Protein AF-0000000069312487 (afdb_homodimer)

Foldseek 3Di:
DVVVVLCCQQVDDDDQVRLVVLVCCCPPVPDDLVVSCVVSVHDSVVNVVSVVCCVVPVGDDPVPPPLPLPVDDPVLLVVLVVVCVVVVPDDLVRSQVVSCVVPVDHDDSVSSQVSCVVVVHDDDDADDFDPPFDPVLVVVLQVVLVVAFAFQQQEKEKDKDKDKPVLLADDDDDDDPPDDDDDDFADDIDFMKMKIWIAGQQFTQDIDIDGDDDALVNVLVVVVCCCPPSVQEAAPPDGNQEYEYEDDPSPPDPVSQVVSVVRRHHYGHDGPRQCLLRLVVVVVVVLSVVSSVPDDTPDPDDPVVSSVVSRVVGNRPRSQVSNVQSQHDGRSGGDNCSSVCCSPPPPPDPPPPPPPPPD/DVVVVLCCQQVDDDDQVNLVVLVCCCPPVPDDLVVSCVVSVHDSVVNVVSVVVCVVPVGDDPVPVPPPLPVDDPVLLVVLVVVCVVVVPDDLVRSQVVSCVVPVDHDDSVSSQVSCVVVVHDDDDADDFDPPFDPVLVVVLQVVLVVAFAFQQQEKEKDKDKDKPVLLADDDDDDDPPDDDDDDFADDIDFMKMKIWIAGQQFTQDIDIDGDDDALVNVLVVVVCCCPPSVQEAAPPDGNQEYEYEPDPSPPDPVSQVVSVVRRHHYGHDGPRQCLLHLVVVVVVVLSVVSSVPDDTPDPDDPVVSSVVSRVVGNRPRSQVSNVQSQHDGRSGGDNCSSVCCSPPPVPDPPPPPPPPDD

Solvent-accessible surface area (backbone atoms only — not comparable to full-atom values): 39390 Å² total; per-residue (Å²): 112,62,64,61,35,48,45,54,37,62,70,40,83,78,42,65,61,34,49,44,31,51,48,32,26,38,74,69,70,60,46,53,66,68,57,49,15,62,50,53,48,48,50,58,66,55,52,50,48,52,50,49,45,25,71,71,67,72,47,78,60,74,74,60,70,71,59,74,53,66,77,51,53,68,69,60,54,52,46,55,54,50,47,35,71,75,43,29,63,62,50,58,67,57,50,39,53,53,46,29,70,73,69,71,47,91,70,54,56,65,39,52,52,48,51,37,44,75,70,43,29,39,83,40,67,48,44,77,36,44,65,80,51,47,69,65,47,49,49,50,40,52,50,56,54,64,72,46,81,52,38,50,63,18,37,29,37,45,53,75,48,73,47,46,53,73,77,28,54,76,60,44,25,41,28,47,67,90,48,52,30,76,39,75,42,68,74,78,78,52,82,48,41,23,36,41,38,34,32,34,40,60,13,42,75,48,74,45,80,43,79,56,76,86,46,45,67,58,45,48,52,51,52,50,44,45,54,66,69,60,76,62,43,35,45,61,82,29,45,43,10,32,38,37,30,59,73,48,74,61,62,64,42,67,68,57,53,53,53,43,40,73,64,34,33,45,77,46,61,44,42,71,79,44,64,51,60,38,43,58,57,57,50,49,51,53,49,50,53,51,42,31,72,66,54,64,74,81,53,88,69,55,65,65,60,54,50,49,55,58,54,58,68,34,36,75,32,74,31,54,65,48,32,40,52,22,15,43,39,76,81,46,44,73,41,66,58,41,22,59,37,49,60,46,63,53,85,68,64,76,76,73,81,68,74,76,75,69,122,112,62,62,60,34,48,44,54,37,61,71,41,82,78,40,62,61,33,49,44,32,52,49,32,26,38,73,70,70,60,48,54,65,68,56,48,16,62,49,53,48,46,53,58,67,55,52,50,48,52,51,49,44,26,71,72,67,73,48,77,60,72,73,61,69,70,59,74,51,66,77,51,53,66,68,58,54,50,46,54,53,51,47,34,70,75,42,29,63,62,50,58,67,57,50,38,54,53,46,30,69,73,69,72,47,92,70,55,54,65,39,52,52,47,50,37,44,75,68,43,30,40,82,40,67,47,46,78,37,43,66,78,50,46,68,64,47,49,49,50,40,52,49,54,54,64,72,45,81,49,38,49,64,18,36,28,37,44,52,76,49,75,47,44,55,74,76,28,54,78,61,46,25,42,29,47,68,90,48,51,33,76,40,74,40,68,72,78,78,52,80,48,41,22,34,42,37,35,31,34,40,60,12,41,74,48,72,45,79,43,80,56,76,86,46,44,67,58,46,47,52,51,51,50,44,45,53,66,71,61,75,63,42,37,45,59,82,30,46,43,11,32,39,37,30,57,72,48,75,62,64,62,42,66,69,57,54,51,54,43,38,73,65,33,32,46,79,47,63,44,42,72,79,44,64,51,60,38,44,57,58,58,51,49,51,53,50,50,52,52,42,30,71,67,54,64,75,82,53,88,68,55,63,66,60,54,51,49,56,58,54,56,68,35,35,75,31,73,31,53,65,47,32,41,51,23,14,43,40,75,81,44,43,74,41,67,58,42,21,57,34,49,59,47,62,54,84,67,67,74,78,74,81,70,74,77,77,70,131

Radius of gyration: 33.78 Å; Cα contacts (8 Å, |Δi|>4): 1071; chains: 2; bounding box: 98×75×67 Å

Structure (mmCIF, N/CA/C/O backbone):
data_AF-0000000069312487-model_v1
#
loop_
_entity.id
_entity.type
_entity.pdbx_description
1 polymer 'Uncharacterized protein'
#
loop_
_atom_site.group_PDB
_atom_site.id
_atom_site.type_symbol
_atom_site.label_atom_id
_atom_site.label_alt_id
_atom_site.label_comp_id
_atom_site.label_asym_id
_atom_site.label_entity_id
_atom_site.label_seq_id
_atom_site.pdbx_PDB_ins_code
_atom_site.Cartn_x
_atom_site.Cartn_y
_atom_site.Cartn_z
_atom_site.occupancy
_atom_site.B_iso_or_equiv
_atom_site.auth_seq_id
_atom_site.auth_comp_id
_atom_site.auth_asym_id
_atom_site.auth_atom_id
_atom_site.pdbx_PDB_model_num
ATOM 1 N N . MET A 1 1 ? 54.531 2.326 3.639 1 65.06 1 MET A N 1
ATOM 2 C CA . MET A 1 1 ? 53.875 3.623 3.564 1 65.06 1 MET A CA 1
ATOM 3 C C . MET A 1 1 ? 54 4.211 2.162 1 65.06 1 MET A C 1
ATOM 5 O O . MET A 1 1 ? 53 4.66 1.591 1 65.06 1 MET A O 1
ATOM 9 N N . THR A 1 2 ? 55.125 3.99 1.606 1 76.81 2 THR A N 1
ATOM 10 C CA . THR A 1 2 ? 55.375 4.57 0.294 1 76.81 2 THR A CA 1
ATOM 11 C C . THR A 1 2 ? 54.656 3.781 -0.799 1 76.81 2 THR A C 1
ATOM 13 O O . THR A 1 2 ? 54.188 4.355 -1.782 1 76.81 2 THR A O 1
ATOM 16 N N . LEU A 1 3 ? 54.562 2.557 -0.523 1 75.81 3 LEU A N 1
ATOM 17 C CA . LEU A 1 3 ? 53.938 1.718 -1.539 1 75.81 3 LEU A CA 1
ATOM 18 C C . LEU A 1 3 ? 52.438 2.016 -1.647 1 75.81 3 LEU A C 1
ATOM 20 O O . LEU A 1 3 ? 51.906 2.047 -2.75 1 75.81 3 LEU A O 1
ATOM 24 N N . LEU A 1 4 ? 51.875 2.191 -0.542 1 79.81 4 LEU A N 1
ATOM 25 C CA . LEU A 1 4 ? 50.438 2.498 -0.533 1 79.81 4 LEU A CA 1
ATOM 26 C C . LEU A 1 4 ? 50.156 3.828 -1.229 1 79.81 4 LEU A C 1
ATOM 28 O O . LEU A 1 4 ? 49.188 3.955 -1.97 1 79.81 4 LEU A O 1
ATOM 32 N N . LEU A 1 5 ? 51.062 4.707 -1.026 1 85.06 5 LEU A N 1
ATOM 33 C CA . LEU A 1 5 ? 50.906 6.027 -1.626 1 85.06 5 LEU A CA 1
ATOM 34 C C . LEU A 1 5 ? 51.062 5.957 -3.141 1 85.06 5 LEU A C 1
ATOM 36 O O . LEU A 1 5 ? 50.312 6.609 -3.877 1 85.06 5 LEU A O 1
ATOM 40 N N . LYS A 1 6 ? 52 5.121 -3.539 1 83.81 6 LYS A N 1
ATOM 41 C CA . LYS A 1 6 ? 52.219 4.961 -4.973 1 83.81 6 LYS A CA 1
ATOM 42 C C . LYS A 1 6 ? 51 4.332 -5.648 1 83.81 6 LYS A C 1
ATOM 44 O O . LYS A 1 6 ? 50.625 4.738 -6.746 1 83.81 6 LYS A O 1
ATOM 49 N N . GLN A 1 7 ? 50.469 3.486 -4.902 1 82.56 7 GLN A N 1
ATOM 50 C CA . GLN A 1 7 ? 49.281 2.811 -5.445 1 82.56 7 GLN A CA 1
ATOM 51 C C . GLN A 1 7 ? 48.125 3.768 -5.559 1 82.56 7 GLN A C 1
ATOM 53 O O . GLN A 1 7 ? 47.375 3.734 -6.543 1 82.56 7 GLN A O 1
ATOM 58 N N . GLU A 1 8 ? 47.969 4.605 -4.652 1 83.19 8 GLU A N 1
ATOM 59 C CA . GLU A 1 8 ? 46.844 5.547 -4.637 1 83.19 8 GLU A CA 1
ATOM 60 C C . GLU A 1 8 ? 47 6.609 -5.723 1 83.19 8 GLU A C 1
ATOM 62 O O . GLU A 1 8 ? 46.031 7.062 -6.305 1 83.19 8 GLU A O 1
ATOM 67 N N . VAL A 1 9 ? 48.188 6.992 -6.004 1 86.38 9 VAL A N 1
ATOM 68 C CA . VAL A 1 9 ? 48.438 8.094 -6.926 1 86.38 9 VAL A CA 1
ATOM 69 C C . VAL A 1 9 ? 48.531 7.562 -8.352 1 86.38 9 VAL A C 1
ATOM 71 O O . VAL A 1 9 ? 48 8.172 -9.281 1 86.38 9 VAL A O 1
ATOM 74 N N . TYR A 1 10 ? 49.094 6.355 -8.523 1 83.88 10 TYR A N 1
ATOM 75 C CA . TYR A 1 10 ? 49.312 5.824 -9.867 1 83.88 10 TYR A CA 1
ATOM 76 C C . TYR A 1 10 ? 48.094 5.02 -10.328 1 83.88 10 TYR A C 1
ATOM 78 O O . TYR A 1 10 ? 47.75 5.043 -11.508 1 83.88 10 TYR A O 1
ATOM 86 N N . ARG A 1 11 ? 47.469 4.383 -9.414 1 76.69 11 ARG A N 1
ATOM 87 C CA . ARG A 1 11 ? 46.438 3.434 -9.844 1 76.69 11 ARG A CA 1
ATOM 88 C C . ARG A 1 11 ? 45.062 4.066 -9.789 1 76.69 11 ARG A C 1
ATOM 90 O O . ARG A 1 11 ? 44.156 3.654 -10.523 1 76.69 11 ARG A O 1
ATOM 97 N N . LYS A 1 12 ? 44.906 5.016 -8.969 1 78.94 12 LYS A N 1
ATOM 98 C CA . LYS A 1 12 ? 43.594 5.617 -8.844 1 78.94 12 LYS A CA 1
ATOM 99 C C . LYS A 1 12 ? 43.469 6.852 -9.727 1 78.94 12 LYS A C 1
ATOM 101 O O . LYS A 1 12 ? 44.438 7.582 -9.93 1 78.94 12 LYS A O 1
ATOM 106 N N . HIS A 1 13 ? 42.312 7.02 -10.289 1 81.25 13 HIS A N 1
ATOM 107 C CA . HIS A 1 13 ? 42 8.203 -11.086 1 81.25 13 HIS A CA 1
ATOM 108 C C . HIS A 1 13 ? 42.031 9.469 -10.234 1 81.25 13 HIS A C 1
ATOM 110 O O . HIS A 1 13 ? 41.594 9.445 -9.078 1 81.25 13 HIS A O 1
ATOM 116 N N . ALA A 1 14 ? 42.688 10.516 -10.789 1 85.81 14 ALA A N 1
ATOM 117 C CA . ALA A 1 14 ? 42.75 11.797 -10.094 1 85.81 14 ALA A CA 1
ATOM 118 C C . ALA A 1 14 ? 41.344 12.438 -10.008 1 85.81 14 ALA A C 1
ATOM 120 O O . ALA A 1 14 ? 40.594 12.422 -10.977 1 85.81 14 ALA A O 1
ATOM 121 N N . SER A 1 15 ? 41.031 12.891 -8.867 1 85.75 15 SER A N 1
ATOM 122 C CA . SER A 1 15 ? 39.781 13.609 -8.688 1 85.75 15 SER A CA 1
ATOM 123 C C . SER A 1 15 ? 39.844 14.984 -9.352 1 85.75 15 SER A C 1
ATOM 125 O O . SER A 1 15 ? 40.906 15.469 -9.711 1 85.75 15 SER A O 1
ATOM 127 N N . ALA A 1 16 ? 38.594 15.586 -9.57 1 85.88 16 ALA A N 1
ATOM 128 C CA . ALA A 1 16 ? 38.531 16.938 -10.133 1 85.88 16 ALA A CA 1
ATOM 129 C C . ALA A 1 16 ? 39.312 17.922 -9.281 1 85.88 16 ALA A C 1
ATOM 131 O O . ALA A 1 16 ? 40 18.812 -9.805 1 85.88 16 ALA A O 1
ATOM 132 N N . ASN A 1 17 ? 39.25 17.672 -8.031 1 86.81 17 ASN A N 1
ATOM 133 C CA . ASN A 1 17 ? 39.969 18.547 -7.117 1 86.81 17 ASN A CA 1
ATOM 134 C C . ASN A 1 17 ? 41.469 18.453 -7.328 1 86.81 17 ASN A C 1
ATOM 136 O O . ASN A 1 17 ? 42.156 19.469 -7.32 1 86.81 17 ASN A O 1
ATOM 140 N N . THR A 1 18 ? 41.969 17.281 -7.535 1 89.31 18 THR A N 1
ATOM 141 C CA . THR A 1 18 ? 43.375 17.047 -7.793 1 89.31 18 THR A CA 1
ATOM 142 C C . THR A 1 18 ? 43.812 17.719 -9.094 1 89.31 18 THR A C 1
ATOM 144 O O . THR A 1 18 ? 44.875 18.344 -9.156 1 89.31 18 THR A O 1
ATOM 147 N N . VAL A 1 19 ? 42.906 17.641 -10.023 1 90.06 19 VAL A N 1
ATOM 148 C CA . VAL A 1 19 ? 43.219 18.203 -11.328 1 90.06 19 VAL A CA 1
ATOM 149 C C . VAL A 1 19 ? 43.281 19.734 -11.219 1 90.06 19 VAL A C 1
ATOM 151 O O . VAL A 1 19 ? 44.188 20.359 -11.789 1 90.06 19 VAL A O 1
ATOM 154 N N . TYR A 1 20 ? 42.469 20.281 -10.469 1 90.44 20 TYR A N 1
ATOM 155 C CA . TYR A 1 20 ? 42.469 21.734 -10.297 1 90.44 20 TYR A CA 1
ATOM 156 C C . TYR A 1 20 ? 43.75 22.172 -9.609 1 90.44 20 TYR A C 1
ATOM 158 O O . TYR A 1 20 ? 44.312 23.234 -9.922 1 90.44 20 TYR A O 1
ATOM 166 N N . HIS A 1 21 ? 44.219 21.375 -8.727 1 91.75 21 HIS A N 1
ATOM 167 C CA . HIS A 1 21 ? 45.5 21.703 -8.07 1 91.75 21 HIS A CA 1
ATOM 168 C C . HIS A 1 21 ? 46.656 21.609 -9.047 1 91.75 21 HIS A C 1
ATOM 170 O O . HIS A 1 21 ? 47.594 22.406 -8.977 1 91.75 21 HIS A O 1
ATOM 176 N N . CYS A 1 22 ? 46.562 20.672 -9.891 1 92.81 22 CYS A N 1
ATOM 177 C CA . CYS A 1 22 ? 47.594 20.547 -10.922 1 92.81 22 CYS A CA 1
ATOM 178 C C . CYS A 1 22 ? 47.562 21.734 -11.867 1 92.81 22 CYS A C 1
ATOM 180 O O . CYS A 1 22 ? 48.625 22.312 -12.188 1 92.81 22 CYS A O 1
ATOM 182 N N . LEU A 1 23 ? 46.406 22.141 -12.219 1 92.44 23 LEU A N 1
ATOM 183 C CA . LEU A 1 23 ? 46.25 23.281 -13.109 1 92.44 23 LEU A CA 1
ATOM 184 C C . LEU A 1 23 ? 46.688 24.562 -12.43 1 92.44 23 LEU A C 1
ATOM 186 O O . LEU A 1 23 ? 47.25 25.453 -13.078 1 92.44 23 LEU A O 1
ATOM 190 N N . TYR A 1 24 ? 46.469 24.609 -11.203 1 92 24 TYR A N 1
ATOM 191 C CA . TYR A 1 24 ? 46.969 25.734 -10.422 1 92 24 TYR A CA 1
ATOM 192 C C . TYR A 1 24 ? 48.5 25.797 -10.508 1 92 24 TYR A C 1
ATOM 194 O O . TYR A 1 24 ? 49.062 26.875 -10.688 1 92 24 TYR A O 1
ATOM 202 N N . GLY A 1 25 ? 49.188 24.703 -10.414 1 91.62 25 GLY A N 1
ATOM 203 C CA . GLY A 1 25 ? 50.656 24.656 -10.555 1 91.62 25 GLY A CA 1
ATOM 204 C C . GLY A 1 25 ? 51.125 25.125 -11.914 1 91.62 25 GLY A C 1
ATOM 205 O O . GLY A 1 25 ? 52.156 25.797 -12.008 1 91.62 25 GLY A O 1
ATOM 206 N N . PHE A 1 26 ? 50.344 24.859 -12.844 1 92.19 26 PHE A N 1
ATOM 207 C CA . PHE A 1 26 ? 50.719 25.188 -14.211 1 92.19 26 PHE A CA 1
ATOM 208 C C . PHE A 1 26 ? 50.469 26.672 -14.508 1 92.19 26 PHE A C 1
ATOM 210 O O . PHE A 1 26 ? 51.344 27.391 -14.945 1 92.19 26 PHE A O 1
ATOM 217 N N . TYR A 1 27 ? 49.312 27.141 -14.266 1 91.5 27 TYR A N 1
ATOM 218 C CA . TYR A 1 27 ? 48.906 28.469 -14.695 1 91.5 27 TYR A CA 1
ATOM 219 C C . TYR A 1 27 ? 49.344 29.531 -13.695 1 91.5 27 TYR A C 1
ATOM 221 O O . TYR A 1 27 ? 49.625 30.656 -14.078 1 91.5 27 TYR A O 1
ATOM 229 N N . VAL A 1 28 ? 49.344 29.203 -12.445 1 90.44 28 VAL A N 1
ATOM 230 C CA . VAL A 1 28 ? 49.594 30.219 -11.43 1 90.44 28 VAL A CA 1
ATOM 231 C C . VAL A 1 28 ? 51.062 30.172 -11.008 1 90.44 28 VAL A C 1
ATOM 233 O O . VAL A 1 28 ? 51.719 31.219 -10.93 1 90.44 28 VAL A O 1
ATOM 236 N N . LEU A 1 29 ? 51.625 29.016 -10.766 1 91.06 29 LEU A N 1
ATOM 237 C CA . LEU A 1 29 ? 52.969 28.875 -10.273 1 91.06 29 LEU A CA 1
ATOM 238 C C . LEU A 1 29 ? 53.969 28.766 -11.438 1 91.06 29 LEU A C 1
ATOM 240 O O . LEU A 1 29 ? 55.188 28.922 -11.25 1 91.06 29 LEU A O 1
ATOM 244 N N . GLY A 1 30 ? 53.5 28.422 -12.648 1 90.5 30 GLY A N 1
ATOM 245 C CA . GLY A 1 30 ? 54.344 28.375 -13.828 1 90.5 30 GLY A CA 1
ATOM 246 C C . GLY A 1 30 ? 55.219 27.141 -13.898 1 90.5 30 GLY A C 1
ATOM 247 O O . GLY A 1 30 ? 56.281 27.156 -14.5 1 90.5 30 GLY A O 1
ATOM 248 N N . LEU A 1 31 ? 54.844 26.109 -13.305 1 93 31 LEU A N 1
ATOM 249 C CA . LEU A 1 31 ? 55.594 24.875 -13.32 1 93 31 LEU A CA 1
ATOM 250 C C . LEU A 1 31 ? 55.469 24.172 -14.672 1 93 31 LEU A C 1
ATOM 252 O O . LEU A 1 31 ? 54.406 24.172 -15.281 1 93 31 LEU A O 1
ATOM 256 N N . PRO A 1 32 ? 56.594 23.688 -15.102 1 93.81 32 PRO A N 1
ATOM 257 C CA . PRO A 1 32 ? 56.562 22.984 -16.391 1 93.81 32 PRO A CA 1
ATOM 258 C C . PRO A 1 32 ? 55.75 21.688 -16.328 1 93.81 32 PRO A C 1
ATOM 260 O O . PRO A 1 32 ? 55.562 21.125 -15.242 1 93.81 32 PRO A O 1
ATOM 263 N N . ARG A 1 33 ? 55.188 21.203 -17.438 1 94 33 ARG A N 1
ATOM 264 C CA . ARG A 1 33 ? 54.344 20.016 -17.547 1 94 33 ARG A CA 1
ATOM 265 C C . ARG A 1 33 ? 55.094 18.781 -17.047 1 94 33 ARG A C 1
ATOM 267 O O . ARG A 1 33 ? 54.469 17.922 -16.391 1 94 33 ARG A O 1
ATOM 274 N N . LYS A 1 34 ? 56.375 18.703 -17.297 1 93.38 34 LYS A N 1
ATOM 275 C CA . LYS A 1 34 ? 57.156 17.547 -16.891 1 93.38 34 LYS A CA 1
ATOM 276 C C . LYS A 1 34 ? 57.25 17.469 -15.367 1 93.38 34 LYS A C 1
ATOM 278 O O . LYS A 1 34 ? 57.188 16.391 -14.789 1 93.38 34 LYS A O 1
ATOM 283 N N . SER A 1 35 ? 57.438 18.656 -14.781 1 92.94 35 SER A N 1
ATOM 284 C CA . SER A 1 35 ? 57.5 18.703 -13.328 1 92.94 35 SER A CA 1
ATOM 285 C C . SER A 1 35 ? 56.188 18.297 -12.68 1 92.94 35 SER A C 1
ATOM 287 O O . SER A 1 35 ? 56.188 17.578 -11.68 1 92.94 35 SER A O 1
ATOM 289 N N . LEU A 1 36 ? 55.156 18.75 -13.258 1 94 36 LEU A N 1
ATOM 290 C CA . LEU A 1 36 ? 53.844 18.422 -12.727 1 94 36 LEU A CA 1
ATOM 291 C C . LEU A 1 36 ? 53.531 16.938 -12.875 1 94 36 LEU A C 1
ATOM 293 O O . LEU A 1 36 ? 52.906 16.344 -12 1 94 36 LEU A O 1
ATOM 297 N N . ALA A 1 37 ? 53.969 16.328 -13.953 1 93.44 37 ALA A N 1
ATOM 298 C CA . ALA A 1 37 ? 53.781 14.898 -14.156 1 93.44 37 ALA A CA 1
ATOM 299 C C . ALA A 1 37 ? 54.469 14.094 -13.062 1 93.44 37 ALA A C 1
ATOM 301 O O . ALA A 1 37 ? 53.938 13.109 -12.562 1 93.44 37 ALA A O 1
ATOM 302 N N . THR A 1 38 ? 55.625 14.586 -12.656 1 91.38 38 THR A N 1
ATOM 303 C CA . THR A 1 38 ? 56.375 13.914 -11.609 1 91.38 38 THR A CA 1
ATOM 304 C C . THR A 1 38 ? 55.719 14.117 -10.25 1 91.38 38 THR A C 1
ATOM 306 O O . THR A 1 38 ? 55.594 13.172 -9.477 1 91.38 38 THR A O 1
ATOM 309 N N . ILE A 1 39 ? 55.312 15.328 -10.047 1 90 39 ILE A N 1
ATOM 310 C CA . ILE A 1 39 ? 54.75 15.695 -8.742 1 90 39 ILE A CA 1
ATOM 311 C C . ILE A 1 39 ? 53.438 14.961 -8.508 1 90 39 ILE A C 1
ATOM 313 O O . ILE A 1 39 ? 53.188 14.492 -7.398 1 90 39 ILE A O 1
ATOM 317 N N . TYR A 1 40 ? 52.625 14.859 -9.5 1 92.5 40 TYR A N 1
ATOM 318 C CA . TYR A 1 40 ? 51.312 14.273 -9.344 1 92.5 40 TYR A CA 1
ATOM 319 C C . TYR A 1 40 ? 51.312 12.805 -9.742 1 92.5 40 TYR A C 1
ATOM 321 O O . TYR A 1 40 ? 50.281 12.141 -9.672 1 92.5 40 TYR A O 1
ATOM 329 N N . GLY A 1 41 ? 52.406 12.305 -10.164 1 88.19 41 GLY A N 1
ATOM 330 C CA . GLY A 1 41 ? 52.531 10.891 -10.469 1 88.19 41 GLY A CA 1
ATOM 331 C C . GLY A 1 41 ? 51.688 10.461 -11.664 1 88.19 41 GLY A C 1
ATOM 332 O O . GLY A 1 41 ? 51.031 9.422 -11.633 1 88.19 41 GLY A O 1
ATOM 333 N N . LYS A 1 42 ? 51.594 11.273 -12.641 1 91.19 42 LYS A N 1
ATOM 334 C CA . LYS A 1 42 ? 50.844 10.984 -13.867 1 91.19 42 LYS A CA 1
ATOM 335 C C . LYS A 1 42 ? 51.75 11.109 -15.094 1 91.19 42 LYS A C 1
ATOM 337 O O . LYS A 1 42 ? 52.875 11.617 -15.008 1 91.19 42 LYS A O 1
ATOM 342 N N . THR A 1 43 ? 51.25 10.602 -16.141 1 90.81 43 THR A N 1
ATOM 343 C CA . THR A 1 43 ? 52.031 10.703 -17.375 1 90.81 43 THR A CA 1
ATOM 344 C C . THR A 1 43 ? 51.906 12.102 -17.969 1 90.81 43 THR A C 1
ATOM 346 O O . THR A 1 43 ? 50.969 12.844 -17.656 1 90.81 43 THR A O 1
ATOM 349 N N . LEU A 1 44 ? 52.906 12.469 -18.812 1 93.25 44 LEU A N 1
ATOM 350 C CA . LEU A 1 44 ? 52.906 13.766 -19.469 1 93.25 44 LEU A CA 1
ATOM 351 C C . LEU A 1 44 ? 51.688 13.922 -20.344 1 93.25 44 LEU A C 1
ATOM 353 O O . LEU A 1 44 ? 51.094 15.016 -20.438 1 93.25 44 LEU A O 1
ATOM 357 N N . ALA A 1 45 ? 51.25 12.836 -20.875 1 92.94 45 ALA A N 1
ATOM 358 C CA . ALA A 1 45 ? 50.062 12.852 -21.734 1 92.94 45 ALA A CA 1
ATOM 359 C C . ALA A 1 45 ? 48.812 13.219 -20.922 1 92.94 45 ALA A C 1
ATOM 361 O O . ALA A 1 45 ? 47.969 13.977 -21.406 1 92.94 45 ALA A O 1
ATOM 362 N N . THR A 1 46 ? 48.781 12.727 -19.766 1 91.06 46 THR A N 1
ATOM 363 C CA . THR A 1 46 ? 47.625 12.992 -18.906 1 91.06 46 THR A CA 1
ATOM 364 C C . THR A 1 46 ? 47.562 14.461 -18.516 1 91.06 46 THR A C 1
ATOM 366 O O . THR A 1 46 ? 46.469 15.07 -18.531 1 91.06 46 THR A O 1
ATOM 369 N N . ILE A 1 47 ? 48.656 15.008 -18.203 1 92.38 47 ILE A N 1
ATOM 370 C CA . ILE A 1 47 ? 48.75 16.406 -17.812 1 92.38 47 ILE A CA 1
ATOM 371 C C . ILE A 1 47 ? 48.344 17.297 -18.984 1 92.38 47 ILE A C 1
ATOM 373 O O . ILE A 1 47 ? 47.562 18.25 -18.828 1 92.38 47 ILE A O 1
ATOM 377 N N . CYS A 1 48 ? 48.812 16.938 -20.109 1 92.81 48 CYS A N 1
ATOM 378 C CA . CYS A 1 48 ? 48.5 17.703 -21.312 1 92.81 48 CYS A CA 1
ATOM 379 C C . CYS A 1 48 ? 47.031 17.641 -21.609 1 92.81 48 CYS A C 1
ATOM 381 O O . CYS A 1 48 ? 46.438 18.656 -22.016 1 92.81 48 CYS A O 1
ATOM 383 N N . ASN A 1 49 ? 46.5 16.531 -21.391 1 89.94 49 ASN A N 1
ATOM 384 C CA . ASN A 1 49 ? 45.094 16.359 -21.609 1 89.94 49 ASN A CA 1
ATOM 385 C C . ASN A 1 49 ? 44.281 17.219 -20.641 1 89.94 49 ASN A C 1
ATOM 387 O O . ASN A 1 49 ? 43.25 17.828 -21.047 1 89.94 49 ASN A O 1
ATOM 391 N N . TRP A 1 50 ? 44.75 17.25 -19.406 1 89.81 50 TRP A N 1
ATOM 392 C CA . TRP A 1 50 ? 44.031 18.078 -18.422 1 89.81 50 TRP A CA 1
ATOM 393 C C . TRP A 1 50 ? 44.062 19.547 -18.828 1 89.81 50 TRP A C 1
ATOM 395 O O . TRP A 1 50 ? 43.031 20.234 -18.734 1 89.81 50 TRP A O 1
ATOM 405 N N . ILE A 1 51 ? 45.156 19.953 -19.312 1 90.5 51 ILE A N 1
ATOM 406 C CA . ILE A 1 51 ? 45.312 21.344 -19.703 1 90.5 51 ILE A CA 1
ATOM 407 C C . ILE A 1 51 ? 44.469 21.656 -20.938 1 90.5 51 ILE A C 1
ATOM 409 O O . ILE A 1 51 ? 43.781 22.688 -20.984 1 90.5 51 ILE A O 1
ATOM 413 N N . ARG A 1 52 ? 44.469 20.75 -21.781 1 89.06 52 ARG A N 1
ATOM 414 C CA . ARG A 1 52 ? 43.688 20.922 -23 1 89.06 52 ARG A CA 1
ATOM 415 C C . ARG A 1 52 ? 42.188 21.016 -22.672 1 89.06 52 ARG A C 1
ATOM 417 O O . ARG A 1 52 ? 41.469 21.875 -23.219 1 89.06 52 ARG A O 1
ATOM 424 N N . GLN A 1 53 ? 41.75 20.188 -21.875 1 85.88 53 GLN A N 1
ATOM 425 C CA . GLN A 1 53 ? 40.312 20.188 -21.484 1 85.88 53 GLN A CA 1
ATOM 426 C C . GLN A 1 53 ? 39.938 21.484 -20.781 1 85.88 53 GLN A C 1
ATOM 428 O O . GLN A 1 53 ? 38.875 22.031 -21.031 1 85.88 53 GLN A O 1
ATOM 433 N N . TYR A 1 54 ? 40.844 21.938 -19.969 1 86.38 54 TYR A N 1
ATOM 434 C CA . TYR A 1 54 ? 40.594 23.172 -19.234 1 86.38 54 TYR A CA 1
ATOM 435 C C . TYR A 1 54 ? 40.594 24.375 -20.172 1 86.38 54 TYR A C 1
ATOM 437 O O . TYR A 1 54 ? 39.781 25.281 -20.016 1 86.38 54 TYR A O 1
ATOM 445 N N . GLU A 1 55 ? 41.469 24.359 -21.047 1 86.62 55 GLU A N 1
ATOM 446 C CA . GLU A 1 55 ? 41.562 25.453 -22 1 86.62 55 GLU A CA 1
ATOM 447 C C . GLU A 1 55 ? 40.344 25.469 -22.938 1 86.62 55 GLU A C 1
ATOM 449 O O . GLU A 1 55 ? 39.875 26.531 -23.328 1 86.62 55 GLU A O 1
ATOM 454 N N . ALA A 1 56 ? 39.875 24.312 -23.203 1 82.31 56 ALA A N 1
ATOM 455 C CA . ALA A 1 56 ? 38.75 24.172 -24.125 1 82.31 56 ALA A CA 1
ATOM 456 C C . ALA A 1 56 ? 37.438 24.578 -23.453 1 82.31 56 ALA A C 1
ATOM 458 O O . ALA A 1 56 ? 36.594 25.25 -24.078 1 82.31 56 ALA A O 1
ATOM 459 N N . HIS A 1 57 ? 37.281 24.25 -22.234 1 77.94 57 HIS A N 1
ATOM 460 C CA . HIS A 1 57 ? 35.969 24.406 -21.625 1 77.94 57 HIS A CA 1
ATOM 461 C C . HIS A 1 57 ? 36 25.422 -20.484 1 77.94 57 HIS A C 1
ATOM 463 O O . HIS A 1 57 ? 34.938 25.891 -20.047 1 77.94 57 HIS A O 1
ATOM 469 N N . GLY A 1 58 ? 37.25 25.766 -20.031 1 75.88 58 GLY A N 1
ATOM 470 C CA . GLY A 1 58 ? 37.375 26.688 -18.906 1 75.88 58 GLY A CA 1
ATOM 471 C C . GLY A 1 58 ? 37.188 26 -17.562 1 75.88 58 GLY A C 1
ATOM 472 O O . GLY A 1 58 ? 37.375 26.625 -16.516 1 75.88 58 GLY A O 1
ATOM 473 N N . PHE A 1 59 ? 36.688 24.844 -17.594 1 76.19 59 PHE A N 1
ATOM 474 C CA . PHE A 1 59 ? 36.531 24.047 -16.375 1 76.19 59 PHE A CA 1
ATOM 475 C C . PHE A 1 59 ? 36.906 22.594 -16.625 1 76.19 59 PHE A C 1
ATOM 477 O O . PHE A 1 59 ? 37.031 22.172 -17.781 1 76.19 59 PHE A O 1
ATOM 484 N N . PHE A 1 60 ? 37.5 22 -15.547 1 74.62 60 PHE A N 1
ATOM 485 C CA . PHE A 1 60 ? 37.75 20.562 -15.672 1 74.62 60 PHE A CA 1
ATOM 486 C C . PHE A 1 60 ? 36.594 19.766 -15.07 1 74.62 60 PHE A C 1
ATOM 488 O O . PHE A 1 60 ? 36.188 20.016 -13.938 1 74.62 60 PHE A O 1
ATOM 495 N N . SER A 1 61 ? 35.812 19.188 -15.773 1 63.78 61 SER A N 1
ATOM 496 C CA . SER A 1 61 ? 34.812 18.234 -15.289 1 63.78 61 SER A CA 1
ATOM 497 C C . SER A 1 61 ? 34.938 16.891 -16 1 63.78 61 SER A C 1
ATOM 499 O O . SER A 1 61 ? 35.344 16.844 -17.172 1 63.78 61 SER A O 1
ATOM 501 N N . ARG A 1 62 ? 35.25 15.859 -15.102 1 57.22 62 ARG A N 1
ATOM 502 C CA . ARG A 1 62 ? 35.156 14.609 -15.852 1 57.22 62 ARG A CA 1
ATOM 503 C C . ARG A 1 62 ? 34.031 14.648 -16.875 1 57.22 62 ARG A C 1
ATOM 505 O O . ARG A 1 62 ? 32.969 15.188 -16.594 1 57.22 62 ARG A O 1
ATOM 512 N N . LYS A 1 63 ? 34.5 14.602 -18.078 1 50.47 63 LYS A N 1
ATOM 513 C CA . LYS A 1 63 ? 33.5 14.539 -19.125 1 50.47 63 LYS A CA 1
ATOM 514 C C . LYS A 1 63 ? 32.219 13.867 -18.609 1 50.47 63 LYS A C 1
ATOM 516 O O . LYS A 1 63 ? 32.25 12.711 -18.156 1 50.47 63 LYS A O 1
ATOM 521 N N . GLU A 1 64 ? 31.516 14.477 -17.688 1 50.03 64 GLU A N 1
ATOM 522 C CA . GLU A 1 64 ? 30.25 13.836 -17.359 1 50.03 64 GLU A CA 1
ATOM 523 C C . GLU A 1 64 ? 29.734 13.008 -18.531 1 50.03 64 GLU A C 1
ATOM 525 O O . GLU A 1 64 ? 29.75 13.453 -19.672 1 50.03 64 GLU A O 1
ATOM 530 N N . ARG A 1 65 ? 30.141 11.852 -18.516 1 48.56 65 ARG A N 1
ATOM 531 C CA . ARG A 1 65 ? 29.5 11.062 -19.562 1 48.56 65 ARG A CA 1
ATOM 532 C C . ARG A 1 65 ? 28.219 11.727 -20.031 1 48.56 65 ARG A C 1
ATOM 534 O O . ARG A 1 65 ? 27.422 12.203 -19.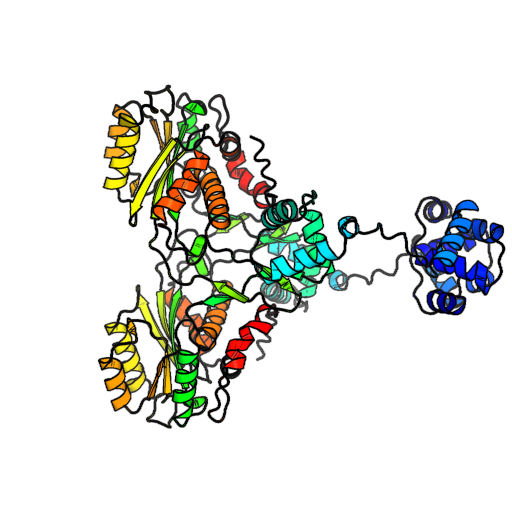219 1 48.56 65 ARG A O 1
ATOM 541 N N . GLU A 1 66 ? 28.359 12.5 -21.062 1 51.12 66 GLU A N 1
ATOM 542 C CA . GLU A 1 66 ? 27.125 13.016 -21.625 1 51.12 66 GLU A CA 1
ATOM 543 C C . GLU A 1 66 ? 25.969 12.047 -21.375 1 51.12 66 GLU A C 1
ATOM 545 O O . GLU A 1 66 ? 26.094 10.844 -21.625 1 51.12 66 GLU A O 1
ATOM 550 N N . SER A 1 67 ? 25.094 12.398 -20.469 1 61.12 67 SER A N 1
ATOM 551 C CA . SER A 1 67 ? 23.922 11.57 -20.188 1 61.12 67 SER A CA 1
ATOM 552 C C . SER A 1 67 ? 23.312 11.031 -21.484 1 61.12 67 SER A C 1
ATOM 554 O O . SER A 1 67 ? 23.078 11.797 -22.422 1 61.12 67 SER A O 1
ATOM 556 N N . VAL A 1 68 ? 23.547 9.766 -21.828 1 65.31 68 VAL A N 1
ATOM 557 C CA . VAL A 1 68 ? 23.094 9.039 -23 1 65.31 68 VAL A CA 1
ATOM 558 C C . VAL A 1 68 ? 21.734 9.57 -23.453 1 65.31 68 VAL A C 1
ATOM 560 O O . VAL A 1 68 ? 21.453 9.664 -24.656 1 65.31 68 VAL A O 1
ATOM 563 N N . TYR A 1 69 ? 20.984 10.141 -22.578 1 73.44 69 TYR A N 1
ATOM 564 C CA . TYR A 1 69 ? 19.641 10.57 -22.969 1 73.44 69 TYR A CA 1
ATOM 565 C C . TYR A 1 69 ? 19.688 11.898 -23.719 1 73.44 69 TYR A C 1
ATOM 567 O O . TYR A 1 69 ? 18.719 12.281 -24.375 1 73.44 69 TYR A O 1
ATOM 575 N N . LYS A 1 70 ? 20.812 12.562 -23.688 1 74.62 70 LYS A N 1
ATOM 576 C CA . LYS A 1 70 ? 20.953 13.844 -24.375 1 74.62 70 LYS A CA 1
ATOM 577 C C . LYS A 1 70 ? 21.125 13.648 -25.875 1 74.62 70 LYS A C 1
ATOM 579 O O . LYS A 1 70 ? 21.078 14.617 -26.641 1 74.62 70 LYS A O 1
ATOM 584 N N . LYS A 1 71 ? 21.281 12.391 -26.172 1 78.56 71 LYS A N 1
ATOM 585 C CA . LYS A 1 71 ? 21.344 12.109 -27.609 1 78.56 71 LYS A CA 1
ATOM 586 C C . LYS A 1 71 ? 20.016 12.469 -28.281 1 78.56 71 LYS A C 1
ATOM 588 O O . LYS A 1 71 ? 19.984 12.711 -29.5 1 78.56 71 LYS A O 1
ATOM 593 N N . PHE A 1 72 ? 18.953 12.578 -27.531 1 88.56 72 PHE A N 1
ATOM 594 C CA . PHE A 1 72 ? 17.656 12.938 -28.078 1 88.56 72 PHE A CA 1
ATOM 595 C C . PHE A 1 72 ? 17.5 14.453 -28.125 1 88.56 72 PHE A C 1
ATOM 597 O O . PHE A 1 72 ? 17.766 15.141 -27.125 1 88.56 72 PHE A O 1
ATOM 604 N N . PRO A 1 73 ? 17.109 14.953 -29.266 1 88.06 73 PRO A N 1
ATOM 605 C CA . PRO A 1 73 ? 16.906 16.406 -29.422 1 88.06 73 PRO A CA 1
ATOM 606 C C . PRO A 1 73 ? 15.898 16.953 -28.422 1 88.06 73 PRO A C 1
ATOM 608 O O . PRO A 1 73 ? 15.094 16.203 -27.859 1 88.06 73 PRO A O 1
ATOM 611 N N . LEU A 1 74 ? 15.992 18.234 -28.25 1 90.12 74 LEU A N 1
ATOM 612 C CA . LEU A 1 74 ? 15.164 18.938 -27.281 1 90.12 74 LEU A CA 1
ATOM 613 C C . LEU A 1 74 ? 13.68 18.766 -27.609 1 90.12 74 LEU A C 1
ATOM 615 O O . LEU A 1 74 ? 12.859 18.609 -26.703 1 90.12 74 LEU A O 1
ATOM 619 N N . LYS A 1 75 ? 13.359 18.734 -28.812 1 92.44 75 LYS A N 1
ATOM 620 C CA . LYS A 1 75 ? 11.977 18.578 -29.234 1 92.44 75 LYS A CA 1
ATOM 621 C C . LYS A 1 75 ? 11.398 17.25 -28.75 1 92.44 75 LYS A C 1
ATOM 623 O O . LYS A 1 75 ? 10.273 17.203 -28.25 1 92.44 75 LYS A O 1
ATOM 628 N N . MET A 1 76 ? 12.203 16.297 -28.875 1 93.56 76 MET A N 1
ATOM 629 C CA . MET A 1 76 ? 11.773 14.961 -28.484 1 93.56 76 MET A CA 1
ATOM 630 C C . MET A 1 76 ? 11.664 14.859 -26.969 1 93.56 76 MET A C 1
ATOM 632 O O . MET A 1 76 ? 10.711 14.266 -26.453 1 93.56 76 MET A O 1
ATOM 636 N N . ARG A 1 77 ? 12.562 15.453 -26.266 1 93.31 77 ARG A N 1
ATOM 637 C CA . ARG A 1 77 ? 12.539 15.43 -24.812 1 93.31 77 ARG A CA 1
ATOM 638 C C . ARG A 1 77 ? 11.344 16.203 -24.266 1 93.31 77 ARG A C 1
ATOM 640 O O . ARG A 1 77 ? 10.68 15.758 -23.328 1 93.31 77 ARG A O 1
ATOM 647 N N . LYS A 1 78 ? 11.016 17.312 -24.859 1 93.88 78 LYS A N 1
ATOM 648 C CA . LYS A 1 78 ? 9.875 18.125 -24.438 1 93.88 78 LYS A CA 1
ATOM 649 C C . LYS A 1 78 ? 8.562 17.406 -24.703 1 93.88 78 LYS A C 1
ATOM 651 O O . LYS A 1 78 ? 7.602 17.547 -23.938 1 93.88 78 LYS A O 1
ATOM 656 N N . TRP A 1 79 ? 8.641 16.641 -25.734 1 95.75 79 TRP A N 1
ATOM 657 C CA . TRP A 1 79 ? 7.441 15.859 -26.047 1 95.75 79 TRP A CA 1
ATOM 658 C C . TRP A 1 79 ? 7.145 14.844 -24.953 1 95.75 79 TRP A C 1
ATOM 660 O O . TRP A 1 79 ? 5.984 14.656 -24.578 1 95.75 79 TRP A O 1
ATOM 670 N N . ILE A 1 80 ? 8.125 14.258 -24.453 1 95.5 80 ILE A N 1
ATOM 671 C CA . ILE A 1 80 ? 7.965 13.273 -23.391 1 95.5 80 ILE A CA 1
ATOM 672 C C . ILE A 1 80 ? 7.406 13.953 -22.141 1 95.5 80 ILE A C 1
ATOM 674 O O . ILE A 1 80 ? 6.504 13.422 -21.484 1 95.5 80 ILE A O 1
ATOM 678 N N . VAL A 1 81 ? 7.898 15.094 -21.859 1 94.5 81 VAL A N 1
ATOM 679 C CA . VAL A 1 81 ? 7.457 15.852 -20.703 1 94.5 81 VAL A CA 1
ATOM 680 C C . VAL A 1 81 ? 5.996 16.266 -20.875 1 94.5 81 VAL A C 1
ATOM 682 O O . VAL A 1 81 ? 5.199 16.141 -19.938 1 94.5 81 VAL A O 1
ATOM 685 N N . GLN A 1 82 ? 5.652 16.688 -22.031 1 94.25 82 GLN A N 1
ATOM 686 C CA . GLN A 1 82 ? 4.281 17.078 -22.328 1 94.25 82 GLN A CA 1
ATOM 687 C C . GLN A 1 82 ? 3.338 15.883 -22.266 1 94.25 82 GLN A C 1
ATOM 689 O O . GLN A 1 82 ? 2.191 16.016 -21.828 1 94.25 82 GLN A O 1
ATOM 694 N N . LEU A 1 83 ? 3.873 14.797 -22.734 1 95.06 83 LEU A N 1
ATOM 695 C CA . LEU A 1 83 ? 3.088 13.57 -22.672 1 95.06 83 LEU A CA 1
ATOM 696 C C . LEU A 1 83 ? 2.654 13.266 -21.25 1 95.06 83 LEU A C 1
ATOM 698 O O . LEU A 1 83 ? 1.48 12.984 -21 1 95.06 83 LEU A O 1
ATOM 702 N N . TYR A 1 84 ? 3.52 13.352 -20.312 1 94 84 TYR A N 1
ATOM 703 C CA . TYR A 1 84 ? 3.225 13.016 -18.922 1 94 84 TYR A CA 1
ATOM 704 C C . TYR A 1 84 ? 2.461 14.148 -18.234 1 94 84 TYR A C 1
ATOM 706 O O . TYR A 1 84 ? 1.857 13.945 -17.188 1 94 84 TYR A O 1
ATOM 714 N N . ALA A 1 85 ? 2.479 15.352 -18.797 1 90.88 85 ALA A N 1
ATOM 715 C CA . ALA A 1 85 ? 1.605 16.422 -18.312 1 90.88 85 ALA A CA 1
ATOM 716 C C . ALA A 1 85 ? 0.143 16.109 -18.625 1 90.88 85 ALA A C 1
ATOM 718 O O . ALA A 1 85 ? -0.743 16.406 -17.812 1 90.88 85 ALA A O 1
ATOM 719 N N . GLU A 1 86 ? -0.024 15.438 -19.688 1 90.94 86 GLU A N 1
ATOM 720 C CA . GLU A 1 86 ? -1.375 15.086 -20.125 1 90.94 86 GLU A CA 1
ATOM 721 C C . GLU A 1 86 ? -1.816 13.75 -19.516 1 90.94 86 GLU A C 1
ATOM 723 O O . GLU A 1 86 ? -2.967 13.609 -19.109 1 90.94 86 GLU A O 1
ATOM 728 N N . GLU A 1 87 ? -0.852 12.852 -19.5 1 92.69 87 GLU A N 1
ATOM 729 C CA . GLU A 1 87 ? -1.135 11.523 -18.969 1 92.69 87 GLU A CA 1
ATOM 730 C C . GLU A 1 87 ? -0.12 11.117 -17.906 1 92.69 87 GLU A C 1
ATOM 732 O O . GLU A 1 87 ? 0.748 10.281 -18.156 1 92.69 87 GLU A O 1
ATOM 737 N N . PRO A 1 88 ? -0.341 11.555 -16.734 1 92.06 88 PRO A N 1
ATOM 738 C CA . PRO A 1 88 ? 0.661 11.344 -15.695 1 92.06 88 PRO A CA 1
ATOM 739 C C . PRO A 1 88 ? 0.743 9.891 -15.242 1 92.06 88 PRO A C 1
ATOM 741 O O . PRO A 1 88 ? 1.751 9.477 -14.664 1 92.06 88 PRO A O 1
ATOM 744 N N . VAL A 1 89 ? -0.256 9.062 -15.539 1 92.19 89 VAL A N 1
ATOM 745 C CA . VAL A 1 89 ? -0.315 7.715 -14.977 1 92.19 89 VAL A CA 1
ATOM 746 C C . VAL A 1 89 ? 0.231 6.707 -15.984 1 92.19 89 VAL A C 1
ATOM 748 O O . VAL A 1 89 ? 0.196 5.496 -15.75 1 92.19 89 VAL A O 1
ATOM 751 N N . LEU A 1 90 ? 0.825 7.137 -17.047 1 93.12 90 LEU A N 1
ATOM 752 C CA . LEU A 1 90 ? 1.356 6.258 -18.094 1 93.12 90 LEU A CA 1
ATOM 753 C C . LEU A 1 90 ? 2.588 5.508 -17.578 1 93.12 90 LEU A C 1
ATOM 755 O O . LEU A 1 90 ? 3.443 6.09 -16.906 1 93.12 90 LEU A O 1
ATOM 759 N N . PHE A 1 91 ? 2.607 4.219 -17.922 1 93.56 91 PHE A N 1
ATOM 760 C CA . PHE A 1 91 ? 3.826 3.469 -17.625 1 93.56 91 PHE A CA 1
ATOM 761 C C . PHE A 1 91 ? 4.922 3.811 -18.625 1 93.56 91 PHE A C 1
ATOM 763 O O . PHE A 1 91 ? 4.633 4.242 -19.75 1 93.56 91 PHE A O 1
ATOM 770 N N . LEU A 1 92 ? 6.125 3.617 -18.219 1 94.62 92 LEU A N 1
ATOM 771 C CA . LEU A 1 92 ? 7.262 4.004 -19.031 1 94.62 92 LEU A CA 1
ATOM 772 C C . LEU A 1 92 ? 7.281 3.215 -20.344 1 94.62 92 LEU A C 1
ATOM 774 O O . LEU A 1 92 ? 7.641 3.754 -21.391 1 94.62 92 LEU A O 1
ATOM 778 N N . ASP A 1 93 ? 6.926 1.938 -20.25 1 94.25 93 ASP A N 1
ATOM 779 C CA . ASP A 1 93 ? 6.906 1.129 -21.469 1 94.25 93 ASP A CA 1
ATOM 780 C C . ASP A 1 93 ? 5.824 1.605 -22.422 1 94.25 93 ASP A C 1
ATOM 782 O O . ASP A 1 93 ? 5.988 1.527 -23.641 1 94.25 93 ASP A O 1
ATOM 786 N N . GLU A 1 94 ? 4.734 2.078 -21.875 1 94.19 94 GLU A N 1
ATOM 787 C CA . GLU A 1 94 ? 3.684 2.648 -22.703 1 94.19 94 GLU A CA 1
ATOM 788 C C . GLU A 1 94 ? 4.141 3.949 -23.359 1 94.19 94 GLU A C 1
ATOM 790 O O . GLU A 1 94 ? 3.828 4.207 -24.516 1 94.19 94 GLU A O 1
ATOM 795 N N . ALA A 1 95 ? 4.801 4.754 -22.594 1 95.44 95 ALA A N 1
ATOM 796 C CA . ALA A 1 95 ? 5.367 5.992 -23.125 1 95.44 95 ALA A CA 1
ATOM 797 C C . ALA A 1 95 ? 6.367 5.699 -24.25 1 95.44 95 ALA A C 1
ATOM 799 O O . ALA A 1 95 ? 6.414 6.414 -25.25 1 95.44 95 ALA A O 1
ATOM 800 N N . LYS A 1 96 ? 7.145 4.641 -24.031 1 96.19 96 LYS A N 1
ATOM 801 C CA . LYS A 1 96 ? 8.086 4.203 -25.062 1 96.19 96 LYS A CA 1
ATOM 802 C C . LYS A 1 96 ? 7.359 3.889 -26.375 1 96.19 96 LYS A C 1
ATOM 804 O O . LYS A 1 96 ? 7.766 4.352 -27.438 1 96.19 96 LYS A O 1
ATOM 809 N N . ALA A 1 97 ? 6.316 3.131 -26.266 1 95.56 97 ALA A N 1
ATOM 810 C CA . ALA A 1 97 ? 5.547 2.754 -27.453 1 95.56 97 ALA A CA 1
ATOM 811 C C . ALA A 1 97 ? 4.992 3.986 -28.156 1 95.56 97 ALA A C 1
ATOM 813 O O . ALA A 1 97 ? 5.043 4.082 -29.391 1 95.56 97 ALA A O 1
ATOM 814 N N . LYS A 1 98 ? 4.473 4.969 -27.406 1 95.81 98 LYS A N 1
ATOM 815 C CA . LYS A 1 98 ? 3.932 6.195 -27.984 1 95.81 98 LYS A CA 1
ATOM 816 C C . LYS A 1 98 ? 5.035 7.027 -28.641 1 95.81 98 LYS A C 1
ATOM 818 O O . LYS A 1 98 ? 4.836 7.605 -29.703 1 95.81 98 LYS A O 1
ATOM 823 N N . PHE A 1 99 ? 6.117 7.062 -28 1 96.12 99 PHE A N 1
ATOM 824 C CA . PHE A 1 99 ? 7.262 7.805 -28.5 1 96.12 99 PHE A CA 1
ATOM 825 C C . PHE A 1 99 ? 7.754 7.211 -29.828 1 96.12 99 PHE A C 1
ATOM 827 O O . PHE A 1 99 ? 7.992 7.941 -30.781 1 96.12 99 PHE A O 1
ATOM 834 N N . GLU A 1 100 ? 7.859 5.875 -29.844 1 96 100 GLU A N 1
ATOM 835 C CA . GLU A 1 100 ? 8.336 5.195 -31.047 1 96 100 GLU A CA 1
ATOM 836 C C . GLU A 1 100 ? 7.344 5.348 -32.188 1 96 100 GLU A C 1
ATOM 838 O O . GLU A 1 100 ? 7.742 5.453 -33.375 1 96 100 GLU A O 1
ATOM 843 N N . LYS A 1 101 ? 6.141 5.359 -31.891 1 95.81 101 LYS A N 1
ATOM 844 C CA . LYS A 1 101 ? 5.117 5.578 -32.906 1 95.81 101 LYS A CA 1
ATOM 845 C C . LYS A 1 101 ? 5.172 7.004 -33.438 1 95.81 101 LYS A C 1
ATOM 847 O O . LYS A 1 101 ? 5.035 7.227 -34.656 1 95.81 101 LYS A O 1
ATOM 852 N N . GLN A 1 102 ? 5.43 7.957 -32.594 1 94.69 102 GLN A N 1
ATOM 853 C CA . GLN A 1 102 ? 5.406 9.375 -32.938 1 94.69 102 GLN A CA 1
ATOM 854 C C . GLN A 1 102 ? 6.656 9.766 -33.719 1 94.69 102 GLN A C 1
ATOM 856 O O . GLN A 1 102 ? 6.574 10.508 -34.719 1 94.69 102 GLN A O 1
ATOM 861 N N . PHE A 1 103 ? 7.867 9.344 -33.406 1 94.81 103 PHE A N 1
ATOM 862 C CA . PHE A 1 103 ? 9.109 9.844 -33.969 1 94.81 103 PHE A CA 1
ATOM 863 C C . PHE A 1 103 ? 9.82 8.766 -34.781 1 94.81 103 PHE A C 1
ATOM 865 O O . PHE A 1 103 ? 10.805 9.039 -35.469 1 94.81 103 PHE A O 1
ATOM 872 N N . ASN A 1 104 ? 9.367 7.465 -34.656 1 93.38 104 ASN A N 1
ATOM 873 C CA . ASN A 1 104 ? 9.977 6.336 -35.344 1 93.38 104 ASN A CA 1
ATOM 874 C C . ASN A 1 104 ? 11.438 6.156 -34.969 1 93.38 104 ASN A C 1
ATOM 876 O O . ASN A 1 104 ? 12.289 5.891 -35.812 1 93.38 104 ASN A O 1
ATOM 880 N N . VAL A 1 105 ? 11.781 6.539 -33.812 1 92.12 105 VAL A N 1
ATOM 881 C CA . VAL A 1 105 ? 13.109 6.367 -33.219 1 92.12 105 VAL A CA 1
ATOM 882 C C . VAL A 1 105 ? 13.023 5.469 -32 1 92.12 105 VAL A C 1
ATOM 884 O O . VAL A 1 105 ? 12.086 5.582 -31.203 1 92.12 105 VAL A O 1
ATOM 887 N N . SER A 1 106 ? 13.969 4.57 -31.922 1 91.69 106 SER A N 1
ATOM 888 C CA . SER A 1 106 ? 13.977 3.656 -30.781 1 91.69 106 SER A CA 1
ATOM 889 C C . SER A 1 106 ? 14.531 4.332 -29.531 1 91.69 106 SER A C 1
ATOM 891 O O . SER A 1 106 ? 15.5 5.098 -29.609 1 91.69 106 SER A O 1
ATOM 893 N N . ILE A 1 107 ? 13.891 4.145 -28.469 1 92.38 107 ILE A N 1
ATOM 894 C CA . ILE A 1 107 ? 14.328 4.691 -27.188 1 92.38 107 ILE A CA 1
ATOM 895 C C . ILE A 1 107 ? 14.148 3.645 -26.094 1 92.38 107 ILE A C 1
ATOM 897 O O . ILE A 1 107 ? 13.219 2.832 -26.141 1 92.38 107 ILE A O 1
ATOM 901 N N . SER A 1 108 ? 15 3.666 -25.188 1 92.38 108 SER A N 1
ATOM 902 C CA . SER A 1 108 ? 14.883 2.744 -24.062 1 92.38 108 SER A CA 1
ATOM 903 C C . SER A 1 108 ? 14.039 3.348 -22.953 1 92.38 108 SER A C 1
ATOM 905 O O . SER A 1 108 ? 13.898 4.57 -22.859 1 92.38 108 SER A O 1
ATOM 907 N N . VAL A 1 109 ? 13.484 2.484 -22.078 1 94.31 109 VAL A N 1
ATOM 908 C CA . VAL A 1 109 ? 12.703 2.92 -20.922 1 94.31 109 VAL A CA 1
ATOM 909 C C . VAL A 1 109 ? 13.602 3.713 -19.969 1 94.31 109 VAL A C 1
ATOM 911 O O . VAL A 1 109 ? 13.164 4.707 -19.375 1 94.31 109 VAL A O 1
ATOM 914 N N . ALA A 1 110 ? 14.781 3.303 -19.859 1 92.38 110 ALA A N 1
ATOM 915 C CA . ALA A 1 110 ? 15.734 3.977 -18.984 1 92.38 110 ALA A CA 1
ATOM 916 C C . ALA A 1 110 ? 15.984 5.41 -19.453 1 92.38 110 ALA A C 1
ATOM 918 O O . ALA A 1 110 ? 16.078 6.324 -18.625 1 92.38 110 ALA A O 1
ATOM 919 N N . SER A 1 111 ? 16.094 5.594 -20.75 1 91.19 111 SER A N 1
ATOM 920 C CA . SER A 1 111 ? 16.312 6.934 -21.281 1 91.19 111 SER A CA 1
ATOM 921 C C . SER A 1 111 ? 15.117 7.844 -20.984 1 91.19 111 SER A C 1
ATOM 923 O O . SER A 1 111 ? 15.297 9.016 -20.656 1 91.19 111 SER A O 1
ATOM 925 N N . ILE A 1 112 ? 13.977 7.293 -21.141 1 94.31 112 ILE A N 1
ATOM 926 C CA . ILE A 1 112 ? 12.773 8.062 -20.844 1 94.31 112 ILE A CA 1
ATOM 927 C C . ILE A 1 112 ? 12.797 8.484 -19.375 1 94.31 112 ILE A C 1
ATOM 929 O O . ILE A 1 112 ? 12.516 9.641 -19.047 1 94.31 112 ILE A O 1
ATOM 933 N N . CYS A 1 113 ? 13.086 7.543 -18.531 1 94.12 113 CYS A N 1
ATOM 934 C CA . CYS A 1 113 ? 13.156 7.812 -17.094 1 94.12 113 CYS A CA 1
ATOM 935 C C . CYS A 1 113 ? 14.172 8.906 -16.797 1 94.12 113 CYS A C 1
ATOM 937 O O . CYS A 1 113 ? 13.891 9.828 -16.031 1 94.12 113 CYS A O 1
ATOM 939 N N . ARG A 1 114 ? 15.297 8.82 -17.469 1 91.94 114 ARG A N 1
ATOM 940 C CA . ARG A 1 114 ? 16.359 9.797 -17.25 1 91.94 114 ARG A CA 1
ATOM 941 C C . ARG A 1 114 ? 15.93 11.188 -17.719 1 91.94 114 ARG A C 1
ATOM 943 O O . ARG A 1 114 ? 16.266 12.188 -17.094 1 91.94 114 ARG A O 1
ATOM 950 N N . ILE A 1 115 ? 15.305 11.219 -18.828 1 92.56 115 ILE A N 1
ATOM 951 C CA . ILE A 1 115 ? 14.812 12.484 -19.359 1 92.56 115 ILE A CA 1
ATOM 952 C C . ILE A 1 115 ? 13.844 13.117 -18.375 1 92.56 115 ILE A C 1
ATOM 954 O O . ILE A 1 115 ? 13.93 14.32 -18.094 1 92.56 115 ILE A O 1
ATOM 958 N N . LEU A 1 116 ? 12.945 12.352 -17.812 1 94.25 116 LEU A N 1
ATOM 959 C CA . LEU A 1 116 ? 11.977 12.859 -16.844 1 94.25 116 LEU A CA 1
ATOM 960 C C . LEU A 1 116 ? 12.68 13.367 -15.586 1 94.25 116 LEU A C 1
ATOM 962 O O . LEU A 1 116 ? 12.367 14.445 -15.086 1 94.25 116 LEU A O 1
ATOM 966 N N . HIS A 1 117 ? 13.594 12.617 -15.133 1 92.44 117 HIS A N 1
ATOM 967 C CA . HIS A 1 117 ? 14.32 13.008 -13.93 1 92.44 117 HIS A CA 1
ATOM 968 C C . HIS A 1 117 ? 15.133 14.273 -14.156 1 92.44 117 HIS A C 1
ATOM 970 O O . HIS A 1 117 ? 15.25 15.109 -13.258 1 92.44 117 HIS A O 1
ATOM 976 N N . SER A 1 118 ? 15.719 14.328 -15.289 1 89.38 118 SER A N 1
ATOM 977 C CA . SER A 1 118 ? 16.484 15.523 -15.617 1 89.38 118 SER A CA 1
ATOM 978 C C . SER A 1 118 ? 15.625 16.781 -15.57 1 89.38 118 SER A C 1
ATOM 980 O O . SER A 1 118 ? 16.125 17.875 -15.312 1 89.38 118 SER A O 1
ATOM 982 N N . GLU A 1 119 ? 14.352 16.625 -15.867 1 91.69 119 GLU A N 1
ATOM 983 C CA . GLU A 1 119 ? 13.406 17.734 -15.812 1 91.69 119 GLU A CA 1
ATOM 984 C C . GLU A 1 119 ? 12.719 17.797 -14.453 1 91.69 119 GLU A C 1
ATOM 986 O O . GLU A 1 119 ? 11.68 18.453 -14.312 1 91.69 119 GLU A O 1
ATOM 991 N N . ASN A 1 120 ? 13.141 17.109 -13.492 1 93.62 120 ASN A N 1
ATOM 992 C CA . ASN A 1 120 ? 12.664 17.109 -12.109 1 93.62 120 ASN A CA 1
ATOM 993 C C . ASN A 1 120 ? 11.258 16.531 -12.008 1 93.62 120 ASN A C 1
ATOM 995 O O . ASN A 1 120 ? 10.414 17.062 -11.297 1 93.62 120 ASN A O 1
ATOM 999 N N . ILE A 1 121 ? 11 15.664 -12.812 1 94.19 121 ILE A N 1
ATOM 1000 C CA . ILE A 1 121 ? 9.75 14.922 -12.766 1 94.19 121 ILE A CA 1
ATOM 1001 C C . ILE A 1 121 ? 10 13.539 -12.172 1 94.19 121 ILE A C 1
ATOM 1003 O O . ILE A 1 121 ? 10.922 12.828 -12.578 1 94.19 121 ILE A O 1
ATOM 1007 N N . SER A 1 122 ? 9.234 13.172 -11.156 1 94.81 122 SER A N 1
ATOM 1008 C CA . SER A 1 122 ? 9.469 11.914 -10.469 1 94.81 122 SER A CA 1
ATOM 1009 C C . SER A 1 122 ? 8.188 11.109 -10.32 1 94.81 122 SER A C 1
ATOM 1011 O O . SER A 1 122 ? 7.086 11.648 -10.461 1 94.81 122 SER A O 1
ATOM 1013 N N . TRP A 1 123 ? 8.422 9.805 -10.164 1 92.81 123 TRP A N 1
ATOM 1014 C CA . TRP A 1 123 ? 7.348 8.844 -9.961 1 92.81 123 TRP A CA 1
ATOM 1015 C C . TRP A 1 123 ? 6.797 8.938 -8.539 1 92.81 123 TRP A C 1
ATOM 1017 O O . TRP A 1 123 ? 7.543 8.797 -7.57 1 92.81 123 TRP A O 1
ATOM 1027 N N . LYS A 1 124 ? 5.48 9.289 -8.344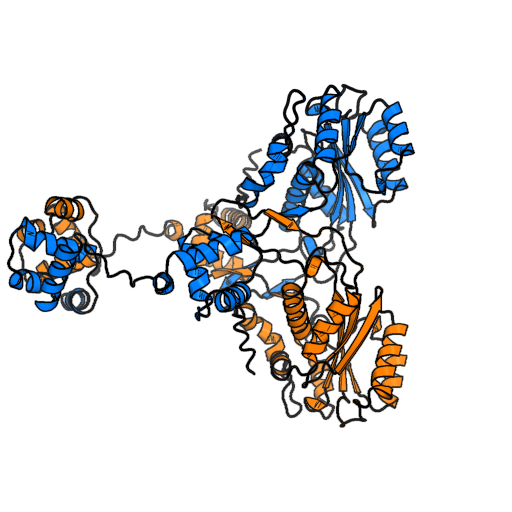 1 91.38 124 LYS A N 1
ATOM 1028 C CA . LYS A 1 124 ? 4.926 9.469 -7.004 1 91.38 124 LYS A CA 1
ATOM 1029 C C . LYS A 1 124 ? 3.479 8.992 -6.934 1 91.38 124 LYS A C 1
ATOM 1031 O O . LYS A 1 124 ? 2.875 8.68 -7.965 1 91.38 124 LYS A O 1
ATOM 1036 N N . CYS A 1 125 ? 2.994 8.852 -5.75 1 89.5 125 CYS A N 1
ATOM 1037 C CA . CYS A 1 125 ? 1.603 8.469 -5.543 1 89.5 125 CYS A CA 1
ATOM 1038 C C . CYS A 1 125 ? 0.655 9.555 -6.027 1 89.5 125 CYS A C 1
ATOM 1040 O O . CYS A 1 125 ? 0.918 10.742 -5.832 1 89.5 125 CYS A O 1
ATOM 1042 N N . ILE A 1 126 ? -0.44 9.18 -6.633 1 86.81 126 ILE A N 1
ATOM 1043 C CA . ILE A 1 126 ? -1.368 10.148 -7.203 1 86.81 126 ILE A CA 1
ATOM 1044 C C . ILE A 1 126 ? -2.412 10.539 -6.16 1 86.81 126 ILE A C 1
ATOM 1046 O O . ILE A 1 126 ? -2.727 9.758 -5.262 1 86.81 126 ILE A O 1
ATOM 1050 N N . GLU A 1 127 ? -2.826 11.719 -6.219 1 83.25 127 GLU A N 1
ATOM 1051 C CA . GLU A 1 127 ? -4.023 12.172 -5.516 1 83.25 127 GLU A CA 1
ATOM 1052 C C . GLU A 1 127 ? -5.242 12.141 -6.434 1 83.25 127 GLU A C 1
ATOM 1054 O O . GLU A 1 127 ? -5.371 12.977 -7.332 1 83.25 127 GLU A O 1
ATOM 1059 N N . ARG A 1 128 ? -6.051 11.258 -6.129 1 83.12 128 ARG A N 1
ATOM 1060 C CA . ARG A 1 128 ? -7.199 11.055 -7.008 1 83.12 128 ARG A CA 1
ATOM 1061 C C . ARG A 1 128 ? -8.352 11.969 -6.625 1 83.12 128 ARG A C 1
ATOM 1063 O O . ARG A 1 128 ? -8.641 12.156 -5.438 1 83.12 128 ARG A O 1
ATOM 1070 N N . ARG A 1 129 ? -8.898 12.664 -7.602 1 81.06 129 ARG A N 1
ATOM 1071 C CA . ARG A 1 129 ? -10.109 13.469 -7.48 1 81.06 129 ARG A CA 1
ATOM 1072 C C . ARG A 1 129 ? -11.211 12.938 -8.398 1 81.06 129 ARG A C 1
ATOM 1074 O O . ARG A 1 129 ? -10.938 12.523 -9.523 1 81.06 129 ARG A O 1
ATOM 1081 N N . ALA A 1 130 ? -12.312 12.961 -7.762 1 76.81 130 ALA A N 1
ATOM 1082 C CA . ALA A 1 130 ? -13.43 12.445 -8.547 1 76.81 130 ALA A CA 1
ATOM 1083 C C . ALA A 1 130 ? -13.766 13.383 -9.703 1 76.81 130 ALA A C 1
ATOM 1085 O O . ALA A 1 130 ? -13.805 14.602 -9.531 1 76.81 130 ALA A O 1
ATOM 1086 N N . ILE A 1 131 ? -13.914 12.836 -10.844 1 76.62 131 ILE A N 1
ATOM 1087 C CA . ILE A 1 131 ? -14.359 13.609 -12 1 76.62 131 ILE A CA 1
ATOM 1088 C C . ILE A 1 131 ? -15.75 14.172 -11.742 1 76.62 131 ILE A C 1
ATOM 1090 O O . ILE A 1 131 ? -16.125 15.195 -12.312 1 76.62 131 ILE A O 1
ATOM 1094 N N . GLN A 1 132 ? -16.391 13.602 -10.781 1 77.06 132 GLN A N 1
ATOM 1095 C CA . GLN A 1 132 ? -17.781 13.945 -10.492 1 77.06 132 GLN A CA 1
ATOM 1096 C C . GLN A 1 132 ? -17.875 15.203 -9.633 1 77.06 132 GLN A C 1
ATOM 1098 O O . GLN A 1 132 ? -18.953 15.758 -9.445 1 77.06 132 GLN A O 1
ATOM 1103 N N . ILE A 1 133 ? -16.75 15.664 -9.148 1 80.38 133 ILE A N 1
ATOM 1104 C CA . ILE A 1 133 ? -16.781 16.859 -8.312 1 80.38 133 ILE A CA 1
ATOM 1105 C C . ILE A 1 133 ? -17.297 18.047 -9.125 1 80.38 133 ILE A C 1
ATOM 1107 O O . ILE A 1 133 ? -16.766 18.344 -10.195 1 80.38 133 ILE A O 1
ATOM 1111 N N . ARG A 1 134 ? -18.359 18.594 -8.633 1 81.44 134 ARG A N 1
ATOM 1112 C CA . ARG A 1 134 ? -18.953 19.766 -9.281 1 81.44 134 ARG A CA 1
ATOM 1113 C C . ARG A 1 134 ? -18.656 21.031 -8.508 1 81.44 134 ARG A C 1
ATOM 1115 O O . ARG A 1 134 ? -18.875 21.094 -7.297 1 81.44 134 ARG A O 1
ATOM 1122 N N . GLU A 1 135 ? -18.172 21.891 -9.227 1 83.31 135 GLU A N 1
ATOM 1123 C CA . GLU A 1 135 ? -17.906 23.188 -8.609 1 83.31 135 GLU A CA 1
ATOM 1124 C C . GLU A 1 135 ? -19.156 23.766 -7.969 1 83.31 135 GLU A C 1
ATOM 1126 O O . GLU A 1 135 ? -19.078 24.391 -6.914 1 83.31 135 GLU A O 1
ATOM 1131 N N . ARG A 1 136 ? -20.25 23.516 -8.586 1 90.06 136 ARG A N 1
ATOM 1132 C CA . ARG A 1 136 ? -21.516 24.031 -8.086 1 90.06 136 ARG A CA 1
ATOM 1133 C C . ARG A 1 136 ? -21.797 23.516 -6.676 1 90.06 136 ARG A C 1
ATOM 1135 O O . ARG A 1 136 ? -22.297 24.25 -5.824 1 90.06 136 ARG A O 1
ATOM 1142 N N . ASP A 1 137 ? -21.516 22.25 -6.488 1 91.56 137 ASP A N 1
ATOM 1143 C CA . ASP A 1 137 ? -21.75 21.656 -5.176 1 91.56 137 ASP A CA 1
ATOM 1144 C C . ASP A 1 137 ? -20.859 22.297 -4.117 1 91.56 137 ASP A C 1
ATOM 1146 O O . ASP A 1 137 ? -21.281 22.5 -2.979 1 91.56 137 ASP A O 1
ATOM 1150 N N . VAL A 1 138 ? -19.703 22.656 -4.48 1 90.5 138 VAL A N 1
ATOM 1151 C CA . VAL A 1 138 ? -18.75 23.297 -3.568 1 90.5 138 VAL A CA 1
ATOM 1152 C C . VAL A 1 138 ? -19.219 24.719 -3.248 1 90.5 138 VAL A C 1
ATOM 1154 O O . VAL A 1 138 ? -19.188 25.141 -2.092 1 90.5 138 VAL A O 1
ATOM 1157 N N . LEU A 1 139 ? -19.688 25.328 -4.258 1 91.38 139 LEU A N 1
ATOM 1158 C CA . LEU A 1 139 ? -20.188 26.688 -4.07 1 91.38 139 LEU A CA 1
ATOM 1159 C C . LEU A 1 139 ? -21.422 26.703 -3.172 1 91.38 139 LEU A C 1
ATOM 1161 O O . LEU A 1 139 ? -21.562 27.594 -2.33 1 91.38 139 LEU A O 1
ATOM 1165 N N . GLU A 1 140 ? -22.219 25.75 -3.436 1 94 140 GLU A N 1
ATOM 1166 C CA . GLU A 1 140 ? -23.422 25.641 -2.598 1 94 140 GLU A CA 1
ATOM 1167 C C . GLU A 1 140 ? -23.047 25.391 -1.139 1 94 140 GLU A C 1
ATOM 1169 O O . GLU A 1 140 ? -23.656 25.969 -0.233 1 94 140 GLU A O 1
ATOM 1174 N N . PHE A 1 141 ? -22.125 24.609 -0.962 1 95.12 141 PHE A N 1
ATOM 1175 C CA . PHE A 1 141 ? -21.625 24.344 0.382 1 95.12 141 PHE A CA 1
ATOM 1176 C C . PHE A 1 141 ? -21.078 25.609 1.024 1 95.12 141 PHE A C 1
ATOM 1178 O O . PHE A 1 141 ? -21.406 25.922 2.172 1 95.12 141 PHE A O 1
ATOM 1185 N N . CYS A 1 142 ? -20.328 26.328 0.277 1 93.31 142 CYS A N 1
ATOM 1186 C CA . CYS A 1 142 ? -19.781 27.594 0.741 1 93.31 142 CYS A CA 1
ATOM 1187 C C . CYS A 1 142 ? -20.906 28.578 1.086 1 93.31 142 CYS A C 1
ATOM 1189 O O . CYS A 1 142 ? -20.859 29.234 2.123 1 93.31 142 CYS A O 1
ATOM 1191 N N . ALA A 1 143 ? -21.844 28.609 0.256 1 94.12 143 ALA A N 1
ATOM 1192 C CA . ALA A 1 143 ? -22.969 29.531 0.449 1 94.12 143 ALA A CA 1
ATOM 1193 C C . ALA A 1 143 ? -23.75 29.172 1.711 1 94.12 143 ALA A C 1
ATOM 1195 O O . ALA A 1 143 ? -24.156 30.062 2.465 1 94.12 143 ALA A O 1
ATOM 1196 N N . GLU A 1 144 ? -23.938 27.938 1.901 1 95.06 144 GLU A N 1
ATOM 1197 C CA . GLU A 1 144 ? -24.656 27.5 3.084 1 95.06 144 GLU A CA 1
ATOM 1198 C C . GLU A 1 144 ? -23.906 27.844 4.363 1 95.06 144 GLU A C 1
ATOM 1200 O O . GLU A 1 144 ? -24.516 28.312 5.332 1 95.06 144 GLU A O 1
ATOM 1205 N N . LEU A 1 145 ? -22.688 27.656 4.379 1 95.12 145 LEU A N 1
ATOM 1206 C CA . LEU A 1 145 ? -21.859 27.984 5.539 1 95.12 145 LEU A CA 1
ATOM 1207 C C . LEU A 1 145 ? -21.875 29.484 5.797 1 95.12 145 LEU A C 1
ATOM 1209 O O . LEU A 1 145 ? -21.875 29.922 6.949 1 95.12 145 LEU A O 1
ATOM 1213 N N . SER A 1 146 ? -21.906 30.156 4.711 1 92.88 146 SER A N 1
ATOM 1214 C CA . SER A 1 146 ? -21.875 31.609 4.836 1 92.88 146 SER A CA 1
ATOM 1215 C C . SER A 1 146 ? -23.234 32.156 5.27 1 92.88 146 SER A C 1
ATOM 1217 O O . SER A 1 146 ? -23.312 33.281 5.785 1 92.88 146 SER A O 1
ATOM 1219 N N . SER A 1 147 ? -24.203 31.391 5.047 1 94 147 SER A N 1
ATOM 1220 C CA . SER A 1 147 ? -25.547 31.859 5.344 1 94 147 SER A CA 1
ATOM 1221 C C . SER A 1 147 ? -25.859 31.75 6.832 1 94 147 SER A C 1
ATOM 1223 O O . SER A 1 147 ? -26.812 32.375 7.316 1 94 147 SER A O 1
ATOM 1225 N N . ILE A 1 148 ? -25.125 31.062 7.539 1 93.94 148 ILE A N 1
ATOM 1226 C CA . ILE A 1 148 ? -25.359 30.891 8.969 1 93.94 148 ILE A CA 1
ATOM 1227 C C . ILE A 1 148 ? -24.188 31.469 9.758 1 93.94 148 ILE A C 1
ATOM 1229 O O . ILE A 1 148 ? -23.062 31.531 9.25 1 93.94 148 ILE A O 1
ATOM 1233 N N . ARG A 1 149 ? -24.547 31.891 10.953 1 94.5 149 ARG A N 1
ATOM 1234 C CA . ARG A 1 149 ? -23.484 32.344 11.852 1 94.5 149 ARG A CA 1
ATOM 1235 C C . ARG A 1 149 ? -22.844 31.141 12.562 1 94.5 149 ARG A C 1
ATOM 1237 O O . ARG A 1 149 ? -23.547 30.312 13.156 1 94.5 149 ARG A O 1
ATOM 1244 N N . TRP A 1 150 ? -21.531 31.078 12.477 1 96.19 150 TRP A N 1
ATOM 1245 C CA . TRP A 1 150 ? -20.875 29.969 13.156 1 96.19 150 TRP A CA 1
ATOM 1246 C C . TRP A 1 150 ? -19.422 30.312 13.492 1 96.19 150 TRP A C 1
ATOM 1248 O O . TRP A 1 150 ? -18.891 31.312 12.992 1 96.19 150 TRP A O 1
ATOM 1258 N N . ASP A 1 151 ? -18.891 29.609 14.414 1 97.38 151 ASP A N 1
ATOM 1259 C CA . ASP A 1 151 ? -17.469 29.516 14.75 1 97.38 151 ASP A CA 1
ATOM 1260 C C . ASP A 1 151 ? -17.031 28.062 14.914 1 97.38 151 ASP A C 1
ATOM 1262 O O . ASP A 1 151 ? -17.844 27.141 14.781 1 97.38 151 ASP A O 1
ATOM 1266 N N . LEU A 1 152 ? -15.836 27.859 15.156 1 97.12 152 LEU A N 1
ATOM 1267 C CA . LEU A 1 152 ? -15.312 26.5 15.234 1 97.12 152 LEU A CA 1
ATOM 1268 C C . LEU A 1 152 ? -16.031 25.703 16.312 1 97.12 152 LEU A C 1
ATOM 1270 O O . LEU A 1 152 ? -16.266 24.5 16.156 1 97.12 152 LEU A O 1
ATOM 1274 N N . TYR A 1 153 ? -16.406 26.375 17.391 1 96.25 153 TYR A N 1
ATOM 1275 C CA . TYR A 1 153 ? -17 25.672 18.516 1 96.25 153 TYR A CA 1
ATOM 1276 C C . TYR A 1 153 ? -18.422 25.234 18.188 1 96.25 153 TYR A C 1
ATOM 1278 O O . TYR A 1 153 ? -19 24.391 18.891 1 96.25 153 TYR A O 1
ATOM 1286 N N . ASN A 1 154 ? -19.062 25.781 17.109 1 98 154 ASN A N 1
ATOM 1287 C CA . ASN A 1 154 ? -20.406 25.391 16.688 1 98 154 ASN A CA 1
ATOM 1288 C C . ASN A 1 154 ? -20.375 24.094 15.875 1 98 154 ASN A C 1
ATOM 1290 O O . ASN A 1 154 ? -21.375 23.375 15.812 1 98 154 ASN A O 1
ATOM 1294 N N . LEU A 1 155 ? -19.234 23.844 15.266 1 98.31 155 LEU A N 1
ATOM 1295 C CA . LEU A 1 155 ? -19.172 22.828 14.219 1 98.31 155 LEU A CA 1
ATOM 1296 C C . LEU A 1 155 ? -18.969 21.438 14.82 1 98.31 155 LEU A C 1
ATOM 1298 O O . LEU A 1 155 ? -18.188 21.266 15.75 1 98.31 155 LEU A O 1
ATOM 1302 N N . VAL A 1 156 ? -19.688 20.484 14.305 1 98.44 156 VAL A N 1
ATOM 1303 C CA . VAL A 1 156 ? -19.531 19.062 14.625 1 98.44 156 VAL A CA 1
ATOM 1304 C C . VAL A 1 156 ? -19.531 18.234 13.344 1 98.44 156 VAL A C 1
ATOM 1306 O O . VAL A 1 156 ? -20.469 18.312 12.547 1 98.44 156 VAL A O 1
ATOM 1309 N N . PHE A 1 157 ? -18.5 17.5 13.141 1 98.56 157 PHE A N 1
ATOM 1310 C CA . PHE A 1 157 ? -18.422 16.609 11.984 1 98.56 157 PHE A CA 1
ATOM 1311 C C . PHE A 1 157 ? -18.766 15.18 12.375 1 98.56 157 PHE A C 1
ATOM 1313 O O . PHE A 1 157 ? -18.266 14.656 13.375 1 98.56 157 PHE A O 1
ATOM 1320 N N . ILE A 1 158 ? -19.609 14.555 11.617 1 98.12 158 ILE A N 1
ATOM 1321 C CA . ILE A 1 158 ? -20.109 13.227 11.93 1 98.12 158 ILE A CA 1
ATOM 1322 C C . ILE A 1 158 ? -19.797 12.273 10.781 1 98.12 158 ILE A C 1
ATOM 1324 O O . ILE A 1 158 ? -20.062 12.586 9.617 1 98.12 158 ILE A O 1
ATOM 1328 N N . ASP A 1 159 ? -19.219 11.164 11.055 1 97.25 159 ASP A N 1
ATOM 1329 C CA . ASP A 1 159 ? -18.953 10.148 10.039 1 97.25 159 ASP A CA 1
ATOM 1330 C C . ASP A 1 159 ? -18.75 8.773 10.68 1 97.25 159 ASP A C 1
ATOM 1332 O O . ASP A 1 159 ? -18.547 8.672 11.891 1 97.25 159 ASP A O 1
ATOM 1336 N N . GLU A 1 160 ? -18.859 7.816 9.812 1 96.44 160 GLU A N 1
ATOM 1337 C CA . GLU A 1 160 ? -18.672 6.434 10.25 1 96.44 160 GLU A CA 1
ATOM 1338 C C . GLU A 1 160 ? -17.297 5.902 9.859 1 96.44 160 GLU A C 1
ATOM 1340 O O . GLU A 1 160 ? -16.781 6.25 8.805 1 96.44 160 GLU A O 1
ATOM 1345 N N . VAL A 1 161 ? -16.797 5.113 10.742 1 95 161 VAL A N 1
ATOM 1346 C CA . VAL A 1 161 ? -15.547 4.43 10.43 1 95 161 VAL A CA 1
ATOM 1347 C C . VAL A 1 161 ? -15.625 2.975 10.883 1 95 161 VAL A C 1
ATOM 1349 O O . VAL A 1 161 ? -16.266 2.666 11.898 1 95 161 VAL A O 1
ATOM 1352 N N . SER A 1 162 ? -15.039 2.174 10.094 1 94.12 162 SER A N 1
ATOM 1353 C CA . SER A 1 162 ? -15.008 0.755 10.43 1 94.12 162 SER A CA 1
ATOM 1354 C C . SER A 1 162 ? -13.57 0.266 10.609 1 94.12 162 SER A C 1
ATOM 1356 O O . SER A 1 162 ? -12.672 0.692 9.883 1 94.12 162 SER A O 1
ATOM 1358 N N . PHE A 1 163 ? -13.438 -0.649 11.586 1 91.06 163 PHE A N 1
ATOM 1359 C CA . PHE A 1 163 ? -12.125 -1.214 11.883 1 91.06 163 PHE A CA 1
ATOM 1360 C C . PHE A 1 163 ? -12.164 -2.736 11.836 1 91.06 163 PHE A C 1
ATOM 1362 O O . PHE A 1 163 ? -13.117 -3.35 12.328 1 91.06 163 PHE A O 1
ATOM 1369 N N . ASP A 1 164 ? -11.148 -3.221 11.133 1 88.94 164 ASP A N 1
ATOM 1370 C CA . ASP A 1 164 ? -10.945 -4.668 11.117 1 88.94 164 ASP A CA 1
ATOM 1371 C C . ASP A 1 164 ? -9.547 -5.035 11.594 1 88.94 164 ASP A C 1
ATOM 1373 O O . ASP A 1 164 ? -8.656 -4.188 11.625 1 88.94 164 ASP A O 1
ATOM 1377 N N . SER A 1 165 ? -9.383 -6.227 12.047 1 87 165 SER A N 1
ATOM 1378 C CA . SER A 1 165 ? -8.117 -6.664 12.617 1 87 165 SER A CA 1
ATOM 1379 C C . SER A 1 165 ? -6.996 -6.621 11.578 1 87 165 SER A C 1
ATOM 1381 O O . SER A 1 165 ? -5.852 -6.309 11.906 1 87 165 SER A O 1
ATOM 1383 N N . ARG A 1 166 ? -7.285 -6.859 10.391 1 85.75 166 ARG A N 1
ATOM 1384 C CA . ARG A 1 166 ? -6.277 -6.918 9.336 1 85.75 166 ARG A CA 1
ATOM 1385 C C . ARG A 1 166 ? -5.656 -5.543 9.094 1 85.75 166 ARG A C 1
ATOM 1387 O O . ARG A 1 166 ? -4.473 -5.441 8.758 1 85.75 166 ARG A O 1
ATOM 1394 N N . GLY A 1 167 ? -6.488 -4.574 9.234 1 87 167 GLY A N 1
ATOM 1395 C CA . GLY A 1 167 ? -6.016 -3.219 9.008 1 87 167 GLY A CA 1
ATOM 1396 C C . GLY A 1 167 ? -5.086 -2.721 10.102 1 87 167 GLY A C 1
ATOM 1397 O O . GLY A 1 167 ? -4.402 -1.709 9.922 1 87 167 GLY A O 1
ATOM 1398 N N . MET A 1 168 ? -5.02 -3.445 11.141 1 88.94 168 MET A N 1
ATOM 1399 C CA . MET A 1 168 ? -4.25 -2.99 12.297 1 88.94 168 MET A CA 1
ATOM 1400 C C . MET A 1 168 ? -2.893 -3.68 12.352 1 88.94 168 MET A C 1
ATOM 1402 O O . MET A 1 168 ? -2.086 -3.404 13.242 1 88.94 168 MET A O 1
ATOM 1406 N N . LEU A 1 169 ? -2.625 -4.492 11.453 1 90.19 169 LEU A N 1
ATOM 1407 C CA . LEU A 1 169 ? -1.387 -5.262 11.469 1 90.19 169 LEU A CA 1
ATOM 1408 C C . LEU A 1 169 ? -0.229 -4.445 10.906 1 90.19 169 LEU A C 1
ATOM 1410 O O . LEU A 1 169 ? -0.402 -3.699 9.938 1 90.19 169 LEU A O 1
ATOM 1414 N N . ARG A 1 170 ? 0.85 -4.609 11.586 1 89.44 170 ARG A N 1
ATOM 1415 C CA . ARG A 1 170 ? 2.072 -4.012 11.055 1 89.44 170 ARG A CA 1
ATOM 1416 C C . ARG A 1 170 ? 2.562 -4.766 9.828 1 89.44 170 ARG A C 1
ATOM 1418 O O . ARG A 1 170 ? 2.496 -5.996 9.773 1 89.44 170 ARG A O 1
ATOM 1425 N N . ASN A 1 171 ? 3.02 -4.031 8.773 1 89.62 171 ASN A N 1
ATOM 1426 C CA . ASN A 1 171 ? 3.33 -4.695 7.512 1 89.62 171 ASN A CA 1
ATOM 1427 C C . ASN A 1 171 ? 4.797 -4.516 7.133 1 89.62 171 ASN A C 1
ATOM 1429 O O . ASN A 1 171 ? 5.227 -4.977 6.074 1 89.62 171 ASN A O 1
ATOM 1433 N N . ARG A 1 172 ? 5.523 -3.859 7.91 1 92.5 172 ARG A N 1
ATOM 1434 C CA . ARG A 1 172 ? 6.949 -3.67 7.645 1 92.5 172 ARG A CA 1
ATOM 1435 C C . ARG A 1 172 ? 7.781 -3.986 8.883 1 92.5 172 ARG A C 1
ATOM 1437 O O . ARG A 1 172 ? 7.254 -4.031 10 1 92.5 172 ARG A O 1
ATOM 1444 N N . GLY A 1 173 ? 9.008 -4.293 8.672 1 92.44 173 GLY A N 1
ATOM 1445 C CA . GLY A 1 173 ? 9.945 -4.605 9.75 1 92.44 173 GLY A CA 1
ATOM 1446 C C . GLY A 1 173 ? 11.398 -4.508 9.32 1 92.44 173 GLY A C 1
ATOM 1447 O O . GLY A 1 173 ? 11.688 -4.223 8.156 1 92.44 173 GLY A O 1
ATOM 1448 N N . TYR A 1 174 ? 12.211 -4.672 10.305 1 93.62 174 TYR A N 1
ATOM 1449 C CA . TYR A 1 174 ? 13.648 -4.617 10.055 1 93.62 174 TYR A CA 1
ATOM 1450 C C . TYR A 1 174 ? 14.227 -6.016 9.914 1 93.62 174 TYR A C 1
ATOM 1452 O O . TYR A 1 174 ? 13.859 -6.93 10.656 1 93.62 174 TYR A O 1
ATOM 1460 N N . ALA A 1 175 ? 15.062 -6.238 8.898 1 91.56 175 ALA A N 1
ATOM 1461 C CA . ALA A 1 175 ? 15.805 -7.477 8.688 1 91.56 175 ALA A CA 1
ATOM 1462 C C . ALA A 1 175 ? 17.094 -7.227 7.902 1 91.56 175 ALA A C 1
ATOM 1464 O O . ALA A 1 175 ? 17.297 -6.129 7.375 1 91.56 175 ALA A O 1
ATOM 1465 N N . ALA A 1 176 ? 17.891 -8.203 7.918 1 91.62 176 ALA A N 1
ATOM 1466 C CA . ALA A 1 176 ? 19.156 -8.102 7.203 1 91.62 176 ALA A CA 1
ATOM 1467 C C . ALA A 1 176 ? 18.922 -7.832 5.719 1 91.62 176 ALA A C 1
ATOM 1469 O O . ALA A 1 176 ? 18 -8.383 5.113 1 91.62 176 ALA A O 1
ATOM 1470 N N . VAL A 1 177 ? 19.719 -7.016 5.145 1 91 177 VAL A N 1
ATOM 1471 C CA . VAL A 1 177 ? 19.641 -6.699 3.721 1 91 177 VAL A CA 1
ATOM 1472 C C . VAL A 1 177 ? 19.781 -7.98 2.898 1 91 177 VAL A C 1
ATOM 1474 O O . VAL A 1 177 ? 20.656 -8.805 3.17 1 91 177 VAL A O 1
ATOM 1477 N N . GLY A 1 178 ? 18.938 -8.227 1.944 1 85.56 178 GLY A N 1
ATOM 1478 C CA . GLY A 1 178 ? 18.984 -9.422 1.114 1 85.56 178 GLY A CA 1
ATOM 1479 C C . GLY A 1 178 ? 18.109 -10.539 1.645 1 85.56 178 GLY A C 1
ATOM 1480 O O . GLY A 1 178 ? 17.891 -11.539 0.957 1 85.56 178 GLY A O 1
ATOM 1481 N N . LYS A 1 179 ? 17.719 -10.383 2.867 1 84.69 179 LYS A N 1
ATOM 1482 C CA . LYS A 1 179 ? 16.875 -11.406 3.471 1 84.69 179 LYS A CA 1
ATOM 1483 C C . LYS A 1 179 ? 15.461 -10.891 3.705 1 84.69 179 LYS A C 1
ATOM 1485 O O . LYS A 1 179 ? 15.266 -9.711 4.008 1 84.69 179 LYS A O 1
ATOM 1490 N N . ARG A 1 180 ? 14.516 -11.75 3.566 1 82.56 180 ARG A N 1
ATOM 1491 C CA . ARG A 1 180 ? 13.125 -11.383 3.832 1 82.56 180 ARG A CA 1
ATOM 1492 C C . ARG A 1 180 ? 12.828 -11.414 5.328 1 82.56 180 ARG A C 1
ATOM 1494 O O . ARG A 1 180 ? 13.445 -12.172 6.074 1 82.56 180 ARG A O 1
ATOM 1501 N N . VAL A 1 181 ? 11.938 -10.555 5.75 1 84.75 181 VAL A N 1
ATOM 1502 C CA . VAL A 1 181 ? 11.477 -10.539 7.137 1 84.75 181 VAL A CA 1
ATOM 1503 C C . VAL A 1 181 ? 10.32 -11.523 7.305 1 84.75 181 VAL A C 1
ATOM 1505 O O . VAL A 1 181 ? 9.211 -11.281 6.828 1 84.75 181 VAL A O 1
ATOM 1508 N N . LEU A 1 182 ? 10.57 -12.656 7.848 1 82.12 182 LEU A N 1
ATOM 1509 C CA . LEU A 1 182 ? 9.523 -13.625 8.141 1 82.12 182 LEU A CA 1
ATOM 1510 C C . LEU A 1 182 ? 8.875 -13.336 9.492 1 82.12 182 LEU A C 1
ATOM 1512 O O . LEU A 1 182 ? 9.57 -13.219 10.508 1 82.12 182 LEU A O 1
ATOM 1516 N N . TYR A 1 183 ? 7.637 -13.078 9.438 1 85.5 183 TYR A N 1
ATOM 1517 C CA . TYR A 1 183 ? 6.91 -12.758 10.656 1 85.5 183 TYR A CA 1
ATOM 1518 C C . TYR A 1 183 ? 5.699 -13.672 10.828 1 85.5 183 TYR A C 1
ATOM 1520 O O . TYR A 1 183 ? 4.84 -13.742 9.945 1 85.5 183 TYR A O 1
ATOM 1528 N N . ARG A 1 184 ? 5.707 -14.453 11.875 1 82.69 184 ARG A N 1
ATOM 1529 C CA . ARG A 1 184 ? 4.551 -15.289 12.18 1 82.69 184 ARG A CA 1
ATOM 1530 C C . ARG A 1 184 ? 3.473 -14.492 12.906 1 82.69 184 ARG A C 1
ATOM 1532 O O . ARG A 1 184 ? 3.658 -14.086 14.055 1 82.69 184 ARG A O 1
ATOM 1539 N N . GLY A 1 185 ? 2.48 -14.234 12.203 1 81.94 185 GLY A N 1
ATOM 1540 C CA . GLY A 1 185 ? 1.492 -13.328 12.758 1 81.94 185 GLY A CA 1
ATOM 1541 C C . GLY A 1 185 ? 0.07 -13.836 12.625 1 81.94 185 GLY A C 1
ATOM 1542 O O . GLY A 1 185 ? -0.149 -15.031 12.422 1 81.94 185 GLY A O 1
ATOM 1543 N N . GLU A 1 186 ? -0.868 -12.961 12.914 1 79.69 186 GLU A N 1
ATOM 1544 C CA . GLU A 1 186 ? -2.299 -13.25 12.945 1 79.69 186 GLU A CA 1
ATOM 1545 C C . GLU A 1 186 ? -2.875 -13.336 11.531 1 79.69 186 GLU A C 1
ATOM 1547 O O . GLU A 1 186 ? -2.568 -12.5 10.68 1 79.69 186 GLU A O 1
ATOM 1552 N N . PHE A 1 187 ? -3.664 -14.43 11.32 1 77.75 187 PHE A N 1
ATOM 1553 C CA . PHE A 1 187 ? -4.348 -14.578 10.047 1 77.75 187 PHE A CA 1
ATOM 1554 C C . PHE A 1 187 ? -5.859 -14.617 10.242 1 77.75 187 PHE A C 1
ATOM 1556 O O . PHE A 1 187 ? -6.617 -14.43 9.289 1 77.75 187 PHE A O 1
ATOM 1563 N N . LYS A 1 188 ? -6.211 -14.883 11.438 1 76.88 188 LYS A N 1
ATOM 1564 C CA . LYS A 1 188 ? -7.645 -14.945 11.711 1 76.88 188 LYS A CA 1
ATOM 1565 C C . LYS A 1 188 ? -8.266 -13.547 11.703 1 76.88 188 LYS A C 1
ATOM 1567 O O . LYS A 1 188 ? -7.715 -12.617 12.297 1 76.88 188 LYS A O 1
ATOM 1572 N N . ARG A 1 189 ? -9.398 -13.508 11.039 1 80.62 189 ARG A N 1
ATOM 1573 C CA . ARG A 1 189 ? -10.094 -12.227 10.961 1 80.62 189 ARG A CA 1
ATOM 1574 C C . ARG A 1 189 ? -11.086 -12.062 12.109 1 80.62 189 ARG A C 1
ATOM 1576 O O . ARG A 1 189 ? -11.867 -12.977 12.398 1 80.62 189 ARG A O 1
ATOM 1583 N N . LYS A 1 190 ? -10.969 -11.023 12.781 1 82.94 190 LYS A N 1
ATOM 1584 C CA . LYS A 1 190 ? -11.945 -10.656 13.805 1 82.94 190 LYS A CA 1
ATOM 1585 C C . LYS A 1 190 ? -13.094 -9.844 13.203 1 82.94 190 LYS A C 1
ATOM 1587 O O . LYS A 1 190 ? -12.938 -9.234 12.148 1 82.94 190 LYS A O 1
ATOM 1592 N N . PRO A 1 191 ? -14.242 -9.992 13.859 1 85.5 191 PRO A N 1
ATOM 1593 C CA . PRO A 1 191 ? -15.375 -9.211 13.336 1 85.5 191 PRO A CA 1
ATOM 1594 C C . PRO A 1 191 ? -15.086 -7.715 13.289 1 85.5 191 PRO A C 1
ATOM 1596 O O . PRO A 1 191 ? -14.438 -7.18 14.195 1 85.5 191 PRO A O 1
ATOM 1599 N N . ARG A 1 192 ? -15.578 -7.156 12.234 1 89.5 192 ARG A N 1
ATOM 1600 C CA . ARG A 1 192 ? -15.398 -5.719 12.047 1 89.5 192 ARG A CA 1
ATOM 1601 C C . ARG A 1 192 ? -16.25 -4.926 13.039 1 89.5 192 ARG A C 1
ATOM 1603 O O . ARG A 1 192 ? -17.359 -5.328 13.375 1 89.5 192 ARG A O 1
ATOM 1610 N N . VAL A 1 193 ? -15.742 -3.879 13.516 1 92.06 193 VAL A N 1
ATOM 1611 C CA . VAL A 1 193 ? -16.453 -2.961 14.406 1 92.06 193 VAL A CA 1
ATOM 1612 C C . VAL A 1 193 ? -16.641 -1.613 13.711 1 92.06 193 VAL A C 1
ATOM 1614 O O . VAL A 1 193 ? -15.688 -1.054 13.164 1 92.06 193 VAL A O 1
ATOM 1617 N N . SER A 1 194 ? -17.875 -1.17 13.625 1 95.69 194 SER A N 1
ATOM 1618 C CA . SER A 1 194 ? -18.172 0.139 13.055 1 95.69 194 SER A CA 1
ATOM 1619 C C . SER A 1 194 ? -18.516 1.151 14.141 1 95.69 194 SER A C 1
ATOM 1621 O O . SER A 1 194 ? -19.219 0.825 15.102 1 95.69 194 SER A O 1
ATOM 1623 N N . VAL A 1 195 ? -18.031 2.322 14.008 1 96.88 195 VAL A N 1
ATOM 1624 C CA . VAL A 1 195 ? -18.203 3.361 15.016 1 96.88 195 VAL A CA 1
ATOM 1625 C C . VAL A 1 195 ? -18.672 4.652 14.352 1 96.88 195 VAL A C 1
ATOM 1627 O O . VAL A 1 195 ? -18.172 5.043 13.305 1 96.88 195 VAL A O 1
ATOM 1630 N N . LEU A 1 196 ? -19.656 5.219 14.914 1 97.62 196 LEU A N 1
ATOM 1631 C CA . LEU A 1 196 ? -20.078 6.566 14.539 1 97.62 196 LEU A CA 1
ATOM 1632 C C . LEU A 1 196 ? -19.438 7.605 15.461 1 97.62 196 LEU A C 1
ATOM 1634 O O . LEU A 1 196 ? -19.594 7.535 16.688 1 97.62 196 LEU A O 1
ATOM 1638 N N . CYS A 1 197 ? -18.797 8.555 14.836 1 97.94 197 CYS A N 1
ATOM 1639 C CA . CYS A 1 197 ? -18.031 9.508 15.648 1 97.94 197 CYS A CA 1
ATOM 1640 C C . CYS A 1 197 ? -18.531 10.93 15.422 1 97.94 197 CYS A C 1
ATOM 1642 O O . CYS A 1 197 ? -18.969 11.273 14.32 1 97.94 197 CYS A O 1
ATOM 1644 N N . PHE A 1 198 ? -18.469 11.719 16.484 1 98.31 198 PHE A N 1
ATOM 1645 C CA . PHE A 1 198 ? -18.781 13.141 16.484 1 98.31 198 PHE A CA 1
ATOM 1646 C C . PHE A 1 198 ? -17.547 13.969 16.844 1 98.31 198 PHE A C 1
ATOM 1648 O O . PHE A 1 198 ? -17.078 13.914 17.984 1 98.31 198 PHE A O 1
ATOM 1655 N N . LEU A 1 199 ? -17.062 14.75 15.891 1 98.19 199 LEU A N 1
ATOM 1656 C CA . LEU A 1 199 ? -15.82 15.484 16.094 1 98.19 199 LEU A CA 1
ATOM 1657 C C . LEU A 1 199 ? -16.078 16.984 16.188 1 98.19 199 LEU A C 1
ATOM 1659 O O . LEU A 1 199 ? -16.812 17.547 15.359 1 98.19 199 LEU A O 1
ATOM 1663 N N . SER A 1 200 ? -15.562 17.609 17.172 1 97.88 200 SER A N 1
ATOM 1664 C CA . SER A 1 200 ? -15.555 19.062 17.312 1 97.88 200 SER A CA 1
ATOM 1665 C C . SER A 1 200 ? -14.133 19.609 17.359 1 97.88 200 SER A C 1
ATOM 1667 O O . SER A 1 200 ? -13.164 18.859 17.219 1 97.88 200 SER A O 1
ATOM 1669 N N . GLU A 1 201 ? -13.984 20.875 17.484 1 96 201 GLU A N 1
ATOM 1670 C CA . GLU A 1 201 ? -12.664 21.5 17.547 1 96 201 GLU A CA 1
ATOM 1671 C C . GLU A 1 201 ? -11.891 21.031 18.781 1 96 201 GLU A C 1
ATOM 1673 O O . GLU A 1 201 ? -10.656 20.984 18.766 1 96 201 GLU A O 1
ATOM 1678 N N . CYS A 1 202 ? -12.609 20.594 19.797 1 94.94 202 CYS A N 1
ATOM 1679 C CA . CYS A 1 202 ? -11.969 20.203 21.047 1 94.94 202 CYS A CA 1
ATOM 1680 C C . CYS A 1 202 ? -11.75 18.703 21.109 1 94.94 202 CYS A C 1
ATOM 1682 O O . CYS A 1 202 ? -11.328 18.172 22.141 1 94.94 202 CYS A O 1
ATOM 1684 N N . GLY A 1 203 ? -12.047 18.016 20.016 1 95.69 203 GLY A N 1
ATOM 1685 C CA . GLY A 1 203 ? -11.789 16.578 19.969 1 95.69 203 GLY A CA 1
ATOM 1686 C C . GLY A 1 203 ? -13.047 15.758 19.734 1 95.69 203 GLY A C 1
ATOM 1687 O O . GLY A 1 203 ? -14.047 16.281 19.25 1 95.69 203 GLY A O 1
ATOM 1688 N N . LEU A 1 204 ? -12.914 14.492 20.016 1 96.81 204 LEU A N 1
ATOM 1689 C CA . LEU A 1 204 ? -14.031 13.57 19.844 1 96.81 204 LEU A CA 1
ATOM 1690 C C . LEU A 1 204 ? -15.047 13.719 20.969 1 96.81 204 LEU A C 1
ATOM 1692 O O . LEU A 1 204 ? -14.727 13.477 22.125 1 96.81 204 LEU A O 1
ATOM 1696 N N . LEU A 1 205 ? -16.203 14.102 20.609 1 96.88 205 LEU A N 1
ATOM 1697 C CA . LEU A 1 205 ? -17.25 14.359 21.594 1 96.88 205 LEU A CA 1
ATOM 1698 C C . LEU A 1 205 ? -17.906 13.062 22.062 1 96.88 205 LEU A C 1
ATOM 1700 O O . LEU A 1 205 ? -18.172 12.891 23.25 1 96.88 205 LEU A O 1
ATOM 1704 N N . GLU A 1 206 ? -18.156 12.227 21.109 1 95.88 206 GLU A N 1
ATOM 1705 C CA . GLU A 1 206 ? -18.859 10.977 21.391 1 95.88 206 GLU A CA 1
ATOM 1706 C C . GLU A 1 206 ? -18.625 9.953 20.297 1 95.88 206 GLU A C 1
ATOM 1708 O O . GLU A 1 206 ? -18.312 10.312 19.156 1 95.88 206 GLU A O 1
ATOM 1713 N N . SER A 1 207 ? -18.75 8.727 20.672 1 96.25 207 SER A N 1
ATOM 1714 C CA . SER A 1 207 ? -18.641 7.609 19.75 1 96.25 207 SER A CA 1
ATOM 1715 C C . SER A 1 207 ? -19.672 6.527 20.062 1 96.25 207 SER A C 1
ATOM 1717 O O . SER A 1 207 ? -19.938 6.23 21.219 1 96.25 207 SER A O 1
ATOM 1719 N N . TYR A 1 208 ? -20.297 6.027 19.016 1 96.5 208 TYR A N 1
ATOM 1720 C CA . TYR A 1 208 ? -21.266 4.941 19.156 1 96.5 208 TYR A CA 1
ATOM 1721 C C . TYR A 1 208 ? -20.797 3.707 18.391 1 96.5 208 TYR A C 1
ATOM 1723 O O . TYR A 1 208 ? -20.344 3.814 17.25 1 96.5 208 TYR A O 1
ATOM 1731 N N . TYR A 1 209 ? -20.969 2.529 18.969 1 94 209 TYR A N 1
ATOM 1732 C CA . TYR A 1 209 ? -20.438 1.298 18.391 1 94 209 TYR A CA 1
ATOM 1733 C C . TYR A 1 209 ? -21.578 0.392 17.922 1 94 209 TYR A C 1
ATOM 1735 O O . TYR A 1 209 ? -22.641 0.355 18.516 1 94 209 TYR A O 1
ATOM 1743 N N . THR A 1 210 ? -21.328 -0.239 16.859 1 90.5 210 THR A N 1
ATOM 1744 C CA . THR A 1 210 ? -22.266 -1.249 16.391 1 90.5 210 THR A CA 1
ATOM 1745 C C . THR A 1 210 ? -21.516 -2.412 15.734 1 90.5 210 THR A C 1
ATOM 1747 O O . THR A 1 210 ? -20.453 -2.227 15.148 1 90.5 210 THR A O 1
ATOM 1750 N N . ASP A 1 211 ? -22.125 -3.607 15.922 1 84.31 211 ASP A N 1
ATOM 1751 C CA . ASP A 1 211 ? -21.625 -4.766 15.188 1 84.31 211 ASP A CA 1
ATOM 1752 C C . ASP A 1 211 ? -22.094 -4.738 13.734 1 84.31 211 ASP A C 1
ATOM 1754 O O . ASP A 1 211 ? -23.281 -4.488 13.469 1 84.31 211 ASP A O 1
ATOM 1758 N N . GLY A 1 212 ? -21.25 -4.812 12.875 1 84.25 212 GLY A N 1
ATOM 1759 C CA . GLY A 1 212 ? -21.625 -4.758 11.469 1 84.25 212 GLY A CA 1
ATOM 1760 C C . GLY A 1 212 ? -21.641 -3.348 10.914 1 84.25 212 GLY A C 1
ATOM 1761 O O . GLY A 1 212 ? -20.703 -2.576 11.133 1 84.25 212 GLY A O 1
ATOM 1762 N N . THR A 1 213 ? -22.781 -2.998 10.141 1 89.56 213 THR A N 1
ATOM 1763 C CA . THR A 1 213 ? -22.844 -1.694 9.492 1 89.56 213 THR A CA 1
ATOM 1764 C C . THR A 1 213 ? -23.984 -0.856 10.086 1 89.56 213 THR A C 1
ATOM 1766 O O . THR A 1 213 ? -24.906 -1.396 10.695 1 89.56 213 THR A O 1
ATOM 1769 N N . PHE A 1 214 ? -23.859 0.426 10.047 1 93.69 214 PHE A N 1
ATOM 1770 C CA . PHE A 1 214 ? -24.906 1.342 10.492 1 93.69 214 PHE A CA 1
ATOM 1771 C C . PHE A 1 214 ? -26.031 1.433 9.461 1 93.69 214 PHE A C 1
ATOM 1773 O O . PHE A 1 214 ? -25.766 1.602 8.273 1 93.69 214 PHE A O 1
ATOM 1780 N N . ASN A 1 215 ? -27.219 1.236 9.938 1 94.38 215 ASN A N 1
ATOM 1781 C CA . ASN A 1 215 ? -28.375 1.545 9.102 1 94.38 215 ASN A CA 1
ATOM 1782 C C . ASN A 1 215 ? -29 2.879 9.492 1 94.38 215 ASN A C 1
ATOM 1784 O O . ASN A 1 215 ? -28.531 3.553 10.406 1 94.38 215 ASN A O 1
ATOM 1788 N N . ARG A 1 216 ? -29.953 3.205 8.75 1 94.5 216 ARG A N 1
ATOM 1789 C CA . ARG A 1 216 ? -30.594 4.5 8.953 1 94.5 216 ARG A CA 1
ATOM 1790 C C . ARG A 1 216 ? -31.125 4.633 10.375 1 94.5 216 ARG A C 1
ATOM 1792 O O . ARG A 1 216 ? -30.953 5.672 11.016 1 94.5 216 ARG A O 1
ATOM 1799 N N . LYS A 1 217 ? -31.781 3.588 10.836 1 94.38 217 LYS A N 1
ATOM 1800 C CA . LYS A 1 217 ? -32.375 3.613 12.172 1 94.38 217 LYS A CA 1
ATOM 1801 C C . LYS A 1 217 ? -31.297 3.797 13.242 1 94.38 217 LYS A C 1
ATOM 1803 O O . LYS A 1 217 ? -31.422 4.641 14.125 1 94.38 217 LYS A O 1
ATOM 1808 N N . LYS A 1 218 ? -30.25 2.998 13.164 1 95 218 LYS A N 1
ATOM 1809 C CA . LYS A 1 218 ? -29.156 3.111 14.125 1 95 218 LYS A CA 1
ATOM 1810 C C . LYS A 1 218 ? -28.516 4.5 14.078 1 95 218 LYS A C 1
ATOM 1812 O O . LYS A 1 218 ? -28.172 5.066 15.125 1 95 218 LYS A O 1
ATOM 1817 N N . PHE A 1 219 ? -28.391 5.012 12.891 1 96.62 219 PHE A N 1
ATOM 1818 C CA . PHE A 1 219 ? -27.828 6.348 12.719 1 96.62 219 PHE A CA 1
ATOM 1819 C C . PHE A 1 219 ? -28.688 7.391 13.43 1 96.62 219 PHE A C 1
ATOM 1821 O O . PHE A 1 219 ? -28.172 8.203 14.203 1 96.62 219 PHE A O 1
ATOM 1828 N N . PHE A 1 220 ? -29.938 7.336 13.18 1 96.25 220 PHE A N 1
ATOM 1829 C CA . PHE A 1 220 ? -30.875 8.281 13.789 1 96.25 220 PHE A CA 1
ATOM 1830 C C . PHE A 1 220 ? -30.828 8.172 15.312 1 96.25 220 PHE A C 1
ATOM 1832 O O . PHE A 1 220 ? -30.781 9.188 16.016 1 96.25 220 PHE A O 1
ATOM 1839 N N . ASP A 1 221 ? -30.859 6.953 15.797 1 96.44 221 ASP A N 1
ATOM 1840 C CA . ASP A 1 221 ? -30.859 6.738 17.234 1 96.44 221 ASP A CA 1
ATOM 1841 C C . ASP A 1 221 ? -29.609 7.344 17.875 1 96.44 221 ASP A C 1
ATOM 1843 O O . ASP A 1 221 ? -29.672 7.949 18.938 1 96.44 221 ASP A O 1
ATOM 1847 N N . CYS A 1 222 ? -28.484 7.191 17.25 1 96.94 222 CYS A N 1
ATOM 1848 C CA . CYS A 1 222 ? -27.234 7.738 17.766 1 96.94 222 CYS A CA 1
ATOM 1849 C C . CYS A 1 222 ? -27.266 9.258 17.75 1 96.94 222 CYS A C 1
ATOM 1851 O O . CYS A 1 222 ? -26.875 9.898 18.734 1 96.94 222 CYS A O 1
ATOM 1853 N N . CYS A 1 223 ? -27.734 9.844 16.672 1 97.12 223 CYS A N 1
ATOM 1854 C CA . CYS A 1 223 ? -27.812 11.297 16.562 1 97.12 223 CYS A CA 1
ATOM 1855 C C . CYS A 1 223 ? -28.734 11.875 17.641 1 97.12 223 CYS A C 1
ATOM 1857 O O . CYS A 1 223 ? -28.406 12.875 18.266 1 97.12 223 CYS A O 1
ATOM 1859 N N . ARG A 1 224 ? -29.875 11.203 17.75 1 96.5 224 ARG A N 1
ATOM 1860 C CA . ARG A 1 224 ? -30.844 11.648 18.75 1 96.5 224 ARG A CA 1
ATOM 1861 C C . ARG A 1 224 ? -30.25 11.594 20.156 1 96.5 224 ARG A C 1
ATOM 1863 O O . ARG A 1 224 ? -30.359 12.547 20.922 1 96.5 224 ARG A O 1
ATOM 1870 N N . ASP A 1 225 ? -29.656 10.492 20.438 1 97.19 225 ASP A N 1
ATOM 1871 C CA . ASP A 1 225 ? -29.031 10.32 21.75 1 97.19 225 ASP A CA 1
ATOM 1872 C C . ASP A 1 225 ? -27.984 11.391 22.016 1 97.19 225 ASP A C 1
ATOM 1874 O O . ASP A 1 225 ? -27.953 11.992 23.094 1 97.19 225 ASP A O 1
ATOM 1878 N N . PHE A 1 226 ? -27.156 11.641 21.062 1 97.44 226 PHE A N 1
ATOM 1879 C CA . PHE A 1 226 ? -26.109 12.641 21.219 1 97.44 226 PHE A CA 1
ATOM 1880 C C . PHE A 1 226 ? -26.719 14.031 21.391 1 97.44 226 PHE A C 1
ATOM 1882 O O . PHE A 1 226 ? -26.266 14.805 22.234 1 97.44 226 PHE A O 1
ATOM 1889 N N . ALA A 1 227 ? -27.734 14.359 20.641 1 97 227 ALA A N 1
ATOM 1890 C CA . ALA A 1 227 ? -28.359 15.68 20.672 1 97 227 ALA A CA 1
ATOM 1891 C C . ALA A 1 227 ? -29.031 15.945 22.016 1 97 227 ALA A C 1
ATOM 1893 O O . ALA A 1 227 ? -28.938 17.047 22.547 1 97 227 ALA A O 1
ATOM 1894 N N . ILE A 1 228 ? -29.656 14.898 22.547 1 95.5 228 ILE A N 1
ATOM 1895 C CA . ILE A 1 228 ? -30.516 15.109 23.703 1 95.5 228 ILE A CA 1
ATOM 1896 C C . ILE A 1 228 ? -29.766 14.742 24.984 1 95.5 228 ILE A C 1
ATOM 1898 O O . ILE A 1 228 ? -29.781 15.5 25.953 1 95.5 228 ILE A O 1
ATOM 1902 N N . ASN A 1 229 ? -29.047 13.672 24.969 1 94 229 ASN A N 1
ATOM 1903 C CA . ASN A 1 229 ? -28.562 13.086 26.219 1 94 229 ASN A CA 1
ATOM 1904 C C . ASN A 1 229 ? -27.125 13.469 26.516 1 94 229 ASN A C 1
ATOM 1906 O O . ASN A 1 229 ? -26.641 13.336 27.641 1 94 229 ASN A O 1
ATOM 1910 N N . SER A 1 230 ? -26.312 13.898 25.547 1 91.69 230 SER A N 1
ATOM 1911 C CA . SER A 1 230 ? -24.906 14.164 25.766 1 91.69 230 SER A CA 1
ATOM 1912 C C . SER A 1 230 ? -24.688 15.43 26.578 1 91.69 230 SER A C 1
ATOM 1914 O O . SER A 1 230 ? -23.641 15.602 27.203 1 91.69 230 SER A O 1
ATOM 1916 N N . LYS A 1 231 ? -25.625 16.375 26.641 1 92.44 231 LYS A N 1
ATOM 1917 C CA . LYS A 1 231 ? -25.547 17.672 27.297 1 92.44 231 LYS A CA 1
ATOM 1918 C C . LYS A 1 231 ? -24.406 18.516 26.719 1 92.44 231 LYS A C 1
ATOM 1920 O O . LYS A 1 231 ? -23.875 19.391 27.391 1 92.44 231 LYS A O 1
ATOM 1925 N N . LYS A 1 232 ? -24 18.172 25.531 1 94.69 232 LYS A N 1
ATOM 1926 C CA . LYS A 1 232 ? -22.906 18.875 24.875 1 94.69 232 LYS A CA 1
ATOM 1927 C C . LYS A 1 232 ? -23.406 19.719 23.703 1 94.69 232 LYS A C 1
ATOM 1929 O O . LYS A 1 232 ? -22.672 20.531 23.141 1 94.69 232 LYS A O 1
ATOM 1934 N N . VAL A 1 233 ? -24.641 19.5 23.375 1 97.25 233 VAL A N 1
ATOM 1935 C CA . VAL A 1 233 ? -25.203 20.156 22.203 1 97.25 233 VAL A CA 1
ATOM 1936 C C . VAL A 1 233 ? -26.188 21.234 22.656 1 97.25 233 VAL A C 1
ATOM 1938 O O . VAL A 1 233 ? -27.062 20.984 23.5 1 97.25 233 VAL A O 1
ATOM 1941 N N . PHE A 1 234 ? -26.094 22.406 22.047 1 97 234 PHE A N 1
ATOM 1942 C CA . PHE A 1 234 ? -26.953 23.531 22.375 1 97 234 PHE A CA 1
ATOM 1943 C C . PHE A 1 234 ? -27.656 24.062 21.109 1 97 234 PHE A C 1
ATOM 1945 O O . PHE A 1 234 ? -27.25 23.734 20 1 97 234 PHE A O 1
ATOM 1952 N N . GLN A 1 235 ? -28.688 24.844 21.328 1 96.38 235 GLN A N 1
ATOM 1953 C CA . GLN A 1 235 ? -29.391 25.438 20.203 1 96.38 235 GLN A CA 1
ATOM 1954 C C . GLN A 1 235 ? -28.516 26.484 19.5 1 96.38 235 GLN A C 1
ATOM 1956 O O . GLN A 1 235 ? -27.766 27.219 20.172 1 96.38 235 GLN A O 1
ATOM 1961 N N . HIS A 1 236 ? -28.672 26.531 18.219 1 95.62 236 HIS A N 1
ATOM 1962 C CA . HIS A 1 236 ? -27.906 27.516 17.453 1 95.62 236 HIS A CA 1
ATOM 1963 C C . HIS A 1 236 ? -28.203 28.922 17.938 1 95.62 236 HIS A C 1
ATOM 1965 O O . HIS A 1 236 ? -29.359 29.281 18.188 1 95.62 236 HIS A O 1
ATOM 1971 N N . PRO A 1 237 ? -27.125 29.625 18.094 1 95.12 237 PRO A N 1
ATOM 1972 C CA . PRO A 1 237 ? -25.719 29.484 17.703 1 95.12 237 PRO A CA 1
ATOM 1973 C C . PRO A 1 237 ? -24.844 29 18.859 1 95.12 237 PRO A C 1
ATOM 1975 O O . PRO A 1 237 ? -23.75 29.531 19.062 1 95.12 237 PRO A O 1
ATOM 1978 N N . GLY A 1 238 ? -25.391 28.141 19.672 1 95.69 238 GLY A N 1
ATOM 1979 C CA . GLY A 1 238 ? -24.656 27.594 20.781 1 95.69 238 GLY A CA 1
ATOM 1980 C C . GLY A 1 238 ? -23.625 26.562 20.359 1 95.69 238 GLY A C 1
ATOM 1981 O O . GLY A 1 238 ? -23.391 26.344 19.172 1 95.69 238 GLY A O 1
ATOM 1982 N N . PHE A 1 239 ? -22.969 25.953 21.406 1 97 239 PHE A N 1
ATOM 1983 C CA . PHE A 1 239 ? -21.922 24.953 21.156 1 97 239 PHE A CA 1
ATOM 1984 C C . PHE A 1 239 ? -22.484 23.75 20.406 1 97 239 PHE A C 1
ATOM 1986 O O . PHE A 1 239 ? -23.594 23.297 20.703 1 97 239 PHE A O 1
ATOM 1993 N N . HIS A 1 240 ? -21.734 23.312 19.453 1 98.19 240 HIS A N 1
ATOM 1994 C CA . HIS A 1 240 ? -22.031 22.062 18.766 1 98.19 240 HIS A CA 1
ATOM 1995 C C . HIS A 1 240 ? -23.422 22.109 18.141 1 98.19 240 HIS A C 1
ATOM 1997 O O . HIS A 1 240 ? -24.172 21.125 18.234 1 98.19 240 HIS A O 1
ATOM 2003 N N . SER A 1 241 ? -23.734 23.234 17.531 1 97.69 241 SER A N 1
ATOM 2004 C CA . SER A 1 241 ? -25.094 23.453 17.016 1 97.69 241 SER A CA 1
ATOM 2005 C C . SER A 1 241 ? -25.125 23.344 15.5 1 97.69 241 SER A C 1
ATOM 2007 O O . SER A 1 241 ? -26.203 23.406 14.891 1 97.69 241 SER A O 1
ATOM 2009 N N . VAL A 1 242 ? -24.016 23.141 14.828 1 98.25 242 VAL A N 1
ATOM 2010 C CA . VAL A 1 242 ? -23.938 22.969 13.383 1 98.25 242 VAL A CA 1
ATOM 2011 C C . VAL A 1 242 ? -23.297 21.609 13.062 1 98.25 242 VAL A C 1
ATOM 2013 O O . VAL A 1 242 ? -22.125 21.391 13.328 1 98.25 242 VAL A O 1
ATOM 2016 N N . TRP A 1 243 ? -24.047 20.766 12.477 1 98.38 243 TRP A N 1
ATOM 2017 C CA . TRP A 1 243 ? -23.594 19.422 12.164 1 98.38 243 TRP A CA 1
ATOM 2018 C C . TRP A 1 243 ? -23.312 19.266 10.672 1 98.38 243 TRP A C 1
ATOM 2020 O O . TRP A 1 243 ? -24.109 19.703 9.836 1 98.38 243 TRP A O 1
ATOM 2030 N N . ILE A 1 244 ? -22.172 18.734 10.367 1 98.12 244 ILE A N 1
ATOM 2031 C CA . ILE A 1 244 ? -21.781 18.531 8.977 1 98.12 244 ILE A CA 1
ATOM 2032 C C . ILE A 1 244 ? -21.531 17.047 8.727 1 98.12 244 ILE A C 1
ATOM 2034 O O . ILE A 1 244 ? -20.797 16.406 9.477 1 98.12 244 ILE A O 1
ATOM 2038 N N . TRP A 1 245 ? -22.062 16.453 7.797 1 97.12 245 TRP A N 1
ATOM 2039 C CA . TRP A 1 245 ? -21.812 15.07 7.41 1 97.12 245 TRP A CA 1
ATOM 2040 C C . TRP A 1 245 ? -22.031 14.867 5.914 1 97.12 245 TRP A C 1
ATOM 2042 O O . TRP A 1 245 ? -22.422 15.797 5.211 1 97.12 245 TRP A O 1
ATOM 2052 N N . ASP A 1 246 ? -21.609 13.734 5.355 1 94.44 246 ASP A N 1
ATOM 2053 C CA . ASP A 1 246 ? -21.672 13.508 3.914 1 94.44 246 ASP A CA 1
ATOM 2054 C C . ASP A 1 246 ? -23.062 13.086 3.475 1 94.44 246 ASP A C 1
ATOM 2056 O O . ASP A 1 246 ? -23.969 12.953 4.305 1 94.44 246 ASP A O 1
ATOM 2060 N N . GLY A 1 247 ? -23.25 12.953 2.195 1 92 247 GLY A N 1
ATOM 2061 C CA . GLY A 1 247 ? -24.562 12.68 1.619 1 92 247 GLY A CA 1
ATOM 2062 C C . GLY A 1 247 ? -24.844 11.195 1.46 1 92 247 GLY A C 1
ATOM 2063 O O . GLY A 1 247 ? -25.594 10.789 0.575 1 92 247 GLY A O 1
ATOM 2064 N N . ALA A 1 248 ? -24.25 10.367 2.283 1 91.56 248 ALA A N 1
ATOM 2065 C CA . ALA A 1 248 ? -24.547 8.938 2.221 1 91.56 248 ALA A CA 1
ATOM 2066 C C . ALA A 1 248 ? -26.031 8.672 2.441 1 91.56 248 ALA A C 1
ATOM 2068 O O . ALA A 1 248 ? -26.703 9.406 3.166 1 91.56 248 ALA A O 1
ATOM 2069 N N . ARG A 1 249 ? -26.5 7.641 1.914 1 90.5 249 ARG A N 1
ATOM 2070 C CA . ARG A 1 249 ? -27.922 7.305 1.924 1 90.5 249 ARG A CA 1
ATOM 2071 C C . ARG A 1 249 ? -28.453 7.25 3.35 1 90.5 249 ARG A C 1
ATOM 2073 O O . ARG A 1 249 ? -29.562 7.727 3.619 1 90.5 249 ARG A O 1
ATOM 2080 N N . ILE A 1 250 ? -27.688 6.738 4.215 1 92.06 250 ILE A N 1
ATOM 2081 C CA . ILE A 1 250 ? -28.141 6.555 5.59 1 92.06 250 ILE A CA 1
ATOM 2082 C C . ILE A 1 250 ? -28.25 7.91 6.285 1 92.06 250 ILE A C 1
ATOM 2084 O O . ILE A 1 250 ? -28.922 8.031 7.309 1 92.06 250 ILE A O 1
ATOM 2088 N N . HIS A 1 251 ? -27.594 8.93 5.77 1 93 251 HIS A N 1
ATOM 2089 C CA . HIS A 1 251 ? -27.562 10.25 6.387 1 93 251 HIS A CA 1
ATOM 2090 C C . HIS A 1 251 ? -28.672 11.141 5.836 1 93 251 HIS A C 1
ATOM 2092 O O . HIS A 1 251 ? -29.016 12.148 6.449 1 93 251 HIS A O 1
ATOM 2098 N N . CYS A 1 252 ? -29.125 10.727 4.617 1 89.5 252 CYS A N 1
ATOM 2099 C CA . CYS A 1 252 ? -29.984 11.641 3.869 1 89.5 252 CYS A CA 1
ATOM 2100 C C . CYS A 1 252 ? -31.453 11.344 4.109 1 89.5 252 CYS A C 1
ATOM 2102 O O . CYS A 1 252 ? -32.25 11.242 3.162 1 89.5 252 CYS A O 1
ATOM 2104 N N . ASP A 1 253 ? -31.828 11.117 5.199 1 91.5 253 ASP A N 1
ATOM 2105 C CA . ASP A 1 253 ? -33.25 10.969 5.523 1 91.5 253 ASP A CA 1
ATOM 2106 C C . ASP A 1 253 ? -33.844 12.289 6 1 91.5 253 ASP A C 1
ATOM 2108 O O . ASP A 1 253 ? -33.375 12.883 6.965 1 91.5 253 ASP A O 1
ATOM 2112 N N . PRO A 1 254 ? -34.875 12.727 5.309 1 92.19 254 PRO A N 1
ATOM 2113 C CA . PRO A 1 254 ? -35.469 14.016 5.656 1 92.19 254 PRO A CA 1
ATOM 2114 C C . PRO A 1 254 ? -36.031 14.047 7.074 1 92.19 254 PRO A C 1
ATOM 2116 O O . PRO A 1 254 ? -36.031 15.094 7.723 1 92.19 254 PRO A O 1
ATOM 2119 N N . ASN A 1 255 ? -36.531 12.93 7.488 1 92.75 255 ASN A N 1
ATOM 2120 C CA . ASN A 1 255 ? -37.094 12.883 8.836 1 92.75 255 ASN A CA 1
ATOM 2121 C C . ASN A 1 255 ? -36.031 13.125 9.898 1 92.75 255 ASN A C 1
ATOM 2123 O O . ASN A 1 255 ? -36.312 13.766 10.922 1 92.75 255 ASN A O 1
ATOM 2127 N N . ILE A 1 256 ? -34.875 12.68 9.641 1 94.12 256 ILE A N 1
ATOM 2128 C CA . ILE A 1 256 ? -33.781 12.875 10.578 1 94.12 256 ILE A CA 1
ATOM 2129 C C . ILE A 1 256 ? -33.406 14.352 10.633 1 94.12 256 ILE A C 1
ATOM 2131 O O . ILE A 1 256 ? -33.281 14.93 11.719 1 94.12 256 ILE A O 1
ATOM 2135 N N . THR A 1 257 ? -33.281 14.938 9.516 1 93.69 257 THR A N 1
ATOM 2136 C CA . THR A 1 257 ? -32.906 16.344 9.438 1 93.69 257 THR A CA 1
ATOM 2137 C C . THR A 1 257 ? -33.969 17.234 10.062 1 93.69 257 THR A C 1
ATOM 2139 O O . THR A 1 257 ? -33.656 18.172 10.797 1 93.69 257 THR A O 1
ATOM 2142 N N . ARG A 1 258 ? -35.219 16.969 9.766 1 95.12 258 ARG A N 1
ATOM 2143 C CA . ARG A 1 258 ? -36.312 17.766 10.32 1 95.12 258 ARG A CA 1
ATOM 2144 C C . ARG A 1 258 ? -36.344 17.672 11.844 1 95.12 258 ARG A C 1
ATOM 2146 O O . ARG A 1 258 ? -36.5 18.688 12.523 1 95.12 258 ARG A O 1
ATOM 2153 N N . TYR A 1 259 ? -36.188 16.5 12.273 1 96.25 259 TYR A N 1
ATOM 2154 C CA . TYR A 1 259 ? -36.156 16.297 13.719 1 96.25 259 TYR A CA 1
ATOM 2155 C C . TYR A 1 259 ? -35.031 17.078 14.375 1 96.25 259 TYR A C 1
ATOM 2157 O O . TYR A 1 259 ? -35.25 17.812 15.336 1 96.25 259 TYR A O 1
ATOM 2165 N N . LEU A 1 260 ? -33.875 17 13.906 1 96.44 260 LEU A N 1
ATOM 2166 C CA . LEU A 1 260 ? -32.719 17.672 14.484 1 96.44 260 LEU A CA 1
ATOM 2167 C C . LEU A 1 260 ? -32.844 19.188 14.367 1 96.44 260 LEU A C 1
ATOM 2169 O O . LEU A 1 260 ? -32.438 19.922 15.281 1 96.44 260 LEU A O 1
ATOM 2173 N N . ARG A 1 261 ? -33.375 19.609 13.273 1 96 261 ARG A N 1
ATOM 2174 C CA . ARG A 1 261 ? -33.594 21.031 13.102 1 96 261 ARG A CA 1
ATOM 2175 C C . ARG A 1 261 ? -34.594 21.562 14.141 1 96 261 ARG A C 1
ATOM 2177 O O . ARG A 1 261 ? -34.438 22.703 14.609 1 96 261 ARG A O 1
ATOM 2184 N N . SER A 1 262 ? -35.531 20.766 14.461 1 96.5 262 SER A N 1
ATOM 2185 C CA . SER A 1 262 ? -36.5 21.172 15.469 1 96.5 262 SER A CA 1
ATOM 2186 C C . SER A 1 262 ? -35.844 21.328 16.828 1 96.5 262 SER A C 1
ATOM 2188 O O . SER A 1 262 ? -36.375 22.031 17.703 1 96.5 262 SER A O 1
ATOM 2190 N N . LEU A 1 263 ? -34.75 20.719 17.031 1 96.38 263 LEU A N 1
ATOM 2191 C CA . LEU A 1 263 ? -34 20.844 18.266 1 96.38 263 LEU A CA 1
ATOM 2192 C C . LEU A 1 263 ? -33.062 22.047 18.234 1 96.38 263 LEU A C 1
ATOM 2194 O O . LEU A 1 263 ? -32.344 22.312 19.188 1 96.38 263 LEU A O 1
ATOM 2198 N N . GLY A 1 264 ? -33.031 22.75 17.094 1 96.5 264 GLY A N 1
ATOM 2199 C CA . GLY A 1 264 ? -32.188 23.922 16.953 1 96.5 264 GLY A CA 1
ATOM 2200 C C . GLY A 1 264 ? -30.844 23.625 16.359 1 96.5 264 GLY A C 1
ATOM 2201 O O . GLY A 1 264 ? -29.906 24.406 16.5 1 96.5 264 GLY A O 1
ATOM 2202 N N . ILE A 1 265 ? -30.656 22.5 15.789 1 97.5 265 ILE A N 1
ATOM 2203 C CA . ILE A 1 265 ? -29.391 22.094 15.195 1 97.5 265 ILE A CA 1
ATOM 2204 C C . ILE A 1 265 ? -29.422 22.344 13.688 1 97.5 265 ILE A C 1
ATOM 2206 O O . ILE A 1 265 ? -30.375 21.969 13.008 1 97.5 265 ILE A O 1
ATOM 2210 N N . HIS A 1 266 ? -28.422 22.984 13.156 1 97.25 266 HIS A N 1
ATOM 2211 C CA . HIS A 1 266 ? -28.297 23.188 11.719 1 97.25 266 HIS A CA 1
ATOM 2212 C C . HIS A 1 266 ? -27.516 22.047 11.07 1 97.25 266 HIS A C 1
ATOM 2214 O O . HIS A 1 266 ? -26.438 21.672 11.539 1 97.25 266 HIS A O 1
ATOM 2220 N N . ILE A 1 267 ? -28.078 21.531 10.031 1 96.69 267 ILE A N 1
ATOM 2221 C CA . ILE A 1 267 ? -27.438 20.422 9.336 1 96.69 267 ILE A CA 1
ATOM 2222 C C . ILE A 1 267 ? -26.938 20.875 7.969 1 96.69 267 ILE A C 1
ATOM 2224 O O . ILE A 1 267 ? -27.688 21.484 7.199 1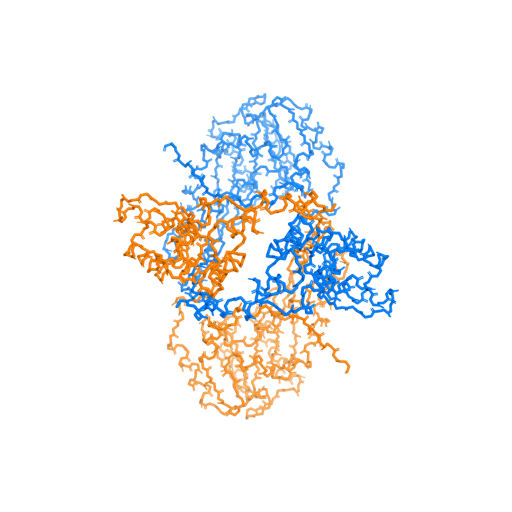 96.69 267 ILE A O 1
ATOM 2228 N N . ILE A 1 268 ? -25.703 20.609 7.711 1 96.5 268 ILE A N 1
ATOM 2229 C CA . ILE A 1 268 ? -25.094 20.938 6.422 1 96.5 268 ILE A CA 1
ATOM 2230 C C . ILE A 1 268 ? -24.484 19.672 5.809 1 96.5 268 ILE A C 1
ATOM 2232 O O . ILE A 1 268 ? -23.812 18.906 6.492 1 96.5 268 ILE A O 1
ATOM 2236 N N . TYR A 1 269 ? -24.672 19.469 4.52 1 96 269 TYR A N 1
ATOM 2237 C CA . TYR A 1 269 ? -24.156 18.297 3.818 1 96 269 TYR A CA 1
ATOM 2238 C C . TYR A 1 269 ? -22.844 18.641 3.113 1 96 269 TYR A C 1
ATOM 2240 O O . TYR A 1 269 ? -22.734 19.672 2.455 1 96 269 TYR A O 1
ATOM 2248 N N . LEU A 1 270 ? -21.906 17.766 3.279 1 96.19 270 LEU A N 1
ATOM 2249 C CA . LEU A 1 270 ? -20.656 17.891 2.52 1 96.19 270 LEU A CA 1
ATOM 2250 C C . LEU A 1 270 ? -20.906 17.656 1.035 1 96.19 270 LEU A C 1
ATOM 2252 O O . LEU A 1 270 ? -21.734 16.812 0.668 1 96.19 270 LEU A O 1
ATOM 2256 N N . PRO A 1 271 ? -20.172 18.453 0.253 1 92.94 271 PRO A N 1
ATOM 2257 C CA . PRO A 1 271 ? -20.266 18.125 -1.172 1 92.94 271 PRO A CA 1
ATOM 2258 C C . PRO A 1 271 ? -19.781 16.719 -1.497 1 92.94 271 PRO A C 1
ATOM 2260 O O . PRO A 1 271 ? -18.859 16.203 -0.85 1 92.94 271 PRO A O 1
ATOM 2263 N N . ALA A 1 272 ? -20.391 16.156 -2.525 1 89.25 272 ALA A N 1
ATOM 2264 C CA . ALA A 1 272 ? -20.047 14.797 -2.924 1 89.25 272 ALA A CA 1
ATOM 2265 C C . ALA A 1 272 ? -18.578 14.719 -3.357 1 89.25 272 ALA A C 1
ATOM 2267 O O . ALA A 1 272 ? -18.078 15.617 -4.035 1 89.25 272 ALA A O 1
ATOM 2268 N N . TYR A 1 273 ? -17.891 13.711 -2.941 1 86.62 273 TYR A N 1
ATOM 2269 C CA . TYR A 1 273 ? -16.547 13.352 -3.365 1 86.62 273 TYR A CA 1
ATOM 2270 C C . TYR A 1 273 ? -15.523 14.383 -2.889 1 86.62 273 TYR A C 1
ATOM 2272 O O . TYR A 1 273 ? -14.508 14.609 -3.547 1 86.62 273 TYR A O 1
ATOM 2280 N N . CYS A 1 274 ? -15.867 15.062 -1.807 1 88.94 274 CYS A N 1
ATOM 2281 C CA . CYS A 1 274 ? -14.93 16.047 -1.263 1 88.94 274 CYS A CA 1
ATOM 2282 C C . CYS A 1 274 ? -14.562 15.703 0.176 1 88.94 274 CYS A C 1
ATOM 2284 O O . CYS A 1 274 ? -14.766 16.516 1.082 1 88.94 274 CYS A O 1
ATOM 2286 N N . PRO A 1 275 ? -13.945 14.633 0.274 1 88.81 275 PRO A N 1
ATOM 2287 C CA . PRO A 1 275 ? -13.562 14.227 1.629 1 88.81 275 PRO A CA 1
ATOM 2288 C C . PRO A 1 275 ? -12.539 15.164 2.264 1 88.81 275 PRO A C 1
ATOM 2290 O O . PRO A 1 275 ? -12.383 15.18 3.486 1 88.81 275 PRO A O 1
ATOM 2293 N N . PHE A 1 276 ? -11.914 15.953 1.522 1 87.44 276 PHE A N 1
ATOM 2294 C CA . PHE A 1 276 ? -10.883 16.844 2.02 1 87.44 276 PHE A CA 1
ATOM 2295 C C . PHE A 1 276 ? -11.5 18.031 2.766 1 87.44 276 PHE A C 1
ATOM 2297 O O . PHE A 1 276 ? -10.789 18.797 3.414 1 87.44 276 PHE A O 1
ATOM 2304 N N . PHE A 1 277 ? -12.773 18.141 2.73 1 94.31 277 PHE A N 1
ATOM 2305 C CA . PHE A 1 277 ? -13.469 19.141 3.535 1 94.31 277 PHE A CA 1
ATOM 2306 C C . PHE A 1 277 ? -13.914 18.547 4.867 1 94.31 277 PHE A C 1
ATOM 2308 O O . PHE A 1 277 ? -14.477 19.25 5.711 1 94.31 277 PHE A O 1
ATOM 2315 N N . ASN A 1 278 ? -13.648 17.219 5.059 1 96.12 278 ASN A N 1
ATOM 2316 C CA . ASN A 1 278 ? -14.117 16.516 6.25 1 96.12 278 ASN A CA 1
ATOM 2317 C C . ASN A 1 278 ? -12.977 16.25 7.223 1 96.12 278 ASN A C 1
ATOM 2319 O O . ASN A 1 278 ? -12.32 15.203 7.129 1 96.12 278 ASN A O 1
ATOM 2323 N N . PRO A 1 279 ? -12.812 17.047 8.234 1 96.88 279 PRO A N 1
ATOM 2324 C CA . PRO A 1 279 ? -11.703 16.906 9.172 1 96.88 279 PRO A CA 1
ATOM 2325 C C . PRO A 1 279 ? -11.711 15.547 9.883 1 96.88 279 PRO A C 1
ATOM 2327 O O . PRO A 1 279 ? -10.656 15.07 10.312 1 96.88 279 PRO A O 1
ATOM 2330 N N . ILE A 1 280 ? -12.836 14.977 10.039 1 97.69 280 ILE A N 1
ATOM 2331 C CA . ILE A 1 280 ? -12.93 13.727 10.789 1 97.69 280 ILE A CA 1
ATOM 2332 C C . ILE A 1 280 ? -12.164 12.625 10.055 1 97.69 280 ILE A C 1
ATOM 2334 O O . ILE A 1 280 ? -11.719 11.656 10.672 1 97.69 280 ILE A O 1
ATOM 2338 N N . GLU A 1 281 ? -12.016 12.742 8.758 1 95.06 281 GLU A N 1
ATOM 2339 C CA . GLU A 1 281 ? -11.234 11.781 7.988 1 95.06 281 GLU A CA 1
ATOM 2340 C C . GLU A 1 281 ? -9.766 11.812 8.391 1 95.06 281 GLU A C 1
ATOM 2342 O O . GLU A 1 281 ? -9.109 10.773 8.461 1 95.06 281 GLU A O 1
ATOM 2347 N N . ILE A 1 282 ? -9.266 12.984 8.625 1 94.5 282 ILE A N 1
ATOM 2348 C CA . ILE A 1 282 ? -7.887 13.125 9.07 1 94.5 282 ILE A CA 1
ATOM 2349 C C . ILE A 1 282 ? -7.727 12.5 10.461 1 94.5 282 ILE A C 1
ATOM 2351 O O . ILE A 1 282 ? -6.754 11.789 10.719 1 94.5 282 ILE A O 1
ATOM 2355 N N . LEU A 1 283 ? -8.688 12.797 11.281 1 96 283 LEU A N 1
ATOM 2356 C CA . LEU A 1 283 ? -8.656 12.195 12.609 1 96 283 LEU A CA 1
ATOM 2357 C C . LEU A 1 283 ? -8.656 10.672 12.516 1 96 283 LEU A C 1
ATOM 2359 O O . LEU A 1 283 ? -7.93 10 13.242 1 96 283 LEU A O 1
ATOM 2363 N N . PHE A 1 284 ? -9.516 10.117 11.625 1 96 284 PHE A N 1
ATOM 2364 C CA . PHE A 1 284 ? -9.562 8.672 11.445 1 96 284 PHE A CA 1
ATOM 2365 C C . PHE A 1 284 ? -8.195 8.125 11.039 1 96 284 PHE A C 1
ATOM 2367 O O . PHE A 1 284 ? -7.824 7.016 11.422 1 96 284 PHE A O 1
ATOM 2374 N N . GLY A 1 285 ? -7.523 8.891 10.234 1 93.94 285 GLY A N 1
ATOM 2375 C CA . GLY A 1 285 ? -6.156 8.516 9.906 1 93.94 285 GLY A CA 1
ATOM 2376 C C . GLY A 1 285 ? -5.266 8.375 11.125 1 93.94 285 GLY A C 1
ATOM 2377 O O . GLY A 1 285 ? -4.523 7.398 11.242 1 93.94 285 GLY A O 1
ATOM 2378 N N . PHE A 1 286 ? -5.383 9.352 12.039 1 94.12 286 PHE A N 1
ATOM 2379 C CA . PHE A 1 286 ? -4.605 9.32 13.273 1 94.12 286 PHE A CA 1
ATOM 2380 C C . PHE A 1 286 ? -5 8.117 14.133 1 94.12 286 PHE A C 1
ATOM 2382 O O . PHE A 1 286 ? -4.141 7.457 14.711 1 94.12 286 PHE A O 1
ATOM 2389 N N . VAL A 1 287 ? -6.223 7.887 14.141 1 95.12 287 VAL A N 1
ATOM 2390 C CA . VAL A 1 287 ? -6.746 6.777 14.93 1 95.12 287 VAL A CA 1
ATOM 2391 C C . VAL A 1 287 ? -6.188 5.457 14.398 1 95.12 287 VAL A C 1
ATOM 2393 O O . VAL A 1 287 ? -5.703 4.625 15.172 1 95.12 287 VAL A O 1
ATOM 2396 N N . LYS A 1 288 ? -6.266 5.277 13.117 1 93.75 288 LYS A N 1
ATOM 2397 C CA . LYS A 1 288 ? -5.777 4.047 12.508 1 93.75 288 LYS A CA 1
ATOM 2398 C C . LYS A 1 288 ? -4.285 3.859 12.766 1 93.75 288 LYS A C 1
ATOM 2400 O O . LYS A 1 288 ? -3.828 2.742 13.016 1 93.75 288 LYS A O 1
ATOM 2405 N N . GLN A 1 289 ? -3.582 4.906 12.68 1 92.06 289 GLN A N 1
ATOM 2406 C CA . GLN A 1 289 ? -2.154 4.836 12.969 1 92.06 289 GLN A CA 1
ATOM 2407 C C . GLN A 1 289 ? -1.901 4.402 14.406 1 92.06 289 GLN A C 1
ATOM 2409 O O . GLN A 1 289 ? -1.042 3.559 14.664 1 92.06 289 GLN A O 1
ATOM 2414 N N . LYS A 1 290 ? -2.57 5.016 15.289 1 93.31 290 LYS A N 1
ATOM 2415 C CA . LYS A 1 290 ? -2.424 4.668 16.703 1 93.31 290 LYS A CA 1
ATOM 2416 C C . LYS A 1 290 ? -2.842 3.225 16.953 1 93.31 290 LYS A C 1
ATOM 2418 O O . LYS A 1 290 ? -2.232 2.533 17.781 1 93.31 290 LYS A O 1
ATOM 2423 N N . MET A 1 291 ? -3.844 2.791 16.297 1 92.81 291 MET A N 1
ATOM 2424 C CA . MET A 1 291 ? -4.289 1.408 16.438 1 92.81 291 MET A CA 1
ATOM 2425 C C . MET A 1 291 ? -3.211 0.439 15.969 1 92.81 291 MET A C 1
ATOM 2427 O O . MET A 1 291 ? -2.932 -0.557 16.641 1 92.81 291 MET A O 1
ATOM 2431 N N . LYS A 1 292 ? -2.654 0.696 14.859 1 91.12 292 LYS A N 1
ATOM 2432 C CA . LYS A 1 292 ? -1.593 -0.154 14.328 1 91.12 292 LYS A CA 1
ATOM 2433 C C . LYS A 1 292 ? -0.433 -0.263 15.312 1 91.12 292 LYS A C 1
ATOM 2435 O O . LYS A 1 292 ? 0.172 -1.328 15.453 1 91.12 292 LYS A O 1
ATOM 2440 N N . ARG A 1 293 ? -0.189 0.807 15.977 1 90.88 293 ARG A N 1
ATOM 2441 C CA . ARG A 1 293 ? 0.922 0.856 16.922 1 90.88 293 ARG A CA 1
ATOM 2442 C C . ARG A 1 293 ? 0.606 0.057 18.172 1 90.88 293 ARG A C 1
ATOM 2444 O O . ARG A 1 293 ? 1.504 -0.523 18.797 1 90.88 293 ARG A O 1
ATOM 2451 N N . ASN A 1 294 ? -0.6 0 18.531 1 91.81 294 ASN A N 1
ATOM 2452 C CA . ASN A 1 294 ? -0.938 -0.542 19.844 1 91.81 294 ASN A CA 1
ATOM 2453 C C . ASN A 1 294 ? -1.569 -1.927 19.734 1 91.81 294 ASN A C 1
ATOM 2455 O O . ASN A 1 294 ? -1.729 -2.623 20.734 1 91.81 294 ASN A O 1
ATOM 2459 N N . TYR A 1 295 ? -1.876 -2.326 18.562 1 90.75 295 TYR A N 1
ATOM 2460 C CA . TYR A 1 295 ? -2.555 -3.604 18.375 1 90.75 295 TYR A CA 1
ATOM 2461 C C . TYR A 1 295 ? -1.604 -4.766 18.625 1 90.75 295 TYR A C 1
ATOM 2463 O O . TYR A 1 295 ? -0.48 -4.777 18.109 1 90.75 295 TYR A O 1
ATOM 2471 N N . VAL A 1 296 ? -2.004 -5.652 19.422 1 87 296 VAL A N 1
ATOM 2472 C CA . VAL A 1 296 ? -1.235 -6.859 19.703 1 87 296 VAL A CA 1
ATOM 2473 C C . VAL A 1 296 ? -1.833 -8.039 18.938 1 87 296 VAL A C 1
ATOM 2475 O O . VAL A 1 296 ? -2.973 -8.438 19.203 1 87 296 VAL A O 1
ATOM 2478 N N . GLU A 1 297 ? -1.034 -8.586 18.109 1 86.69 297 GLU A N 1
ATOM 2479 C CA . GLU A 1 297 ? -1.497 -9.703 17.281 1 86.69 297 GLU A CA 1
ATOM 2480 C C . GLU A 1 297 ? -1.776 -10.938 18.125 1 86.69 297 GLU A C 1
ATOM 2482 O O . GLU A 1 297 ? -1.105 -11.172 19.141 1 86.69 297 GLU A O 1
ATOM 2487 N N . ASN A 1 298 ? -2.744 -11.719 17.688 1 81.94 298 ASN A N 1
ATOM 2488 C CA . ASN A 1 298 ? -3.092 -13 18.281 1 81.94 298 ASN A CA 1
ATOM 2489 C C . ASN A 1 298 ? -3.531 -12.836 19.734 1 81.94 298 ASN A C 1
ATOM 2491 O O . ASN A 1 298 ? -3.346 -13.742 20.547 1 81.94 298 ASN A O 1
ATOM 2495 N N . SER A 1 299 ? -3.859 -11.617 20.047 1 81.88 299 SER A N 1
ATOM 2496 C CA . SER A 1 299 ? -4.387 -11.383 21.391 1 81.88 299 SER A CA 1
ATOM 2497 C C . SER A 1 299 ? -5.879 -11.695 21.453 1 81.88 299 SER A C 1
ATOM 2499 O O . SER A 1 299 ? -6.57 -11.672 20.438 1 81.88 299 SER A O 1
ATOM 2501 N N . ASN A 1 300 ? -6.348 -12.094 22.531 1 79.19 300 ASN A N 1
ATOM 2502 C CA . ASN A 1 300 ? -7.762 -12.391 22.734 1 79.19 300 ASN A CA 1
ATOM 2503 C C . ASN A 1 300 ? -8.547 -11.148 23.141 1 79.19 300 ASN A C 1
ATOM 2505 O O . ASN A 1 300 ? -9.703 -11.242 23.562 1 79.19 300 ASN A O 1
ATOM 2509 N N . GLU A 1 301 ? -7.957 -10.078 22.922 1 79.75 301 GLU A N 1
ATOM 2510 C CA . GLU A 1 301 ? -8.625 -8.852 23.328 1 79.75 301 GLU A CA 1
ATOM 2511 C C . GLU A 1 301 ? -9.805 -8.539 22.406 1 79.75 301 GLU A C 1
ATOM 2513 O O . GLU A 1 301 ? -9.719 -8.734 21.188 1 79.75 301 GLU A O 1
ATOM 2518 N N . ASN A 1 302 ? -10.906 -8.133 23.062 1 85.94 302 ASN A N 1
ATOM 2519 C CA . ASN A 1 302 ? -12.086 -7.676 22.344 1 85.94 302 ASN A CA 1
ATOM 2520 C C . ASN A 1 302 ? -11.797 -6.422 21.516 1 85.94 302 ASN A C 1
ATOM 2522 O O . ASN A 1 302 ? -11.297 -5.43 22.062 1 85.94 302 ASN A O 1
ATOM 2526 N N . LEU A 1 303 ? -12.109 -6.496 20.25 1 87.88 303 LEU A N 1
ATOM 2527 C CA . LEU A 1 303 ? -11.789 -5.402 19.344 1 87.88 303 LEU A CA 1
ATOM 2528 C C . LEU A 1 303 ? -12.523 -4.129 19.734 1 87.88 303 LEU A C 1
ATOM 2530 O O . LEU A 1 303 ? -11.992 -3.025 19.594 1 87.88 303 LEU A O 1
ATOM 2534 N N . VAL A 1 304 ? -13.695 -4.27 20.234 1 88.81 304 VAL A N 1
ATOM 2535 C CA . VAL A 1 304 ? -14.508 -3.121 20.609 1 88.81 304 VAL A CA 1
ATOM 2536 C C . VAL A 1 304 ? -13.836 -2.371 21.766 1 88.81 304 VAL A C 1
ATOM 2538 O O . VAL A 1 304 ? -13.742 -1.142 21.734 1 88.81 304 VAL A O 1
ATOM 2541 N N . LEU A 1 305 ? -13.391 -3.123 22.719 1 89.94 305 LEU A N 1
ATOM 2542 C CA . LEU A 1 305 ? -12.719 -2.525 23.859 1 89.94 305 LEU A CA 1
ATOM 2543 C C . LEU A 1 305 ? -11.422 -1.847 23.438 1 89.94 305 LEU A C 1
ATOM 2545 O O . LEU A 1 305 ? -11.102 -0.753 23.922 1 89.94 305 LEU A O 1
ATOM 2549 N N . PHE A 1 306 ? -10.742 -2.547 22.578 1 91.81 306 PHE A N 1
ATOM 2550 C CA . PHE A 1 306 ? -9.484 -2 22.078 1 91.81 306 PHE A CA 1
ATOM 2551 C C . PHE A 1 306 ? -9.719 -0.689 21.344 1 91.81 306 PHE A C 1
ATOM 2553 O O . PHE A 1 306 ? -9.047 0.31 21.609 1 91.81 306 PHE A O 1
ATOM 2560 N N . VAL A 1 307 ? -10.711 -0.642 20.438 1 92.69 307 VAL A N 1
ATOM 2561 C CA . VAL A 1 307 ? -11.031 0.545 19.656 1 92.69 307 VAL A CA 1
ATOM 2562 C C . VAL A 1 307 ? -11.5 1.667 20.578 1 92.69 307 VAL A C 1
ATOM 2564 O O . VAL A 1 307 ? -11.094 2.82 20.422 1 92.69 307 VAL A O 1
ATOM 2567 N N . GLY A 1 308 ? -12.312 1.321 21.516 1 93.31 308 GLY A N 1
ATOM 2568 C CA . GLY A 1 308 ? -12.789 2.297 22.484 1 93.31 308 GLY A CA 1
ATOM 2569 C C . GLY A 1 308 ? -11.672 2.975 23.25 1 93.31 308 GLY A C 1
ATOM 2570 O O . GLY A 1 308 ? -11.688 4.191 23.438 1 93.31 308 GLY A O 1
ATOM 2571 N N . LYS A 1 309 ? -10.75 2.188 23.656 1 93.69 309 LYS A N 1
ATOM 2572 C CA . LYS A 1 309 ? -9.609 2.727 24.391 1 93.69 309 LYS A CA 1
ATOM 2573 C C . LYS A 1 309 ? -8.828 3.725 23.547 1 93.69 309 LYS A C 1
ATOM 2575 O O . LYS A 1 309 ? -8.438 4.789 24.031 1 93.69 309 LYS A O 1
ATOM 2580 N N . ILE A 1 310 ? -8.625 3.389 22.328 1 94.75 310 ILE A N 1
ATOM 2581 C CA . ILE A 1 310 ? -7.863 4.258 21.438 1 94.75 310 ILE A CA 1
ATOM 2582 C C . ILE A 1 310 ? -8.648 5.543 21.172 1 94.75 310 ILE A C 1
ATOM 2584 O O . ILE A 1 310 ? -8.086 6.641 21.234 1 94.75 310 ILE A O 1
ATOM 2588 N N . LEU A 1 311 ? -9.906 5.418 20.891 1 95.88 311 LEU A N 1
ATOM 2589 C CA . LEU A 1 311 ? -10.734 6.582 20.594 1 95.88 311 LEU A CA 1
ATOM 2590 C C . LEU A 1 311 ? -10.82 7.516 21.797 1 95.88 311 LEU A C 1
ATOM 2592 O O . LEU A 1 311 ? -10.891 8.734 21.625 1 95.88 311 LEU A O 1
ATOM 2596 N N . ASP A 1 312 ? -10.773 6.969 22.969 1 95.06 312 ASP A N 1
ATOM 2597 C CA . ASP A 1 312 ? -10.828 7.754 24.203 1 95.06 312 ASP A CA 1
ATOM 2598 C C . ASP A 1 312 ? -9.641 8.711 24.281 1 95.06 312 ASP A C 1
ATOM 2600 O O . ASP A 1 312 ? -9.766 9.805 24.844 1 95.06 312 ASP A O 1
ATOM 2604 N N . SER A 1 313 ? -8.625 8.344 23.734 1 94.62 313 SER A N 1
ATOM 2605 C CA . SER A 1 313 ? -7.434 9.18 23.781 1 94.62 313 SER A CA 1
ATOM 2606 C C . SER A 1 313 ? -7.582 10.406 22.891 1 94.62 313 SER A C 1
ATOM 2608 O O . SER A 1 313 ? -6.793 11.352 22.984 1 94.62 313 SER A O 1
ATOM 2610 N N . PHE A 1 314 ? -8.586 10.406 22.062 1 95.94 314 PHE A N 1
ATOM 2611 C CA . PHE A 1 314 ? -8.781 11.523 21.141 1 95.94 314 PHE A CA 1
ATOM 2612 C C . PHE A 1 314 ? -9.891 12.445 21.641 1 95.94 314 PHE A C 1
ATOM 2614 O O . PHE A 1 314 ? -10.258 13.406 20.969 1 95.94 314 PHE A O 1
ATOM 2621 N N . LYS A 1 315 ? -10.398 12.219 22.797 1 94 315 LYS A N 1
ATOM 2622 C CA . LYS A 1 315 ? -11.438 13.062 23.375 1 94 315 LYS A CA 1
ATOM 2623 C C . LYS A 1 315 ? -10.906 14.453 23.719 1 94 315 LYS A C 1
ATOM 2625 O O . LYS A 1 315 ? -11.633 15.445 23.609 1 94 315 LYS A O 1
ATOM 2630 N N . SER A 1 316 ? -9.656 14.531 24.047 1 90.38 316 SER A N 1
ATOM 2631 C CA . SER A 1 316 ? -9.055 15.82 24.375 1 90.38 316 SER A CA 1
ATOM 2632 C C . SER A 1 316 ? -8.078 16.266 23.297 1 90.38 316 SER A C 1
ATOM 2634 O O . SER A 1 316 ? -7.188 17.078 23.562 1 90.38 316 SER A O 1
ATOM 2636 N N . PHE A 1 317 ? -8.328 15.773 22.125 1 89 317 PHE A N 1
ATOM 2637 C CA . PHE A 1 317 ? -7.484 16.078 20.984 1 89 317 PHE A CA 1
ATOM 2638 C C . PHE A 1 317 ? -7.887 17.406 20.359 1 89 317 PHE A C 1
ATOM 2640 O O . PHE A 1 317 ? -9.047 17.594 19.984 1 89 317 PHE A O 1
ATOM 2647 N N . SER A 1 318 ? -6.98 18.406 20.344 1 91.19 318 SER A N 1
ATOM 2648 C CA . SER A 1 318 ? -7.289 19.672 19.672 1 91.19 318 SER A CA 1
ATOM 2649 C C . SER A 1 318 ? -7.312 19.5 18.156 1 91.19 318 SER A C 1
ATOM 2651 O O . SER A 1 318 ? -6.27 19.281 17.547 1 91.19 318 SER A O 1
ATOM 2653 N N . ALA A 1 319 ? -8.453 19.719 17.625 1 94.56 319 ALA A N 1
ATOM 2654 C CA . ALA A 1 319 ? -8.617 19.469 16.203 1 94.56 319 ALA A CA 1
ATOM 2655 C C . ALA A 1 319 ? -8.586 20.781 15.414 1 94.56 319 ALA A C 1
ATOM 2657 O O . ALA A 1 319 ? -8.969 20.812 14.242 1 94.56 319 ALA A O 1
ATOM 2658 N N . THR A 1 320 ? -8.195 21.844 16.016 1 94.19 320 THR A N 1
ATOM 2659 C CA . THR A 1 320 ? -8.203 23.156 15.367 1 94.19 320 THR A CA 1
ATOM 2660 C C . THR A 1 320 ? -7.336 23.141 14.117 1 94.19 320 THR A C 1
ATOM 2662 O O . THR A 1 320 ? -7.727 23.688 13.078 1 94.19 320 THR A O 1
ATOM 2665 N N . ASN A 1 321 ? -6.23 22.516 14.242 1 92.75 321 ASN A N 1
ATOM 2666 C CA . ASN A 1 321 ? -5.324 22.469 13.102 1 92.75 321 ASN A CA 1
ATOM 2667 C C . ASN A 1 321 ? -5.906 21.656 11.953 1 92.75 321 ASN A C 1
ATOM 2669 O O . ASN A 1 321 ? -5.738 22.016 10.781 1 92.75 321 ASN A O 1
ATOM 2673 N N . ILE A 1 322 ? -6.559 20.609 12.312 1 94.69 322 ILE A N 1
ATOM 2674 C CA . ILE A 1 322 ? -7.156 19.766 11.281 1 94.69 322 ILE A CA 1
ATOM 2675 C C . ILE A 1 322 ? -8.297 20.516 10.594 1 94.69 322 ILE A C 1
ATOM 2677 O O . ILE A 1 322 ? -8.477 20.406 9.383 1 94.69 322 ILE A O 1
ATOM 2681 N N . PHE A 1 323 ? -9.07 21.297 11.406 1 96.75 323 PHE A N 1
ATOM 2682 C CA . PHE A 1 323 ? -10.133 22.109 10.836 1 96.75 323 PHE A CA 1
ATOM 2683 C C . PHE A 1 323 ? -9.57 23.125 9.844 1 96.75 323 PHE A C 1
ATOM 2685 O O . PHE A 1 323 ? -10.094 23.281 8.742 1 96.75 323 PHE A O 1
ATOM 2692 N N . ARG A 1 324 ? -8.5 23.688 10.219 1 93.5 324 ARG A N 1
ATOM 2693 C CA . ARG A 1 324 ? -7.859 24.672 9.359 1 93.5 324 ARG A CA 1
ATOM 2694 C C . ARG A 1 324 ? -7.383 24.031 8.055 1 93.5 324 ARG A C 1
ATOM 2696 O O . ARG A 1 324 ? -7.543 24.609 6.98 1 93.5 324 ARG A O 1
ATOM 2703 N N . LYS A 1 325 ? -6.855 22.891 8.227 1 91.88 325 LYS A N 1
ATOM 2704 C CA . LYS A 1 325 ? -6.352 22.172 7.059 1 91.88 325 LYS A CA 1
ATOM 2705 C C . LYS A 1 325 ? -7.477 21.859 6.07 1 91.88 325 LYS A C 1
ATOM 2707 O O . LYS A 1 325 ? -7.246 21.797 4.863 1 91.88 325 LYS A O 1
ATOM 2712 N N . CYS A 1 326 ? -8.656 21.734 6.602 1 95.12 326 CYS A N 1
ATOM 2713 C CA . CYS A 1 326 ? -9.797 21.406 5.758 1 95.12 326 CYS A CA 1
ATOM 2714 C C . CYS A 1 326 ? -10.508 22.672 5.281 1 95.12 326 CYS A C 1
ATOM 2716 O O . CYS A 1 326 ? -11.508 22.594 4.562 1 95.12 326 CYS A O 1
ATOM 2718 N N . GLY A 1 327 ? -10.078 23.844 5.75 1 94.5 327 GLY A N 1
ATOM 2719 C CA . GLY A 1 327 ? -10.594 25.094 5.223 1 94.5 327 GLY A CA 1
ATOM 2720 C C . GLY A 1 327 ? -11.445 25.859 6.223 1 94.5 327 GLY A C 1
ATOM 2721 O O . GLY A 1 327 ? -11.977 26.922 5.906 1 94.5 327 GLY A O 1
ATOM 2722 N N . TYR A 1 328 ? -11.562 25.375 7.449 1 96.75 328 TYR A N 1
ATOM 2723 C CA . TYR A 1 328 ? -12.391 26.016 8.461 1 96.75 328 TYR A CA 1
ATOM 2724 C C . TYR A 1 328 ? -11.555 26.875 9.391 1 96.75 328 TYR A C 1
ATOM 2726 O O . TYR A 1 328 ? -10.656 26.375 10.07 1 96.75 328 TYR A O 1
ATOM 2734 N N . TYR A 1 329 ? -11.938 28.094 9.461 1 94.75 329 TYR A N 1
ATOM 2735 C CA . TYR A 1 329 ? -11.195 29.047 10.289 1 94.75 329 TYR A CA 1
ATOM 2736 C C . TYR A 1 329 ? -12.094 29.672 11.352 1 94.75 329 TYR A C 1
ATOM 2738 O O . TYR A 1 329 ? -13.32 29.719 11.18 1 94.75 329 TYR A O 1
ATOM 2746 N N . ALA A 1 330 ? -11.461 30.156 12.383 1 93.75 330 ALA A N 1
ATOM 2747 C CA . ALA A 1 330 ? -12.195 30.875 13.422 1 93.75 330 ALA A CA 1
ATOM 2748 C C . ALA A 1 330 ? -12.875 32.125 12.852 1 93.75 330 ALA A C 1
ATOM 2750 O O . ALA A 1 330 ? -12.375 32.719 11.891 1 93.75 330 ALA A O 1
ATOM 2751 N N . GLY A 1 331 ? -13.992 32.5 13.328 1 92.5 331 GLY A N 1
ATOM 2752 C CA . GLY A 1 331 ? -14.711 33.656 12.867 1 92.5 331 GLY A CA 1
ATOM 2753 C C . GLY A 1 331 ? -15.742 33.344 11.805 1 92.5 331 GLY A C 1
ATOM 2754 O O . GLY A 1 331 ? -16.344 34.25 11.234 1 92.5 331 GLY A O 1
ATOM 2755 N N . GLY A 1 332 ? -15.906 32.125 11.523 1 93.44 332 GLY A N 1
ATOM 2756 C CA . GLY A 1 332 ? -16.953 31.703 10.586 1 93.44 332 GLY A CA 1
ATOM 2757 C C . GLY A 1 332 ? -16.516 31.812 9.133 1 93.44 332 GLY A C 1
ATOM 2758 O O . GLY A 1 332 ? -17.328 32.125 8.266 1 93.44 332 GLY A O 1
ATOM 2759 N N . VAL A 1 333 ? -15.266 31.656 8.891 1 92.44 333 VAL A N 1
ATOM 2760 C CA . VAL A 1 333 ? -14.734 31.781 7.543 1 92.44 333 VAL A CA 1
ATOM 2761 C C . VAL A 1 333 ? -14.375 30.391 7 1 92.44 333 VAL A C 1
ATOM 2763 O O . VAL A 1 333 ? -13.734 29.594 7.691 1 92.44 333 VAL A O 1
ATOM 2766 N N . PHE A 1 334 ? -14.859 30.109 5.871 1 94.56 334 PHE A N 1
ATOM 2767 C CA . PHE A 1 334 ? -14.531 28.875 5.184 1 94.56 334 PHE A CA 1
ATOM 2768 C C . PHE A 1 334 ? -13.805 29.156 3.875 1 94.56 334 PHE A C 1
ATOM 2770 O O . PHE A 1 334 ? -14.305 29.891 3.025 1 94.56 334 PHE A O 1
ATOM 2777 N N . ASP A 1 335 ? -12.609 28.594 3.717 1 90.69 335 ASP A N 1
ATOM 2778 C CA . ASP A 1 335 ? -11.82 28.719 2.496 1 90.69 335 ASP A CA 1
ATOM 2779 C C . ASP A 1 335 ? -11.703 27.359 1.782 1 90.69 335 ASP A C 1
ATOM 2781 O O . ASP A 1 335 ? -10.945 26.484 2.215 1 90.69 335 ASP A O 1
ATOM 2785 N N . PRO A 1 336 ? -12.391 27.25 0.714 1 86.62 336 PRO A N 1
ATOM 2786 C CA . PRO A 1 336 ? -12.367 25.969 0.015 1 86.62 336 PRO A CA 1
ATOM 2787 C C . PRO A 1 336 ? -11.016 25.672 -0.644 1 86.62 336 PRO A C 1
ATOM 2789 O O . PRO A 1 336 ? -10.719 24.531 -0.975 1 86.62 336 PRO A O 1
ATOM 2792 N N . ASN A 1 337 ? -10.188 26.641 -0.792 1 80.19 337 ASN A N 1
ATOM 2793 C CA . ASN A 1 337 ? -8.93 26.453 -1.511 1 80.19 337 ASN A CA 1
ATOM 2794 C C . ASN A 1 337 ? -7.934 25.641 -0.702 1 80.19 337 ASN A C 1
ATOM 2796 O O . ASN A 1 337 ? -7.082 24.953 -1.271 1 80.19 337 ASN A O 1
ATOM 2800 N N . ASN A 1 338 ? -8.008 25.812 0.576 1 70.25 338 ASN A N 1
ATOM 2801 C CA . ASN A 1 338 ? -7.109 25.031 1.409 1 70.25 338 ASN A CA 1
ATOM 2802 C C . ASN A 1 338 ? -7.395 23.531 1.281 1 70.25 338 ASN A C 1
ATOM 2804 O O . ASN A 1 338 ? -6.469 22.719 1.205 1 70.25 338 ASN A O 1
ATOM 2808 N N . GLY A 1 339 ? -8.648 23.234 1.311 1 63.28 339 GLY A N 1
ATOM 2809 C CA . GLY A 1 339 ? -9.039 21.844 1.131 1 63.28 339 GLY A CA 1
ATOM 2810 C C . GLY A 1 339 ? -8.773 21.328 -0.271 1 63.28 339 GLY A C 1
ATOM 2811 O O . GLY A 1 339 ? -8.336 20.188 -0.446 1 63.28 339 GLY A O 1
ATOM 2812 N N . LEU A 1 340 ? -9.055 22.359 -1.026 1 63.16 340 LEU A N 1
ATOM 2813 C CA . LEU A 1 340 ? -8.859 22 -2.426 1 63.16 340 LEU A CA 1
ATOM 2814 C C . LEU A 1 340 ? -7.379 21.938 -2.775 1 63.16 340 LEU A C 1
ATOM 2816 O O . LEU A 1 340 ? -6.965 21.125 -3.605 1 63.16 340 LEU A O 1
ATOM 2820 N N . ARG A 1 341 ? -6.602 22.938 -2.01 1 56.91 341 ARG A N 1
ATOM 2821 C CA . ARG A 1 341 ? -5.156 22.969 -2.201 1 56.91 341 ARG A CA 1
ATOM 2822 C C . ARG A 1 341 ? -4.48 21.781 -1.521 1 56.91 341 ARG A C 1
ATOM 2824 O O . ARG A 1 341 ? -3.391 21.375 -1.918 1 56.91 341 ARG A O 1
ATOM 2831 N N . GLN A 1 342 ? -4.926 21.469 -0.161 1 50.62 342 GLN A N 1
ATOM 2832 C CA . GLN A 1 342 ? -4.395 20.234 0.403 1 50.62 342 GLN A CA 1
ATOM 2833 C C . GLN A 1 342 ? -4.301 19.141 -0.657 1 50.62 342 GLN A C 1
ATOM 2835 O O . GLN A 1 342 ? -3.6 18.141 -0.469 1 50.62 342 GLN A O 1
ATOM 2840 N N . GLN A 1 343 ? -4.77 19.172 -1.729 1 42.47 343 GLN A N 1
ATOM 2841 C CA . GLN A 1 343 ? -4.527 18.5 -3.004 1 42.47 343 GLN A CA 1
ATOM 2842 C C . GLN A 1 343 ? -3.086 18.703 -3.467 1 42.47 343 GLN A C 1
ATOM 2844 O O . GLN A 1 343 ? -2.48 17.797 -4.047 1 42.47 343 GLN A O 1
ATOM 2849 N N . ARG A 1 344 ? -2.412 19.953 -3.23 1 38.03 344 ARG A N 1
ATOM 2850 C CA . ARG A 1 344 ? -1.023 20.203 -3.6 1 38.03 344 ARG A CA 1
ATOM 2851 C C . ARG A 1 344 ? -0.073 19.781 -2.486 1 38.03 344 ARG A C 1
ATOM 2853 O O . ARG A 1 344 ? 1.026 19.297 -2.754 1 38.03 344 ARG A O 1
ATOM 2860 N N . GLU A 1 345 ? -0.105 20.219 -1.21 1 36.16 345 GLU A N 1
ATOM 2861 C CA . GLU A 1 345 ? 0.959 20.188 -0.212 1 36.16 345 GLU A CA 1
ATOM 2862 C C . GLU A 1 345 ? 0.99 18.859 0.529 1 36.16 345 GLU A C 1
ATOM 2864 O O . GLU A 1 345 ? 2.057 18.391 0.932 1 36.16 345 GLU A O 1
ATOM 2869 N N . VAL A 1 346 ? -0.111 18.312 1.019 1 36.53 346 VAL A N 1
ATOM 2870 C CA . VAL A 1 346 ? -0.056 17.484 2.219 1 36.53 346 VAL A CA 1
ATOM 2871 C C . VAL A 1 346 ? 0.59 16.141 1.89 1 36.53 346 VAL A C 1
ATOM 2873 O O . VAL A 1 346 ? 0.928 15.367 2.791 1 36.53 346 VAL A O 1
ATOM 2876 N N . PHE A 1 347 ? 0.471 15.602 0.823 1 30.58 347 PHE A N 1
ATOM 2877 C CA . PHE A 1 347 ? 0.824 14.188 0.963 1 30.58 347 PHE A CA 1
ATOM 2878 C C . PHE A 1 347 ? 2.324 14.031 1.18 1 30.58 347 PHE A C 1
ATOM 2880 O O . PHE A 1 347 ? 2.834 12.906 1.209 1 30.58 347 PHE A O 1
ATOM 2887 N N . GLY A 1 348 ? 3.096 15.141 1.082 1 27.14 348 GLY A N 1
ATOM 2888 C CA . GLY A 1 348 ? 4.527 14.938 1.239 1 27.14 348 GLY A CA 1
ATOM 2889 C C . GLY A 1 348 ? 4.934 14.656 2.674 1 27.14 348 GLY A C 1
ATOM 2890 O O . GLY A 1 348 ? 6.117 14.453 2.961 1 27.14 348 GLY A O 1
ATOM 2891 N N . SER A 1 349 ? 4.266 15.281 3.637 1 26.98 349 SER A N 1
ATOM 2892 C CA . SER A 1 349 ? 4.934 15.25 4.934 1 26.98 349 SER A CA 1
ATOM 2893 C C . SER A 1 349 ? 4.855 13.859 5.559 1 26.98 349 SER A C 1
ATOM 2895 O O . SER A 1 349 ? 3.762 13.312 5.742 1 26.98 349 SER A O 1
ATOM 2897 N N . ASN A 1 350 ? 5.727 12.961 5.258 1 26.64 350 ASN A N 1
ATOM 2898 C CA . ASN A 1 350 ? 6.039 11.867 6.164 1 26.64 350 ASN A CA 1
ATOM 2899 C C . ASN A 1 350 ? 6.004 12.312 7.621 1 26.64 350 ASN A C 1
ATOM 2901 O O . ASN A 1 350 ? 6.805 13.156 8.039 1 26.64 350 ASN A O 1
ATOM 2905 N N . THR A 1 351 ? 4.875 12.445 8.242 1 27.12 351 THR A N 1
ATOM 2906 C CA . THR A 1 351 ? 4.773 12.695 9.672 1 27.12 351 THR A CA 1
ATOM 2907 C C . THR A 1 351 ? 5.77 11.836 10.445 1 27.12 351 THR A C 1
ATOM 2909 O O . THR A 1 351 ? 5.727 10.609 10.367 1 27.12 351 THR A O 1
ATOM 2912 N N . ASN A 1 352 ? 6.98 12.305 10.656 1 25.95 352 ASN A N 1
ATOM 2913 C CA . ASN A 1 352 ? 7.812 11.953 11.797 1 25.95 352 ASN A CA 1
ATOM 2914 C C . ASN A 1 352 ? 7.008 11.961 13.094 1 25.95 352 ASN A C 1
ATOM 2916 O O . ASN A 1 352 ? 6.496 13 13.508 1 25.95 352 ASN A O 1
ATOM 2920 N N . VAL A 1 353 ? 6.367 10.945 13.539 1 27.77 353 VAL A N 1
ATOM 2921 C CA . VAL A 1 353 ? 5.75 10.625 14.82 1 27.77 353 VAL A CA 1
ATOM 2922 C C . VAL A 1 353 ? 6.676 11.039 15.961 1 27.77 353 VAL A C 1
ATOM 2924 O O . VAL A 1 353 ? 7.566 10.281 16.359 1 27.77 353 VAL A O 1
ATOM 2927 N N . HIS A 1 354 ? 7.418 12.148 15.891 1 24.16 354 HIS A N 1
ATOM 2928 C CA . HIS A 1 354 ? 7.918 12.547 17.203 1 24.16 354 HIS A CA 1
ATOM 2929 C C . HIS A 1 354 ? 6.777 12.992 18.109 1 24.16 354 HIS A C 1
ATOM 2931 O O . HIS A 1 354 ? 6.297 14.125 18 1 24.16 354 HIS A O 1
ATOM 2937 N N . GLY A 1 355 ? 5.668 12.422 18.281 1 24.31 355 GLY A N 1
ATOM 2938 C CA . GLY A 1 355 ? 4.789 12.891 19.344 1 24.31 355 GLY A CA 1
ATOM 2939 C C . GLY A 1 355 ? 5.496 13.07 20.656 1 24.31 355 GLY A C 1
ATOM 2940 O O . GLY A 1 355 ? 6.18 12.164 21.141 1 24.31 355 GLY A O 1
ATOM 2941 N N . SER A 1 356 ? 5.961 14.312 20.922 1 22.97 356 SER A N 1
ATOM 2942 C CA . SER A 1 356 ? 6.102 14.844 22.281 1 22.97 356 SER A CA 1
ATOM 2943 C C . SER A 1 356 ? 4.824 14.648 23.078 1 22.97 356 SER A C 1
ATOM 2945 O O . SER A 1 356 ? 3.809 15.289 22.812 1 22.97 356 SER A O 1
ATOM 2947 N N . PHE A 1 357 ? 4.289 13.562 23.406 1 21.61 357 PHE A N 1
ATOM 2948 C CA . PHE A 1 357 ? 3.391 13.523 24.562 1 21.61 357 PHE A CA 1
ATOM 2949 C C . PHE A 1 357 ? 4.027 14.188 25.766 1 21.61 357 PHE A C 1
ATOM 2951 O O . PHE A 1 357 ? 4.871 13.594 26.438 1 21.61 357 PHE A O 1
ATOM 2958 N N . GLU A 1 358 ? 4.586 15.414 25.719 1 18.88 358 GLU A N 1
ATOM 2959 C CA . GLU A 1 358 ? 4.793 16.141 26.969 1 18.88 358 GLU A CA 1
ATOM 2960 C C . GLU A 1 358 ? 3.465 16.453 27.656 1 18.88 358 GLU A C 1
ATOM 2962 O O . GLU A 1 358 ? 3.441 16.875 28.797 1 18.88 358 GLU A O 1
ATOM 2967 N N . GLN A 1 359 ? 2.33 15.938 27.797 1 19.03 359 GLN A N 1
ATOM 2968 C CA . GLN A 1 359 ? 1.905 16.219 29.156 1 19.03 359 GLN A CA 1
ATOM 2969 C C . GLN A 1 359 ? 2.68 15.359 30.156 1 19.03 359 GLN A C 1
ATOM 2971 O O . GLN A 1 359 ? 2.971 14.195 29.891 1 19.03 359 GLN A O 1
ATOM 2976 N N . MET B 1 1 ? 40.938 33 -15.867 1 65.44 1 MET B N 1
ATOM 2977 C CA . MET B 1 1 ? 41.281 31.578 -15.75 1 65.44 1 MET B CA 1
ATOM 2978 C C . MET B 1 1 ? 42.062 31.312 -14.469 1 65.44 1 MET B C 1
ATOM 2980 O O . MET B 1 1 ? 41.719 30.391 -13.719 1 65.44 1 MET B O 1
ATOM 2984 N N . THR B 1 2 ? 42.906 32.219 -14.172 1 76.81 2 THR B N 1
ATOM 2985 C CA . THR B 1 2 ? 43.75 32.031 -13 1 76.81 2 THR B CA 1
ATOM 2986 C C . THR B 1 2 ? 43 32.312 -11.719 1 76.81 2 THR B C 1
ATOM 2988 O O . THR B 1 2 ? 43.219 31.641 -10.703 1 76.81 2 THR B O 1
ATOM 2991 N N . LEU B 1 3 ? 42.094 33.156 -11.867 1 76 3 LEU B N 1
ATOM 2992 C CA . LEU B 1 3 ? 41.344 33.5 -10.672 1 76 3 LEU B CA 1
ATOM 2993 C C . LEU B 1 3 ? 40.438 32.344 -10.25 1 76 3 LEU B C 1
ATOM 2995 O O . LEU B 1 3 ? 40.281 32.094 -9.055 1 76 3 LEU B O 1
ATOM 2999 N N . LEU B 1 4 ? 39.844 31.766 -11.211 1 79.88 4 LEU B N 1
ATOM 3000 C CA . LEU B 1 4 ? 38.969 30.625 -10.922 1 79.88 4 LEU B CA 1
ATOM 3001 C C . LEU B 1 4 ? 39.75 29.484 -10.289 1 79.88 4 LEU B C 1
ATOM 3003 O O . LEU B 1 4 ? 39.281 28.828 -9.359 1 79.88 4 LEU B O 1
ATOM 3007 N N . LEU B 1 5 ? 40.906 29.344 -10.758 1 84.75 5 LEU B N 1
ATOM 3008 C CA . LEU B 1 5 ? 41.781 28.266 -10.242 1 84.75 5 LEU B CA 1
ATOM 3009 C C . LEU B 1 5 ? 42.188 28.547 -8.805 1 84.75 5 LEU B C 1
ATOM 3011 O O . LEU B 1 5 ? 42.219 27.641 -7.977 1 84.75 5 LEU B O 1
ATOM 3015 N N . LYS B 1 6 ? 42.469 29.812 -8.57 1 84.12 6 LYS B N 1
ATOM 3016 C CA . LYS B 1 6 ? 42.844 30.203 -7.219 1 84.12 6 LYS B CA 1
ATOM 3017 C C . LYS B 1 6 ? 41.719 29.969 -6.234 1 84.12 6 LYS B C 1
ATOM 3019 O O . LYS B 1 6 ? 41.938 29.516 -5.113 1 84.12 6 LYS B O 1
ATOM 3024 N N . GLN B 1 7 ? 40.594 30.25 -6.754 1 82.38 7 GLN B N 1
ATOM 3025 C CA . GLN B 1 7 ? 39.438 30.078 -5.906 1 82.38 7 GLN B CA 1
ATOM 3026 C C . GLN B 1 7 ? 39.188 28.609 -5.602 1 82.38 7 GLN B C 1
ATOM 3028 O O . GLN B 1 7 ? 38.844 28.25 -4.477 1 82.38 7 GLN B O 1
ATOM 3033 N N . GLU B 1 8 ? 39.406 27.781 -6.531 1 83 8 GLU B N 1
ATOM 3034 C CA . GLU B 1 8 ? 39.156 26.359 -6.367 1 83 8 GLU B CA 1
ATOM 3035 C C . GLU B 1 8 ? 40.188 25.719 -5.441 1 83 8 GLU B C 1
ATOM 3037 O O . GLU B 1 8 ? 39.875 24.797 -4.703 1 83 8 GLU B O 1
ATOM 3042 N N . VAL B 1 9 ? 41.375 26.188 -5.457 1 86.25 9 VAL B N 1
ATOM 3043 C CA . VAL B 1 9 ? 42.469 25.578 -4.715 1 86.25 9 VAL B CA 1
ATOM 3044 C C . VAL B 1 9 ? 42.531 26.156 -3.303 1 86.25 9 VAL B C 1
ATOM 3046 O O . VAL B 1 9 ? 42.719 25.438 -2.33 1 86.25 9 VAL B O 1
ATOM 3049 N N . TYR B 1 10 ? 42.25 27.484 -3.176 1 84 10 TYR B N 1
ATOM 3050 C CA . TYR B 1 10 ? 42.375 28.141 -1.879 1 84 10 TYR B CA 1
ATOM 3051 C C . TYR B 1 10 ? 41.094 28.047 -1.086 1 84 10 TYR B C 1
ATOM 3053 O O . TYR B 1 10 ? 41.094 27.922 0.14 1 84 10 TYR B O 1
ATOM 3061 N N . ARG B 1 11 ? 40 28.062 -1.772 1 76.88 11 ARG B N 1
ATOM 3062 C CA . ARG B 1 11 ? 38.719 28.203 -1.046 1 76.88 11 ARG B CA 1
ATOM 3063 C C . ARG B 1 11 ? 38.062 26.844 -0.834 1 76.88 11 ARG B C 1
ATOM 3065 O O . ARG B 1 11 ? 37.25 26.688 0.082 1 76.88 11 ARG B O 1
ATOM 3072 N N . LYS B 1 12 ? 38.375 25.938 -1.619 1 78.81 12 LYS B N 1
ATOM 3073 C CA . LYS B 1 12 ? 37.75 24.625 -1.487 1 78.81 12 LYS B CA 1
ATOM 3074 C C . LYS B 1 12 ? 38.625 23.656 -0.703 1 78.81 12 LYS B C 1
ATOM 3076 O O . LYS B 1 12 ? 39.844 23.734 -0.773 1 78.81 12 LYS B O 1
ATOM 3081 N N . HIS B 1 13 ? 38 22.828 0.045 1 81.5 13 HIS B N 1
ATOM 3082 C CA . HIS B 1 13 ? 38.688 21.781 0.782 1 81.5 13 HIS B CA 1
ATOM 3083 C C . HIS B 1 13 ? 39.281 20.75 -0.166 1 81.5 13 HIS B C 1
ATOM 3085 O O . HIS B 1 13 ? 38.688 20.422 -1.196 1 81.5 13 HIS B O 1
ATOM 3091 N N . ALA B 1 14 ? 40.562 20.391 0.154 1 85.69 14 ALA B N 1
ATOM 3092 C CA . ALA B 1 14 ? 41.25 19.391 -0.651 1 85.69 14 ALA B CA 1
ATOM 3093 C C . ALA B 1 14 ? 40.594 18.016 -0.47 1 85.69 14 ALA B C 1
ATOM 3095 O O . ALA B 1 14 ? 40.281 17.625 0.649 1 85.69 14 ALA B O 1
ATOM 3096 N N . SER B 1 15 ? 40.375 17.359 -1.536 1 85.88 15 SER B N 1
ATOM 3097 C CA . SER B 1 15 ? 39.875 16 -1.481 1 85.88 15 SER B CA 1
ATOM 3098 C C . SER B 1 15 ? 40.906 15.023 -0.961 1 85.88 15 SER B C 1
ATOM 3100 O O . SER B 1 15 ? 42.094 15.352 -0.907 1 85.88 15 SER B O 1
ATOM 3102 N N . ALA B 1 16 ? 40.406 13.805 -0.523 1 85.88 16 ALA B N 1
ATOM 3103 C CA . ALA B 1 16 ? 41.344 12.773 -0.07 1 85.88 16 ALA B CA 1
ATOM 3104 C C . ALA B 1 16 ? 42.375 12.43 -1.161 1 85.88 16 ALA B C 1
ATOM 3106 O O . ALA B 1 16 ? 43.531 12.219 -0.878 1 85.88 16 ALA B O 1
ATOM 3107 N N . ASN B 1 17 ? 41.844 12.477 -2.324 1 86.75 17 ASN B N 1
ATOM 3108 C CA . ASN B 1 17 ? 42.75 12.18 -3.451 1 86.75 17 ASN B CA 1
ATOM 3109 C C . ASN B 1 17 ? 43.844 13.219 -3.584 1 86.75 17 ASN B C 1
ATOM 3111 O O . ASN B 1 17 ? 45 12.867 -3.834 1 86.75 17 ASN B O 1
ATOM 3115 N N . THR B 1 18 ? 43.531 14.445 -3.406 1 89.06 18 THR B N 1
ATOM 3116 C CA . THR B 1 18 ? 44.5 15.531 -3.467 1 89.06 18 THR B CA 1
ATOM 3117 C C . THR B 1 18 ? 45.531 15.391 -2.355 1 89.06 18 THR B C 1
ATOM 3119 O O . THR B 1 18 ? 46.719 15.578 -2.59 1 89.06 18 THR B O 1
ATOM 3122 N N . VAL B 1 19 ? 45 14.961 -1.239 1 90.06 19 VAL B N 1
ATOM 3123 C CA . VAL B 1 19 ? 45.906 14.82 -0.093 1 90.06 19 VAL B CA 1
ATOM 3124 C C . VAL B 1 19 ? 46.906 13.68 -0.341 1 90.06 19 VAL B C 1
ATOM 3126 O O . VAL B 1 19 ? 48.094 13.805 -0.037 1 90.06 19 VAL B O 1
ATOM 3129 N N . TYR B 1 20 ? 46.438 12.68 -0.932 1 90.44 20 TYR B N 1
ATOM 3130 C CA . TYR B 1 20 ? 47.344 11.555 -1.22 1 90.44 20 TYR B CA 1
ATOM 3131 C C . TYR B 1 20 ? 48.406 11.961 -2.217 1 90.44 20 TYR B C 1
ATOM 3133 O O . TYR B 1 20 ? 49.562 11.5 -2.125 1 90.44 20 TYR B O 1
ATOM 3141 N N . HIS B 1 21 ? 48.062 12.797 -3.111 1 91.62 21 HIS B N 1
ATOM 3142 C CA . HIS B 1 21 ? 49.062 13.273 -4.059 1 91.62 21 HIS B CA 1
ATOM 3143 C C . HIS B 1 21 ? 50.094 14.164 -3.373 1 91.62 21 HIS B C 1
ATOM 3145 O O . HIS B 1 21 ? 51.25 14.133 -3.721 1 91.62 21 HIS B O 1
ATOM 3151 N N . CYS B 1 22 ? 49.625 14.906 -2.453 1 92.88 22 CYS B N 1
ATOM 3152 C CA . CYS B 1 22 ? 50.531 15.727 -1.679 1 92.88 22 CYS B CA 1
ATOM 3153 C C . CYS B 1 22 ? 51.5 14.852 -0.855 1 92.88 22 CYS B C 1
ATOM 3155 O O . CYS B 1 22 ? 52.688 15.094 -0.825 1 92.88 22 CYS B O 1
ATOM 3157 N N . LEU B 1 23 ? 50.938 13.844 -0.285 1 92.5 23 LEU B N 1
ATOM 3158 C CA . LEU B 1 23 ? 51.75 12.93 0.522 1 92.5 23 LEU B CA 1
ATOM 3159 C C . LEU B 1 23 ? 52.75 12.164 -0.345 1 92.5 23 LEU B C 1
ATOM 3161 O O . LEU B 1 23 ? 53.875 11.891 0.088 1 92.5 23 LEU B O 1
ATOM 3165 N N . TYR B 1 24 ? 52.312 11.891 -1.48 1 91.94 24 TYR B N 1
ATOM 3166 C CA . TYR B 1 24 ? 53.219 11.281 -2.447 1 91.94 24 TYR B CA 1
ATOM 3167 C C . TYR B 1 24 ? 54.406 12.195 -2.713 1 91.94 24 TYR B C 1
ATOM 3169 O O . TYR B 1 24 ? 55.562 11.734 -2.76 1 91.94 24 TYR B O 1
ATOM 3177 N N . GLY B 1 25 ? 54.219 13.469 -2.883 1 91.5 25 GLY B N 1
ATOM 3178 C CA . GLY B 1 25 ? 55.312 14.438 -3.072 1 91.5 25 GLY B CA 1
ATOM 3179 C C . GLY B 1 25 ? 56.281 14.492 -1.904 1 91.5 25 GLY B C 1
ATOM 3180 O O . GLY B 1 25 ? 57.469 14.609 -2.1 1 91.5 25 GLY B O 1
ATOM 3181 N N . PHE B 1 26 ? 55.75 14.273 -0.78 1 92.25 26 PHE B N 1
ATOM 3182 C CA . PHE B 1 26 ? 56.562 14.375 0.429 1 92.25 26 PHE B CA 1
ATOM 3183 C C . PHE B 1 26 ? 57.344 13.094 0.658 1 92.25 26 PHE B C 1
ATOM 3185 O O . PHE B 1 26 ? 58.562 13.133 0.819 1 92.25 26 PHE B O 1
ATOM 3192 N N . TYR B 1 27 ? 56.719 11.984 0.637 1 91.5 27 TYR B N 1
ATOM 3193 C CA . TYR B 1 27 ? 57.344 10.727 1.044 1 91.5 27 TYR B CA 1
ATOM 3194 C C . TYR B 1 27 ? 58.125 10.094 -0.113 1 91.5 27 TYR B C 1
ATOM 3196 O O . TYR B 1 27 ? 59.156 9.445 0.096 1 91.5 27 TYR B O 1
ATOM 3204 N N . VAL B 1 28 ? 57.625 10.25 -1.292 1 90.31 28 VAL B N 1
ATOM 3205 C CA . VAL B 1 28 ? 58.219 9.539 -2.414 1 90.31 28 VAL B CA 1
ATOM 3206 C C . VAL B 1 28 ? 59.188 10.461 -3.158 1 90.31 28 VAL B C 1
ATOM 3208 O O . VAL B 1 28 ? 60.312 10.07 -3.467 1 90.31 28 VAL B O 1
ATOM 3211 N N . LEU B 1 29 ? 58.812 11.695 -3.449 1 90.94 29 LEU B N 1
ATOM 3212 C CA . LEU B 1 29 ? 59.625 12.609 -4.223 1 90.94 29 LEU B CA 1
ATOM 3213 C C . LEU B 1 29 ? 60.562 13.414 -3.314 1 90.94 29 LEU B C 1
ATOM 3215 O O . LEU B 1 29 ? 61.5 14.039 -3.785 1 90.94 29 LEU B O 1
ATOM 3219 N N . GLY B 1 30 ? 60.281 13.508 -2.012 1 90.5 30 GLY B N 1
ATOM 3220 C CA . GLY B 1 30 ? 61.156 14.164 -1.052 1 90.5 30 GLY B CA 1
ATOM 3221 C C . GLY B 1 30 ? 61.031 15.68 -1.076 1 90.5 30 GLY B C 1
ATOM 3222 O O . GLY B 1 30 ? 62 16.391 -0.737 1 90.5 30 GLY B O 1
ATOM 3223 N N . LEU B 1 31 ? 59.969 16.156 -1.491 1 93 31 LEU B N 1
ATOM 3224 C CA . LEU B 1 31 ? 59.781 17.609 -1.545 1 93 31 LEU B CA 1
ATOM 3225 C C . LEU B 1 31 ? 59.562 18.172 -0.148 1 93 31 LEU B C 1
ATOM 3227 O O . LEU B 1 31 ? 58.906 17.562 0.684 1 93 31 LEU B O 1
ATOM 3231 N N . PRO B 1 32 ? 60.188 19.297 0.044 1 93.75 32 PRO B N 1
ATOM 3232 C CA . PRO B 1 32 ? 60 19.922 1.361 1 93.75 32 PRO B CA 1
ATOM 3233 C C . PRO B 1 32 ? 58.562 20.391 1.596 1 93.75 32 PRO B C 1
ATOM 3235 O O . PRO B 1 32 ? 57.844 20.641 0.638 1 93.75 32 PRO B O 1
ATOM 3238 N N . ARG B 1 33 ? 58.125 20.516 2.844 1 93.88 33 ARG B N 1
ATOM 3239 C CA . ARG B 1 33 ? 56.781 20.906 3.25 1 93.88 33 ARG B CA 1
ATOM 3240 C C . ARG B 1 33 ? 56.406 22.281 2.693 1 93.88 33 ARG B C 1
ATOM 3242 O O . ARG B 1 33 ? 55.281 22.516 2.266 1 93.88 33 ARG B O 1
ATOM 3249 N N . LYS B 1 34 ? 57.406 23.172 2.658 1 93.44 34 LYS B N 1
ATOM 3250 C CA . LYS B 1 34 ? 57.156 24.531 2.174 1 93.44 34 LYS B CA 1
ATOM 3251 C C . LYS B 1 34 ? 56.844 24.531 0.683 1 93.44 34 LYS B C 1
ATOM 3253 O O . LYS B 1 34 ? 55.969 25.281 0.233 1 93.44 34 LYS B O 1
ATOM 3258 N N . SER B 1 35 ? 57.562 23.703 -0.024 1 92.94 35 SER B N 1
ATOM 3259 C CA . SER B 1 35 ? 57.344 23.578 -1.46 1 92.94 35 SER B CA 1
ATOM 3260 C C . SER B 1 35 ? 55.938 23.016 -1.75 1 92.94 35 SER B C 1
ATOM 3262 O O . SER B 1 35 ? 55.25 23.484 -2.66 1 92.94 35 SER B O 1
ATOM 3264 N N . LEU B 1 36 ? 55.594 22.062 -0.994 1 93.94 36 LEU B N 1
ATOM 3265 C CA . LEU B 1 36 ? 54.281 21.438 -1.18 1 93.94 36 LEU B CA 1
ATOM 3266 C C . LEU B 1 36 ? 53.156 22.422 -0.851 1 93.94 36 LEU B C 1
ATOM 3268 O O . LEU B 1 36 ? 52.125 22.422 -1.508 1 93.94 36 LEU B O 1
ATOM 3272 N N . ALA B 1 37 ? 53.344 23.234 0.163 1 93.44 37 ALA B N 1
ATOM 3273 C CA . ALA B 1 37 ? 52.344 24.25 0.525 1 93.44 37 ALA B CA 1
ATOM 3274 C C . ALA B 1 37 ? 52.125 25.219 -0.633 1 93.44 37 ALA B C 1
ATOM 3276 O O . ALA B 1 37 ? 50.969 25.594 -0.906 1 93.44 37 ALA B O 1
ATOM 3277 N N . THR B 1 38 ? 53.188 25.531 -1.322 1 91.5 38 THR B N 1
ATOM 3278 C CA . THR B 1 38 ? 53.094 26.438 -2.455 1 91.5 38 THR B CA 1
ATOM 3279 C C . THR B 1 38 ? 52.438 25.766 -3.646 1 91.5 38 THR B C 1
ATOM 3281 O O . THR B 1 38 ? 51.531 26.344 -4.293 1 91.5 38 THR B O 1
ATOM 3284 N N . ILE B 1 39 ? 52.812 24.547 -3.857 1 90 39 ILE B N 1
ATOM 3285 C CA . ILE B 1 39 ? 52.344 23.797 -5.023 1 90 39 ILE B CA 1
ATOM 3286 C C . ILE B 1 39 ? 50.844 23.531 -4.895 1 90 39 ILE B C 1
ATOM 3288 O O . ILE B 1 39 ? 50.094 23.641 -5.871 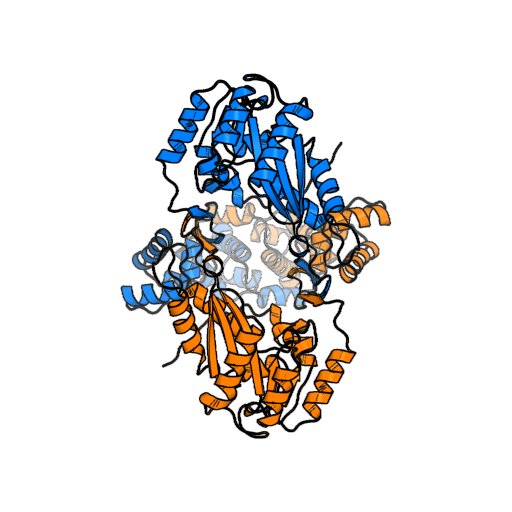1 90 39 ILE B O 1
ATOM 3292 N N . TYR B 1 40 ? 50.406 23.172 -3.734 1 92.38 40 TYR B N 1
ATOM 3293 C CA . TYR B 1 40 ? 49.031 22.781 -3.543 1 92.38 40 TYR B CA 1
ATOM 3294 C C . TYR B 1 40 ? 48.188 23.953 -3.031 1 92.38 40 TYR B C 1
ATOM 3296 O O . TYR B 1 40 ? 46.969 23.812 -2.807 1 92.38 40 TYR B O 1
ATOM 3304 N N . GLY B 1 41 ? 48.781 25.062 -2.842 1 88.12 41 GLY B N 1
ATOM 3305 C CA . GLY B 1 41 ? 48.062 26.266 -2.459 1 88.12 41 GLY B CA 1
ATOM 3306 C C . GLY B 1 41 ? 47.438 26.172 -1.075 1 88.12 41 GLY B C 1
ATOM 3307 O O . GLY B 1 41 ? 46.281 26.562 -0.875 1 88.12 41 GLY B O 1
ATOM 3308 N N . LYS B 1 42 ? 48.094 25.547 -0.162 1 91.19 42 LYS B N 1
ATOM 3309 C CA . LYS B 1 42 ? 47.625 25.406 1.217 1 91.19 42 LYS B CA 1
ATOM 3310 C C . LYS B 1 42 ? 48.656 25.969 2.199 1 91.19 42 LYS B C 1
ATOM 3312 O O . LYS B 1 42 ? 49.781 26.266 1.818 1 91.19 42 LYS B O 1
ATOM 3317 N N . THR B 1 43 ? 48.188 26.156 3.365 1 90.75 43 THR B N 1
ATOM 3318 C CA . THR B 1 43 ? 49.125 26.656 4.383 1 90.75 43 THR B CA 1
ATOM 3319 C C . THR B 1 43 ? 50.031 25.547 4.871 1 90.75 43 THR B C 1
ATOM 3321 O O . THR B 1 43 ? 49.75 24.359 4.707 1 90.75 43 THR B O 1
ATOM 3324 N N . LEU B 1 44 ? 51.219 25.969 5.426 1 93.25 44 LEU B N 1
ATOM 3325 C CA . LEU B 1 44 ? 52.188 25.031 5.961 1 93.25 44 LEU B CA 1
ATOM 3326 C C . LEU B 1 44 ? 51.562 24.188 7.078 1 93.25 44 LEU B C 1
ATOM 3328 O O . LEU B 1 44 ? 51.875 23 7.195 1 93.25 44 LEU B O 1
ATOM 3332 N N . ALA B 1 45 ? 50.688 24.812 7.773 1 92.88 45 ALA B N 1
ATOM 3333 C CA . ALA B 1 45 ? 50.031 24.125 8.875 1 92.88 45 ALA B CA 1
ATOM 3334 C C . ALA B 1 45 ? 49.156 22.984 8.359 1 92.88 45 ALA B C 1
ATOM 3336 O O . ALA B 1 45 ? 49.094 21.906 8.953 1 92.88 45 ALA B O 1
ATOM 3337 N N . THR B 1 46 ? 48.531 23.234 7.277 1 91.06 46 THR B N 1
ATOM 3338 C CA . THR B 1 46 ? 47.625 22.234 6.699 1 91.06 46 THR B CA 1
ATOM 3339 C C . THR B 1 46 ? 48.438 21.031 6.199 1 91.06 46 THR B C 1
ATOM 3341 O O . THR B 1 46 ? 48.031 19.875 6.414 1 91.06 46 THR B O 1
ATOM 3344 N N . ILE B 1 47 ? 49.531 21.281 5.582 1 92.25 47 ILE B N 1
ATOM 3345 C CA . ILE B 1 47 ? 50.375 20.219 5.066 1 92.25 47 ILE B CA 1
ATOM 3346 C C . ILE B 1 47 ? 50.906 19.375 6.223 1 92.25 47 ILE B C 1
ATOM 3348 O O . ILE B 1 47 ? 50.875 18.141 6.172 1 92.25 47 ILE B O 1
ATOM 3352 N N . CYS B 1 48 ? 51.281 20.062 7.242 1 92.75 48 CYS B N 1
ATOM 3353 C CA . CYS B 1 48 ? 51.812 19.359 8.414 1 92.75 48 CYS B CA 1
ATOM 3354 C C . CYS B 1 48 ? 50.75 18.484 9.055 1 92.75 48 CYS B C 1
ATOM 3356 O O . CYS B 1 48 ? 51.031 17.375 9.484 1 92.75 48 CYS B O 1
ATOM 3358 N N . ASN B 1 49 ? 49.594 19.016 9.055 1 90.06 49 ASN B N 1
ATOM 3359 C CA . ASN B 1 49 ? 48.5 18.266 9.617 1 90.06 49 ASN B CA 1
ATOM 3360 C C . ASN B 1 49 ? 48.219 17 8.797 1 90.06 49 ASN B C 1
ATOM 3362 O O . ASN B 1 49 ? 47.938 15.945 9.359 1 90.06 49 ASN B O 1
ATOM 3366 N N . TRP B 1 50 ? 48.281 17.172 7.488 1 89.75 50 TRP B N 1
ATOM 3367 C CA . TRP B 1 50 ? 48.062 16.016 6.621 1 89.75 50 TRP B CA 1
ATOM 3368 C C . TRP B 1 50 ? 49.094 14.93 6.891 1 89.75 50 TRP B C 1
ATOM 3370 O O . TRP B 1 50 ? 48.75 13.742 6.973 1 89.75 50 TRP B O 1
ATOM 3380 N N . ILE B 1 51 ? 50.281 15.328 7.066 1 90.31 51 ILE B N 1
ATOM 3381 C CA . ILE B 1 51 ? 51.375 14.398 7.289 1 90.31 51 ILE B CA 1
ATOM 3382 C C . ILE B 1 51 ? 51.219 13.719 8.648 1 90.31 51 ILE B C 1
ATOM 3384 O O . ILE B 1 51 ? 51.375 12.5 8.766 1 90.31 51 ILE B O 1
ATOM 3388 N N . ARG B 1 52 ? 50.844 14.484 9.547 1 89.06 52 ARG B N 1
ATOM 3389 C CA . ARG B 1 52 ? 50.625 13.953 10.898 1 89.06 52 ARG B CA 1
ATOM 3390 C C . ARG B 1 52 ? 49.531 12.914 10.914 1 89.06 52 ARG B C 1
ATOM 3392 O O . ARG B 1 52 ? 49.656 11.859 11.531 1 89.06 52 ARG B O 1
ATOM 3399 N N . GLN B 1 53 ? 48.469 13.211 10.305 1 85.88 53 GLN B N 1
ATOM 3400 C CA . GLN B 1 53 ? 47.344 12.305 10.258 1 85.88 53 GLN B CA 1
ATOM 3401 C C . GLN B 1 53 ? 47.719 11 9.555 1 85.88 53 GLN B C 1
ATOM 3403 O O . GLN B 1 53 ? 47.312 9.914 9.992 1 85.88 53 GLN B O 1
ATOM 3408 N N . TYR B 1 54 ? 48.438 11.148 8.523 1 86.38 54 TYR B N 1
ATOM 3409 C CA . TYR B 1 54 ? 48.875 9.969 7.766 1 86.38 54 TYR B CA 1
ATOM 3410 C C . TYR B 1 54 ? 49.844 9.117 8.57 1 86.38 54 TYR B C 1
ATOM 3412 O O . TYR B 1 54 ? 49.781 7.891 8.523 1 86.38 54 TYR B O 1
ATOM 3420 N N . GLU B 1 55 ? 50.688 9.758 9.227 1 86.44 55 GLU B N 1
ATOM 3421 C CA . GLU B 1 55 ? 51.656 9.031 10.039 1 86.44 55 GLU B CA 1
ATOM 3422 C C . GLU B 1 55 ? 51 8.344 11.227 1 86.44 55 GLU B C 1
ATOM 3424 O O . GLU B 1 55 ? 51.375 7.246 11.617 1 86.44 55 GLU B O 1
ATOM 3429 N N . ALA B 1 56 ? 49.969 8.961 11.68 1 82.31 56 ALA B N 1
ATOM 3430 C CA . ALA B 1 56 ? 49.25 8.43 12.844 1 82.31 56 ALA B CA 1
ATOM 3431 C C . ALA B 1 56 ? 48.375 7.242 12.461 1 82.31 56 ALA B C 1
ATOM 3433 O O . ALA B 1 56 ? 48.312 6.25 13.188 1 82.31 56 ALA B O 1
ATOM 3434 N N . HIS B 1 57 ? 47.781 7.305 11.328 1 78 57 HIS B N 1
ATOM 3435 C CA . HIS B 1 57 ? 46.75 6.305 11.023 1 78 57 HIS B CA 1
ATOM 3436 C C . HIS B 1 57 ? 47.156 5.445 9.828 1 78 57 HIS B C 1
ATOM 3438 O O . HIS B 1 57 ? 46.594 4.379 9.602 1 78 57 HIS B O 1
ATOM 3444 N N . GLY B 1 58 ? 48.219 5.922 9.086 1 75.88 58 GLY B N 1
ATOM 3445 C CA . GLY B 1 58 ? 48.625 5.207 7.891 1 75.88 58 GLY B CA 1
ATOM 3446 C C . GLY B 1 58 ? 47.75 5.496 6.688 1 75.88 58 GLY B C 1
ATOM 3447 O O . GLY B 1 58 ? 48.031 5.043 5.574 1 75.88 58 GLY B O 1
ATOM 3448 N N . PHE B 1 59 ? 46.656 6.094 6.91 1 76 59 PHE B N 1
ATOM 3449 C CA . PHE B 1 59 ? 45.781 6.523 5.828 1 76 59 PHE B CA 1
ATOM 3450 C C . PHE B 1 59 ? 45.188 7.906 6.117 1 76 59 PHE B C 1
ATOM 3452 O O . PHE B 1 59 ? 45.281 8.391 7.25 1 76 59 PHE B O 1
ATOM 3459 N N . PHE B 1 60 ? 45 8.641 4.969 1 74.56 60 PHE B N 1
ATOM 3460 C CA . PHE B 1 60 ? 44.344 9.914 5.152 1 74.56 60 PHE B CA 1
ATOM 3461 C C . PHE B 1 60 ? 42.844 9.781 4.898 1 74.56 60 PHE B C 1
ATOM 3463 O O . PHE B 1 60 ? 42.438 9.219 3.879 1 74.56 60 PHE B O 1
ATOM 3470 N N . SER B 1 61 ? 42.031 9.773 5.793 1 63.41 61 SER B N 1
ATOM 3471 C CA . SER B 1 61 ? 40.562 9.844 5.621 1 63.41 61 SER B CA 1
ATOM 3472 C C . SER B 1 61 ? 39.969 11.023 6.395 1 63.41 61 SER B C 1
ATOM 3474 O O . SER B 1 61 ? 40.5 11.406 7.445 1 63.41 61 SER B O 1
ATOM 3476 N N . ARG B 1 62 ? 39.375 11.992 5.531 1 56.97 62 ARG B N 1
ATOM 3477 C CA . ARG B 1 62 ? 38.719 12.969 6.379 1 56.97 62 ARG B CA 1
ATOM 3478 C C . ARG B 1 62 ? 38.125 12.297 7.613 1 56.97 62 ARG B C 1
ATOM 3480 O O . ARG B 1 62 ? 37.625 11.164 7.539 1 56.97 62 ARG B O 1
ATOM 3487 N N . LYS B 1 63 ? 38.594 12.719 8.602 1 51.22 63 LYS B N 1
ATOM 3488 C CA . LYS B 1 63 ? 38.031 12.203 9.844 1 51.22 63 LYS B CA 1
ATOM 3489 C C . LYS B 1 63 ? 36.562 11.875 9.68 1 51.22 63 LYS B C 1
ATOM 3491 O O . LYS B 1 63 ? 35.75 12.75 9.336 1 51.22 63 LYS B O 1
ATOM 3496 N N . GLU B 1 64 ? 36.281 10.883 8.844 1 50.78 64 GLU B N 1
ATOM 3497 C CA . GLU B 1 64 ? 34.844 10.539 8.836 1 50.78 64 GLU B CA 1
ATOM 3498 C C . GLU B 1 64 ? 34.188 10.883 10.172 1 50.78 64 GLU B C 1
ATOM 3500 O O . GLU B 1 64 ? 34.75 10.602 11.234 1 50.78 64 GLU B O 1
ATOM 3505 N N . ARG B 1 65 ? 33.688 11.992 10.219 1 48.28 65 ARG B N 1
ATOM 3506 C CA . ARG B 1 65 ? 32.969 12.234 11.461 1 48.28 65 ARG B CA 1
ATOM 3507 C C . ARG B 1 65 ? 32.531 10.922 12.102 1 48.28 65 ARG B C 1
ATOM 3509 O O . ARG B 1 65 ? 32.094 10 11.406 1 48.28 65 ARG B O 1
ATOM 3516 N N . GLU B 1 66 ? 33.344 10.508 13.016 1 52.12 66 GLU B N 1
ATOM 3517 C CA . GLU B 1 66 ? 32.875 9.328 13.75 1 52.12 66 GLU B CA 1
ATOM 3518 C C . GLU B 1 66 ? 31.359 9.281 13.836 1 52.12 66 GLU B C 1
ATOM 3520 O O . GLU B 1 66 ? 30.719 10.281 14.156 1 52.12 66 GLU B O 1
ATOM 3525 N N . SER B 1 67 ? 30.766 8.383 13.062 1 61.5 67 SER B N 1
ATOM 3526 C CA . SER B 1 67 ? 29.328 8.195 13.102 1 61.5 67 SER B CA 1
ATOM 3527 C C . SER B 1 67 ? 28.797 8.297 14.531 1 61.5 67 SER B C 1
ATOM 3529 O O . SER B 1 67 ? 29.328 7.652 15.438 1 61.5 67 SER B O 1
ATOM 3531 N N . VAL B 1 68 ? 28.219 9.414 14.914 1 65.75 68 VAL B N 1
ATOM 3532 C CA . VAL B 1 68 ? 27.656 9.766 16.203 1 65.75 68 VAL B CA 1
ATOM 3533 C C . VAL B 1 68 ? 27.125 8.508 16.891 1 65.75 68 VAL B C 1
ATOM 3535 O O . VAL B 1 68 ? 27.234 8.359 18.109 1 65.75 68 VAL B O 1
ATOM 3538 N N . TYR B 1 69 ? 26.766 7.512 16.172 1 73.38 69 TYR B N 1
ATOM 3539 C CA . TYR B 1 69 ? 26.156 6.344 16.797 1 73.38 69 TYR B CA 1
ATOM 3540 C C . TYR B 1 69 ? 27.219 5.438 17.406 1 73.38 69 TYR B C 1
ATOM 3542 O O . TYR B 1 69 ? 26.922 4.574 18.234 1 73.38 69 TYR B O 1
ATOM 3550 N N . LYS B 1 70 ? 28.469 5.68 17.094 1 74.75 70 LYS B N 1
ATOM 3551 C CA . LYS B 1 70 ? 29.547 4.859 17.625 1 74.75 70 LYS B CA 1
ATOM 3552 C C . LYS B 1 70 ? 29.875 5.242 19.062 1 74.75 70 LYS B C 1
ATOM 3554 O O . LYS B 1 70 ? 30.641 4.551 19.75 1 74.75 70 LYS B O 1
ATOM 3559 N N . LYS B 1 71 ? 29.219 6.328 19.422 1 78.81 71 LYS B N 1
ATOM 3560 C CA . LYS B 1 71 ? 29.375 6.691 20.828 1 78.81 71 LYS B CA 1
ATOM 3561 C C . LYS B 1 71 ? 28.812 5.609 21.75 1 78.81 71 LYS B C 1
ATOM 3563 O O . LYS B 1 71 ? 29.203 5.512 22.906 1 78.81 71 LYS B O 1
ATOM 3568 N N . PHE B 1 72 ? 27.953 4.762 21.219 1 88.56 72 PHE B N 1
ATOM 3569 C CA . PHE B 1 72 ? 27.359 3.68 22 1 88.56 72 PHE B CA 1
ATOM 3570 C C . PHE B 1 72 ? 28.25 2.438 21.969 1 88.56 72 PHE B C 1
ATOM 3572 O O . PHE B 1 72 ? 28.688 2.016 20.891 1 88.56 72 PHE B O 1
ATOM 3579 N N . PRO B 1 73 ? 28.547 1.916 23.125 1 87.94 73 PRO B N 1
ATOM 3580 C CA . PRO B 1 73 ? 29.375 0.712 23.188 1 87.94 73 PRO B CA 1
ATOM 3581 C C . PRO B 1 73 ? 28.797 -0.45 22.391 1 87.94 73 PRO B C 1
ATOM 3583 O O . PRO B 1 73 ? 27.609 -0.467 22.078 1 87.94 73 PRO B O 1
ATOM 3586 N N . LEU B 1 74 ? 29.672 -1.36 22.109 1 90.25 74 LEU B N 1
ATOM 3587 C CA . LEU B 1 74 ? 29.328 -2.508 21.281 1 90.25 74 LEU B CA 1
ATOM 3588 C C . LEU B 1 74 ? 28.219 -3.33 21.922 1 90.25 74 LEU B C 1
ATOM 3590 O O . LEU B 1 74 ? 27.328 -3.828 21.219 1 90.25 74 LEU B O 1
ATOM 3594 N N . LYS B 1 75 ? 28.234 -3.42 23.156 1 92.38 75 LYS B N 1
ATOM 3595 C CA . LYS B 1 75 ? 27.203 -4.184 23.875 1 92.38 75 LYS B CA 1
ATOM 3596 C C . LYS B 1 75 ? 25.812 -3.607 23.641 1 92.38 75 LYS B C 1
ATOM 3598 O O . LYS B 1 75 ? 24.859 -4.352 23.391 1 92.38 75 LYS B O 1
ATOM 3603 N N . MET B 1 76 ? 25.797 -2.346 23.672 1 93.62 76 MET B N 1
ATOM 3604 C CA . MET B 1 76 ? 24.531 -1.658 23.484 1 93.62 76 MET B CA 1
ATOM 3605 C C . MET B 1 76 ? 24.062 -1.779 22.047 1 93.62 76 MET B C 1
ATOM 3607 O O . MET B 1 76 ? 22.875 -1.998 21.797 1 93.62 76 MET B O 1
ATOM 3611 N N . ARG B 1 77 ? 24.938 -1.689 21.141 1 93.38 77 ARG B N 1
ATOM 3612 C CA . ARG B 1 77 ? 24.594 -1.802 19.719 1 93.38 77 ARG B CA 1
ATOM 3613 C C . ARG B 1 77 ? 24.125 -3.213 19.391 1 93.38 77 ARG B C 1
ATOM 3615 O O . ARG B 1 77 ? 23.156 -3.389 18.641 1 93.38 77 ARG B O 1
ATOM 3622 N N . LYS B 1 78 ? 24.75 -4.211 19.938 1 93.81 78 LYS B N 1
ATOM 3623 C CA . LYS B 1 78 ? 24.375 -5.605 19.703 1 93.81 78 LYS B CA 1
ATOM 3624 C C . LYS B 1 78 ? 22.984 -5.898 20.297 1 93.81 78 LYS B C 1
ATOM 3626 O O . LYS B 1 78 ? 22.234 -6.699 19.734 1 93.81 78 LYS B O 1
ATOM 3631 N N . TRP B 1 79 ? 22.781 -5.191 21.344 1 95.75 79 TRP B N 1
ATOM 3632 C CA . TRP B 1 79 ? 21.469 -5.367 21.969 1 95.75 79 TRP B CA 1
ATOM 3633 C C . TRP B 1 79 ? 20.359 -4.895 21.047 1 95.75 79 TRP B C 1
ATOM 3635 O O . TRP B 1 79 ? 19.312 -5.543 20.938 1 95.75 79 TRP B O 1
ATOM 3645 N N . ILE B 1 80 ? 20.578 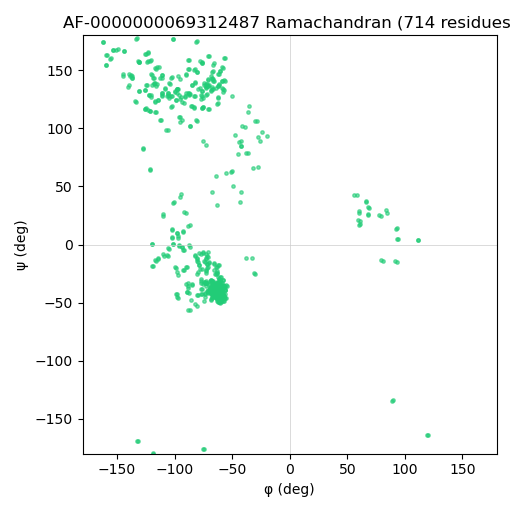-3.848 20.406 1 95.44 80 ILE B N 1
ATOM 3646 C CA . ILE B 1 80 ? 19.578 -3.301 19.484 1 95.44 80 ILE B CA 1
ATOM 3647 C C . ILE B 1 80 ? 19.359 -4.273 18.328 1 95.44 80 ILE B C 1
ATOM 3649 O O . ILE B 1 80 ? 18.219 -4.52 17.938 1 95.44 80 ILE B O 1
ATOM 3653 N N . VAL B 1 81 ? 20.406 -4.824 17.859 1 94.5 81 VAL B N 1
ATOM 3654 C CA . VAL B 1 81 ? 20.328 -5.777 16.75 1 94.5 81 VAL B CA 1
ATOM 3655 C C . VAL B 1 81 ? 19.562 -7.027 17.203 1 94.5 81 VAL B C 1
ATOM 3657 O O . VAL B 1 81 ? 18.719 -7.535 16.469 1 94.5 81 VAL B O 1
ATOM 3660 N N . GLN B 1 82 ? 19.859 -7.48 18.359 1 94.12 82 GLN B N 1
ATOM 3661 C CA . GLN B 1 82 ? 19.188 -8.656 18.906 1 94.12 82 GLN B CA 1
ATOM 3662 C C . GLN B 1 82 ? 17.703 -8.383 19.141 1 94.12 82 GLN B C 1
ATOM 3664 O O . GLN B 1 82 ? 16.859 -9.266 18.953 1 94.12 82 GLN B O 1
ATOM 3669 N N . LEU B 1 83 ? 17.484 -7.176 19.594 1 94.94 83 LEU B N 1
ATOM 3670 C CA . LEU B 1 83 ? 16.094 -6.773 19.812 1 94.94 83 LEU B CA 1
ATOM 3671 C C . LEU B 1 83 ? 15.273 -6.945 18.531 1 94.94 83 LEU B C 1
ATOM 3673 O O . LEU B 1 83 ? 14.188 -7.523 18.562 1 94.94 83 LEU B O 1
ATOM 3677 N N . TYR B 1 84 ? 15.766 -6.527 17.438 1 93.88 84 TYR B N 1
ATOM 3678 C CA . TYR B 1 84 ? 15.039 -6.578 16.172 1 93.88 84 TYR B CA 1
ATOM 3679 C C . TYR B 1 84 ? 15.078 -7.98 15.57 1 93.88 84 TYR B C 1
ATOM 3681 O O . TYR B 1 84 ? 14.281 -8.305 14.688 1 93.88 84 TYR B O 1
ATOM 3689 N N . ALA B 1 85 ? 15.984 -8.82 16.016 1 90.69 85 ALA B N 1
ATOM 3690 C CA . ALA B 1 85 ? 15.945 -10.234 15.641 1 90.69 85 ALA B CA 1
ATOM 3691 C C . ALA B 1 85 ? 14.75 -10.938 16.281 1 90.69 85 ALA B C 1
ATOM 3693 O O . ALA B 1 85 ? 14.133 -11.805 15.664 1 90.69 85 ALA B O 1
ATOM 3694 N N . GLU B 1 86 ? 14.422 -10.453 17.406 1 90.69 86 GLU B N 1
ATOM 3695 C CA . GLU B 1 86 ? 13.305 -11.039 18.141 1 90.69 86 GLU B CA 1
ATOM 3696 C C . GLU B 1 86 ? 11.984 -10.383 17.75 1 90.69 86 GLU B C 1
ATOM 3698 O O . GLU B 1 86 ? 10.969 -11.062 17.609 1 90.69 86 GLU B O 1
ATOM 3703 N N . GLU B 1 87 ? 12.086 -9.078 17.609 1 92.56 87 GLU B N 1
ATOM 3704 C CA . GLU B 1 87 ? 10.898 -8.305 17.266 1 92.56 87 GLU B CA 1
ATOM 3705 C C . GLU B 1 87 ? 11.141 -7.426 16.047 1 92.56 87 GLU B C 1
ATOM 3707 O O . GLU B 1 87 ? 11.266 -6.207 16.172 1 92.56 87 GLU B O 1
ATOM 3712 N N . PRO B 1 88 ? 11.016 -7.996 14.914 1 91.94 88 PRO B N 1
ATOM 3713 C CA . PRO B 1 88 ? 11.375 -7.262 13.695 1 91.94 88 PRO B CA 1
ATOM 3714 C C . PRO B 1 88 ? 10.375 -6.156 13.359 1 91.94 88 PRO B C 1
ATOM 3716 O O . PRO B 1 88 ? 10.711 -5.23 12.609 1 91.94 88 PRO B O 1
ATOM 3719 N N . VAL B 1 89 ? 9.172 -6.164 13.93 1 91.94 89 VAL B N 1
ATOM 3720 C CA . VAL B 1 89 ? 8.125 -5.242 13.508 1 91.94 89 VAL B CA 1
ATOM 3721 C C . VAL B 1 89 ? 8.078 -4.047 14.453 1 91.94 89 VAL B C 1
ATOM 3723 O O . VAL B 1 89 ? 7.215 -3.176 14.32 1 91.94 89 VAL B O 1
ATOM 3726 N N . LEU B 1 90 ? 9.023 -3.883 15.328 1 92.94 90 LEU B N 1
ATOM 3727 C CA . LEU B 1 90 ? 9.055 -2.791 16.297 1 92.94 90 LEU B CA 1
ATOM 3728 C C . LEU B 1 90 ? 9.359 -1.464 15.609 1 92.94 90 LEU B C 1
ATOM 3730 O O . LEU B 1 90 ? 10.219 -1.398 14.727 1 92.94 90 LEU B O 1
ATOM 3734 N N . PHE B 1 91 ? 8.602 -0.457 16.031 1 93.44 91 PHE B N 1
ATOM 3735 C CA . PHE B 1 91 ? 8.938 0.879 15.547 1 93.44 91 PHE B CA 1
ATOM 3736 C C . PHE B 1 91 ? 10.164 1.423 16.266 1 93.44 91 PHE B C 1
ATOM 3738 O O . PHE B 1 91 ? 10.484 0.996 17.375 1 93.44 91 PHE B O 1
ATOM 3745 N N . LEU B 1 92 ? 10.805 2.332 15.617 1 94.56 92 LEU B N 1
ATOM 3746 C CA . LEU B 1 92 ? 12.055 2.861 16.156 1 94.56 92 LEU B CA 1
ATOM 3747 C C . LEU B 1 92 ? 11.82 3.568 17.484 1 94.56 92 LEU B C 1
ATOM 3749 O O . LEU B 1 92 ? 12.656 3.488 18.391 1 94.56 92 LEU B O 1
ATOM 3753 N N . ASP B 1 93 ? 10.727 4.27 17.562 1 94.19 93 ASP B N 1
ATOM 3754 C CA . ASP B 1 93 ? 10.438 4.965 18.812 1 94.19 93 ASP B CA 1
ATOM 3755 C C . ASP B 1 93 ? 10.172 3.977 19.938 1 94.19 93 ASP B C 1
ATOM 3757 O O . ASP B 1 93 ? 10.5 4.246 21.094 1 94.19 93 ASP B O 1
ATOM 3761 N N . GLU B 1 94 ? 9.578 2.867 19.594 1 94.06 94 GLU B N 1
ATOM 3762 C CA . GLU B 1 94 ? 9.367 1.818 20.594 1 94.06 94 GLU B CA 1
ATOM 3763 C C . GLU B 1 94 ? 10.688 1.197 21.031 1 94.06 94 GLU B C 1
ATOM 3765 O O . GLU B 1 94 ? 10.883 0.893 22.203 1 94.06 94 GLU B O 1
ATOM 3770 N N . ALA B 1 95 ? 11.531 0.959 20.078 1 95.38 95 ALA B N 1
ATOM 3771 C CA . ALA B 1 95 ? 12.859 0.445 20.375 1 95.38 95 ALA B CA 1
ATOM 3772 C C . ALA B 1 95 ? 13.633 1.411 21.266 1 95.38 95 ALA B C 1
ATOM 3774 O O . ALA B 1 95 ? 14.352 0.987 22.188 1 95.38 95 ALA B O 1
ATOM 3775 N N . LYS B 1 96 ? 13.453 2.705 20.984 1 96.12 96 LYS B N 1
ATOM 3776 C CA . LYS B 1 96 ? 14.07 3.732 21.828 1 96.12 96 LYS B CA 1
ATOM 3777 C C . LYS B 1 96 ? 13.617 3.598 23.281 1 96.12 96 LYS B C 1
ATOM 3779 O O . LYS B 1 96 ? 14.438 3.605 24.188 1 96.12 96 LYS B O 1
ATOM 3784 N N . ALA B 1 97 ? 12.344 3.475 23.469 1 95.5 97 ALA B N 1
ATOM 3785 C CA . ALA B 1 97 ? 11.789 3.348 24.812 1 95.5 97 ALA B CA 1
ATOM 3786 C C . ALA B 1 97 ? 12.344 2.117 25.516 1 95.5 97 ALA B C 1
ATOM 3788 O O . ALA B 1 97 ? 12.711 2.18 26.688 1 95.5 97 ALA B O 1
ATOM 3789 N N . LYS B 1 98 ? 12.453 0.978 24.812 1 95.81 98 LYS B N 1
ATOM 3790 C CA . LYS B 1 98 ? 12.992 -0.249 25.391 1 95.81 98 LYS B CA 1
ATOM 3791 C C . LYS B 1 98 ? 14.477 -0.097 25.719 1 95.81 98 LYS B C 1
ATOM 3793 O O . LYS B 1 98 ? 14.938 -0.58 26.75 1 95.81 98 LYS B O 1
ATOM 3798 N N . PHE B 1 99 ? 15.148 0.535 24.859 1 96.12 99 PHE B N 1
ATOM 3799 C CA . PHE B 1 99 ? 16.578 0.768 25.062 1 96.12 99 PHE B CA 1
ATOM 3800 C C . PHE B 1 99 ? 16.812 1.64 26.281 1 96.12 99 PHE B C 1
ATOM 3802 O O . PHE B 1 99 ? 17.672 1.327 27.109 1 96.12 99 PHE B O 1
ATOM 3809 N N . GLU B 1 100 ? 16.016 2.709 26.391 1 96 100 GLU B N 1
ATOM 3810 C CA . GLU B 1 100 ? 16.172 3.625 27.516 1 96 100 GLU B CA 1
ATOM 3811 C C . GLU B 1 100 ? 15.797 2.949 28.844 1 96 100 GLU B C 1
ATOM 3813 O O . GLU B 1 100 ? 16.406 3.223 29.875 1 96 100 GLU B O 1
ATOM 3818 N N . LYS B 1 101 ? 14.875 2.119 28.781 1 95.69 101 LYS B N 1
ATOM 3819 C CA . LYS B 1 101 ? 14.5 1.363 29.969 1 95.69 101 LYS B CA 1
ATOM 3820 C C . LYS B 1 101 ? 15.586 0.371 30.359 1 95.69 101 LYS B C 1
ATOM 3822 O O . LYS B 1 101 ? 15.891 0.208 31.547 1 95.69 101 LYS B O 1
ATOM 3827 N N . GLN B 1 102 ? 16.219 -0.224 29.406 1 94.62 102 GLN B N 1
ATOM 3828 C CA . GLN B 1 102 ? 17.203 -1.275 29.641 1 94.62 102 GLN B CA 1
ATOM 3829 C C . GLN B 1 102 ? 18.531 -0.688 30.109 1 94.62 102 GLN B C 1
ATOM 3831 O O . GLN B 1 102 ? 19.172 -1.219 31.016 1 94.62 102 GLN B O 1
ATOM 3836 N N . PHE B 1 103 ? 19.062 0.395 29.562 1 94.75 103 PHE B N 1
ATOM 3837 C CA . PHE B 1 103 ? 20.406 0.88 29.797 1 94.75 103 PHE B CA 1
ATOM 3838 C C . PHE B 1 103 ? 20.391 2.225 30.516 1 94.75 103 PHE B C 1
ATOM 3840 O O . PHE B 1 103 ? 21.422 2.721 30.953 1 94.75 103 PHE B O 1
ATOM 3847 N N . ASN B 1 104 ? 19.188 2.891 30.609 1 93.25 104 ASN B N 1
ATOM 3848 C CA . ASN B 1 104 ? 19.031 4.191 31.25 1 93.25 104 ASN B CA 1
ATOM 3849 C C . ASN B 1 104 ? 19.891 5.254 30.562 1 93.25 104 ASN B C 1
ATOM 3851 O O . ASN B 1 104 ? 20.516 6.082 31.234 1 93.25 104 ASN B O 1
ATOM 3855 N N . VAL B 1 105 ? 20.156 5.09 29.359 1 92.06 105 VAL B N 1
ATOM 3856 C CA . VAL B 1 105 ? 20.875 6.043 28.531 1 92.06 105 VAL B CA 1
ATOM 3857 C C . VAL B 1 105 ? 19.953 6.562 27.422 1 92.06 105 VAL B C 1
ATOM 3859 O O . VAL B 1 105 ? 19.188 5.801 26.844 1 92.06 105 VAL B O 1
ATOM 3862 N N . SER B 1 106 ? 20.047 7.859 27.203 1 91.62 106 SER B N 1
ATOM 3863 C CA . SER B 1 106 ? 19.203 8.461 26.172 1 91.62 106 SER B CA 1
ATOM 3864 C C . SER B 1 106 ? 19.781 8.219 24.781 1 91.62 106 SER B C 1
ATOM 3866 O O . SER B 1 106 ? 21 8.289 24.578 1 91.62 106 SER B O 1
ATOM 3868 N N . ILE B 1 107 ? 18.969 7.84 23.906 1 92.38 107 ILE B N 1
ATOM 3869 C CA . ILE B 1 107 ? 19.375 7.609 22.531 1 92.38 107 ILE B CA 1
ATOM 3870 C C . ILE B 1 107 ? 18.328 8.188 21.578 1 92.38 107 ILE B C 1
ATOM 3872 O O . ILE B 1 107 ? 17.141 8.195 21.891 1 92.38 107 ILE B O 1
ATOM 3876 N N . SER B 1 108 ? 18.766 8.672 20.531 1 92.38 108 SER B N 1
ATOM 3877 C CA . SER B 1 108 ? 17.828 9.188 19.531 1 92.38 108 SER B CA 1
ATOM 3878 C C . SER B 1 108 ? 17.375 8.094 18.562 1 92.38 108 SER B C 1
ATOM 3880 O O . SER B 1 108 ? 18.062 7.082 18.406 1 92.38 108 SER B O 1
ATOM 3882 N N . VAL B 1 109 ? 16.234 8.312 17.906 1 94.31 109 VAL B N 1
ATOM 3883 C CA . VAL B 1 109 ? 15.703 7.383 16.906 1 94.31 109 VAL B CA 1
ATOM 3884 C C . VAL B 1 109 ? 16.672 7.297 15.734 1 94.31 109 VAL B C 1
ATOM 3886 O O . VAL B 1 109 ? 16.875 6.219 15.172 1 94.31 109 VAL B O 1
ATOM 3889 N N . ALA B 1 110 ? 17.234 8.375 15.414 1 92.44 110 ALA B N 1
ATOM 3890 C CA . ALA B 1 110 ? 18.172 8.43 14.305 1 92.44 110 ALA B CA 1
ATOM 3891 C C . ALA B 1 110 ? 19.391 7.551 14.578 1 92.44 110 ALA B C 1
ATOM 3893 O O . ALA B 1 110 ? 19.891 6.867 13.688 1 92.44 110 ALA B O 1
ATOM 3894 N N . SER B 1 111 ? 19.859 7.582 15.797 1 91.06 111 SER B N 1
ATOM 3895 C CA . SER B 1 111 ? 21.016 6.766 16.172 1 91.06 111 SER B CA 1
ATOM 3896 C C . SER B 1 111 ? 20.688 5.277 16.062 1 91.06 111 SER B C 1
ATOM 3898 O O . SER B 1 111 ? 21.516 4.488 15.609 1 91.06 111 SER B O 1
ATOM 3900 N N . ILE B 1 112 ? 19.531 4.961 16.5 1 94.25 112 ILE B N 1
ATOM 3901 C CA . ILE B 1 112 ? 19.109 3.568 16.391 1 94.25 112 ILE B CA 1
ATOM 3902 C C . ILE B 1 112 ? 19.094 3.15 14.93 1 94.25 112 ILE B C 1
ATOM 3904 O O . ILE B 1 112 ? 19.578 2.076 14.578 1 94.25 112 ILE B O 1
ATOM 3908 N N . CYS B 1 113 ? 18.484 3.979 14.125 1 94.06 113 CYS B N 1
ATOM 3909 C CA . CYS B 1 113 ? 18.406 3.709 12.695 1 94.06 113 CYS B CA 1
ATOM 3910 C C . CYS B 1 113 ? 19.797 3.529 12.094 1 94.06 113 CYS B C 1
ATOM 3912 O O . CYS B 1 113 ? 20.031 2.594 11.328 1 94.06 113 CYS B O 1
ATOM 3914 N N . ARG B 1 114 ? 20.703 4.383 12.516 1 91.94 114 ARG B N 1
ATOM 3915 C CA . ARG B 1 114 ? 22.062 4.328 11.992 1 91.94 114 ARG B CA 1
ATOM 3916 C C . ARG B 1 114 ? 22.766 3.051 12.43 1 91.94 114 ARG B C 1
ATOM 3918 O O . ARG B 1 114 ? 23.531 2.465 11.664 1 91.94 114 ARG B O 1
ATOM 3925 N N . ILE B 1 115 ? 22.562 2.691 13.648 1 92.56 115 ILE B N 1
ATOM 3926 C CA . ILE B 1 115 ? 23.156 1.462 14.164 1 92.56 115 ILE B CA 1
ATOM 3927 C C . ILE B 1 115 ? 22.656 0.269 13.352 1 92.56 115 ILE B C 1
ATOM 3929 O O . ILE B 1 115 ? 23.438 -0.595 12.961 1 92.56 115 ILE B O 1
ATOM 3933 N N . LEU B 1 116 ? 21.375 0.215 13.055 1 94.19 116 LEU B N 1
ATOM 3934 C CA . LEU B 1 116 ? 20.812 -0.879 12.281 1 94.19 116 LEU B CA 1
ATOM 3935 C C . LEU B 1 116 ? 21.391 -0.898 10.867 1 94.19 116 LEU B C 1
ATOM 3937 O O . LEU B 1 116 ? 21.75 -1.958 10.359 1 94.19 116 LEU B O 1
ATOM 3941 N N . HIS B 1 117 ? 21.453 0.233 10.305 1 92.25 117 HIS B N 1
ATOM 3942 C CA . HIS B 1 117 ? 21.969 0.32 8.945 1 92.25 117 HIS B CA 1
ATOM 3943 C C . HIS B 1 117 ? 23.438 -0.088 8.891 1 92.25 117 HIS B C 1
ATOM 3945 O O . HIS B 1 117 ? 23.891 -0.709 7.918 1 92.25 117 HIS B O 1
ATOM 3951 N N . SER B 1 118 ? 24.141 0.346 9.852 1 89.38 118 SER B N 1
ATOM 3952 C CA . SER B 1 118 ? 25.562 -0.016 9.914 1 89.38 118 SER B CA 1
ATOM 3953 C C . SER B 1 118 ? 25.734 -1.53 9.945 1 89.38 118 SER B C 1
ATOM 3955 O O . SER B 1 118 ? 26.766 -2.049 9.508 1 89.38 118 SER B O 1
ATOM 3957 N N . GLU B 1 119 ? 24.781 -2.217 10.516 1 91.69 119 GLU B N 1
ATOM 3958 C CA . GLU B 1 119 ? 24.812 -3.676 10.578 1 91.69 119 GLU B CA 1
ATOM 3959 C C . GLU B 1 119 ? 24.078 -4.289 9.391 1 91.69 119 GLU B C 1
ATOM 3961 O O . GLU B 1 119 ? 23.719 -5.473 9.422 1 91.69 119 GLU B O 1
ATOM 3966 N N . ASN B 1 120 ? 23.719 -3.578 8.422 1 93.62 120 ASN B N 1
ATOM 3967 C CA . ASN B 1 120 ? 23.078 -4.004 7.184 1 93.62 120 ASN B CA 1
ATOM 3968 C C . ASN B 1 120 ? 21.656 -4.5 7.43 1 93.62 120 ASN B C 1
ATOM 3970 O O . ASN B 1 120 ? 21.25 -5.52 6.875 1 93.62 120 ASN B O 1
ATOM 3974 N N . ILE B 1 121 ? 21.094 -3.953 8.344 1 94.12 121 ILE B N 1
ATOM 3975 C CA . ILE B 1 121 ? 19.688 -4.215 8.625 1 94.12 121 ILE B CA 1
ATOM 3976 C C . ILE B 1 121 ? 18.828 -3.062 8.102 1 94.12 121 ILE B C 1
ATOM 3978 O O . ILE B 1 121 ? 19.125 -1.896 8.375 1 94.12 121 ILE B O 1
ATOM 3982 N N . SER B 1 122 ? 17.812 -3.371 7.316 1 94.75 122 SER B N 1
ATOM 3983 C CA . SER B 1 122 ? 17.016 -2.32 6.691 1 94.75 122 SER B CA 1
ATOM 3984 C C . SER B 1 122 ? 15.523 -2.568 6.891 1 94.75 122 SER B C 1
ATOM 3986 O O . SER B 1 122 ? 15.109 -3.684 7.219 1 94.75 122 SER B O 1
ATOM 3988 N N . TRP B 1 123 ? 14.812 -1.453 6.785 1 92.75 123 TRP B N 1
ATOM 3989 C CA . TRP B 1 123 ? 13.352 -1.454 6.895 1 92.75 123 TRP B CA 1
ATOM 3990 C C . TRP B 1 123 ? 12.719 -1.998 5.621 1 92.75 123 TRP B C 1
ATOM 3992 O O . TRP B 1 123 ? 12.961 -1.483 4.527 1 92.75 123 TRP B O 1
ATOM 4002 N N . LYS B 1 124 ? 11.953 -3.135 5.688 1 91.31 124 LYS B N 1
ATOM 4003 C CA . LYS B 1 124 ? 11.391 -3.748 4.488 1 91.31 124 LYS B CA 1
ATOM 4004 C C . LYS B 1 124 ? 10.008 -4.336 4.773 1 91.31 124 LYS B C 1
ATOM 4006 O O . LYS B 1 124 ? 9.586 -4.414 5.93 1 91.31 124 LYS B O 1
ATOM 4011 N N . CYS B 1 125 ? 9.312 -4.656 3.73 1 89.25 125 CYS B N 1
ATOM 4012 C CA . CYS B 1 125 ? 8.008 -5.297 3.859 1 89.25 125 CYS B CA 1
ATOM 4013 C C . CYS B 1 125 ? 8.141 -6.699 4.441 1 89.25 125 CYS B C 1
ATOM 4015 O O . CYS B 1 125 ? 9.07 -7.434 4.094 1 89.25 125 CYS B O 1
ATOM 4017 N N . ILE B 1 126 ? 7.227 -7.074 5.293 1 86.69 126 ILE B N 1
ATOM 4018 C CA . ILE B 1 126 ? 7.312 -8.367 5.969 1 86.69 126 ILE B CA 1
ATOM 4019 C C . ILE B 1 126 ? 6.59 -9.43 5.145 1 86.69 126 ILE B C 1
ATOM 4021 O O . ILE B 1 126 ? 5.656 -9.117 4.398 1 86.69 126 ILE B O 1
ATOM 4025 N N . GLU B 1 127 ? 7.086 -10.586 5.188 1 83.12 127 GLU B N 1
ATOM 4026 C CA . GLU B 1 127 ? 6.367 -11.766 4.723 1 83.12 127 GLU B CA 1
ATOM 4027 C C . GLU B 1 127 ? 5.652 -12.469 5.875 1 83.12 127 GLU B C 1
ATOM 4029 O O . GLU B 1 127 ? 6.293 -13.102 6.711 1 83.12 127 GLU B O 1
ATOM 4034 N N . ARG B 1 128 ? 4.414 -12.344 5.816 1 82.94 128 ARG B N 1
ATOM 4035 C CA . ARG B 1 128 ? 3.633 -12.875 6.934 1 82.94 128 ARG B CA 1
ATOM 4036 C C . ARG B 1 128 ? 3.309 -14.352 6.727 1 82.94 128 ARG B C 1
ATOM 4038 O O . ARG B 1 128 ? 2.965 -14.766 5.617 1 82.94 128 ARG B O 1
ATOM 4045 N N . ARG B 1 129 ? 3.576 -15.156 7.723 1 80.88 129 ARG B N 1
ATOM 4046 C CA . ARG B 1 129 ? 3.191 -16.562 7.793 1 80.88 129 ARG B CA 1
ATOM 4047 C C . ARG B 1 129 ? 2.24 -16.812 8.961 1 80.88 129 ARG B C 1
ATOM 4049 O O . ARG B 1 129 ? 2.406 -16.234 10.039 1 80.88 129 ARG B O 1
ATOM 4056 N N . ALA B 1 130 ? 1.326 -17.609 8.578 1 76.56 130 ALA B N 1
ATOM 4057 C CA . ALA B 1 130 ? 0.344 -17.891 9.625 1 76.56 130 ALA B CA 1
ATOM 4058 C C . ALA B 1 130 ? 0.96 -18.719 10.75 1 76.56 130 ALA B C 1
ATOM 4060 O O . ALA B 1 130 ? 1.694 -19.688 10.492 1 76.56 130 ALA B O 1
ATOM 4061 N N . ILE B 1 131 ? 0.729 -18.312 11.93 1 76.31 131 ILE B N 1
ATOM 4062 C CA . ILE B 1 131 ? 1.161 -19.094 13.086 1 76.31 131 ILE B CA 1
ATOM 4063 C C . ILE B 1 131 ? 0.46 -20.453 13.086 1 76.31 131 ILE B C 1
ATOM 4065 O O . ILE B 1 131 ? 0.975 -21.422 13.641 1 76.31 131 ILE B O 1
ATOM 4069 N N . GLN B 1 132 ? -0.58 -20.516 12.336 1 76.94 132 GLN B N 1
ATOM 4070 C CA . GLN B 1 132 ? -1.426 -21.703 12.32 1 76.94 132 GLN B CA 1
ATOM 4071 C C . GLN B 1 132 ? -0.848 -22.781 11.406 1 76.94 132 GLN B C 1
ATOM 4073 O O . GLN B 1 132 ? -1.31 -23.922 11.406 1 76.94 132 GLN B O 1
ATOM 4078 N N . ILE B 1 133 ? 0.156 -22.422 10.656 1 80.12 133 ILE B N 1
ATOM 4079 C CA . ILE B 1 133 ? 0.734 -23.422 9.75 1 80.12 133 ILE B CA 1
ATOM 4080 C C . ILE B 1 133 ? 1.312 -24.578 10.555 1 80.12 133 ILE B C 1
ATOM 4082 O O . ILE B 1 133 ? 2.123 -24.375 11.461 1 80.12 133 ILE B O 1
ATOM 4086 N N . ARG B 1 134 ? 0.789 -25.75 10.258 1 81.12 134 ARG B N 1
ATOM 4087 C CA . ARG B 1 134 ? 1.25 -26.953 10.93 1 81.12 134 ARG B CA 1
ATOM 4088 C C . ARG B 1 134 ? 2.139 -27.797 10.008 1 81.12 134 ARG B C 1
ATOM 4090 O O . ARG B 1 134 ? 1.765 -28.078 8.875 1 81.12 134 ARG B O 1
ATOM 4097 N N . GLU B 1 135 ? 3.199 -28.031 10.531 1 83.44 135 GLU B N 1
ATOM 4098 C CA . GLU B 1 135 ? 4.113 -28.875 9.773 1 83.44 135 GLU B CA 1
ATOM 4099 C C . GLU B 1 135 ? 3.447 -30.203 9.375 1 83.44 135 GLU B C 1
ATOM 4101 O O . GLU B 1 135 ? 3.691 -30.719 8.281 1 83.44 135 GLU B O 1
ATOM 4106 N N . ARG B 1 136 ? 2.648 -30.688 10.227 1 90.06 136 ARG B N 1
ATOM 4107 C CA . ARG B 1 136 ? 1.957 -31.938 9.961 1 90.06 136 ARG B CA 1
ATOM 4108 C C . ARG B 1 136 ? 1.112 -31.844 8.695 1 90.06 136 ARG B C 1
ATOM 4110 O O . ARG B 1 136 ? 1.05 -32.812 7.914 1 90.06 136 ARG B O 1
ATOM 4117 N N . ASP B 1 137 ? 0.438 -30.734 8.555 1 91.56 137 ASP B N 1
ATOM 4118 C CA . ASP B 1 137 ? -0.403 -30.547 7.379 1 91.56 137 ASP B CA 1
ATOM 4119 C C . ASP B 1 137 ? 0.437 -30.516 6.102 1 91.56 137 ASP B C 1
ATOM 4121 O O . ASP B 1 137 ? 0.02 -31.047 5.07 1 91.56 137 ASP B O 1
ATOM 4125 N N . VAL B 1 138 ? 1.593 -30.016 6.184 1 90.5 138 VAL B N 1
ATOM 4126 C CA . VAL B 1 138 ? 2.494 -29.953 5.039 1 90.5 138 VAL B CA 1
ATOM 4127 C C . VAL B 1 138 ? 3.023 -31.344 4.707 1 90.5 138 VAL B C 1
ATOM 4129 O O . VAL B 1 138 ? 3.078 -31.734 3.537 1 90.5 138 VAL B O 1
ATOM 4132 N N . LEU B 1 139 ? 3.299 -32.031 5.734 1 91.44 139 LEU B N 1
ATOM 4133 C CA . LEU B 1 139 ? 3.791 -33.406 5.543 1 91.44 139 LEU B CA 1
ATOM 4134 C C . LEU B 1 139 ? 2.713 -34.281 4.93 1 91.44 139 LEU B C 1
ATOM 4136 O O . LEU B 1 139 ? 3.004 -35.125 4.07 1 91.44 139 LEU B O 1
ATOM 4140 N N . GLU B 1 140 ? 1.566 -34.062 5.441 1 94 140 GLU B N 1
ATOM 4141 C CA . GLU B 1 140 ? 0.451 -34.844 4.891 1 94 140 GLU B CA 1
ATOM 4142 C C . GLU B 1 140 ? 0.244 -34.531 3.412 1 94 140 GLU B C 1
ATOM 4144 O O . GLU B 1 140 ? -0.021 -35.438 2.615 1 94 140 GLU B O 1
ATOM 4149 N N . PHE B 1 141 ? 0.365 -33.344 3.111 1 95.12 141 PHE B N 1
ATOM 4150 C CA . PHE B 1 141 ? 0.257 -32.906 1.719 1 95.12 141 PHE B CA 1
ATOM 4151 C C . PHE B 1 141 ? 1.343 -33.562 0.871 1 95.12 141 PHE B C 1
ATOM 4153 O O . PHE B 1 141 ? 1.059 -34.125 -0.197 1 95.12 141 PHE B O 1
ATOM 4160 N N . CYS B 1 142 ? 2.51 -33.562 1.377 1 93.31 142 CYS B N 1
ATOM 4161 C CA . CYS B 1 142 ? 3.637 -34.188 0.703 1 93.31 142 CYS B CA 1
ATOM 4162 C C . CYS B 1 142 ? 3.395 -35.688 0.527 1 93.31 142 CYS B C 1
ATOM 4164 O O . CYS B 1 142 ? 3.645 -36.25 -0.547 1 93.31 142 CYS B O 1
ATOM 4166 N N . ALA B 1 143 ? 2.912 -36.25 1.532 1 94.19 143 ALA B N 1
ATOM 4167 C CA . ALA B 1 143 ? 2.658 -37.688 1.51 1 94.19 143 ALA B CA 1
ATOM 4168 C C . ALA B 1 143 ? 1.589 -38.062 0.48 1 94.19 143 ALA B C 1
ATOM 4170 O O . ALA B 1 143 ? 1.717 -39.031 -0.242 1 94.19 143 ALA B O 1
ATOM 4171 N N . GLU B 1 144 ? 0.6 -37.281 0.437 1 95.06 144 GLU B N 1
ATOM 4172 C CA . GLU B 1 144 ? -0.477 -37.5 -0.521 1 95.06 144 GLU B CA 1
ATOM 4173 C C . GLU B 1 144 ? 0.025 -37.375 -1.957 1 95.06 144 GLU B C 1
ATOM 4175 O O . GLU B 1 144 ? -0.307 -38.219 -2.807 1 95.06 144 GLU B O 1
ATOM 4180 N N . LEU B 1 145 ? 0.781 -36.438 -2.211 1 95.06 145 LEU B N 1
ATOM 4181 C CA . LEU B 1 145 ? 1.342 -36.25 -3.543 1 95.06 145 LEU B CA 1
ATOM 4182 C C . LEU B 1 145 ? 2.268 -37.375 -3.916 1 95.06 145 LEU B C 1
ATOM 4184 O O . LEU B 1 145 ? 2.299 -37.812 -5.07 1 95.06 145 LEU B O 1
ATOM 4188 N N . SER B 1 146 ? 2.918 -37.844 -2.91 1 92.88 146 SER B N 1
ATOM 4189 C CA . SER B 1 146 ? 3.867 -38.906 -3.158 1 92.88 146 SER B CA 1
ATOM 4190 C C . SER B 1 146 ? 3.15 -40.25 -3.338 1 92.88 146 SER B C 1
ATOM 4192 O O . SER B 1 146 ? 3.709 -41.188 -3.912 1 92.88 146 SER B O 1
ATOM 4194 N N . SER B 1 147 ? 1.99 -40.281 -2.842 1 94.12 147 SER B N 1
ATOM 4195 C CA . SER B 1 147 ? 1.256 -41.562 -2.879 1 94.12 147 SER B CA 1
ATOM 4196 C C . SER B 1 147 ? 0.634 -41.781 -4.25 1 94.12 147 SER B C 1
ATOM 4198 O O . SER B 1 147 ? 0.228 -42.906 -4.566 1 94.12 147 SER B O 1
ATOM 4200 N N . ILE B 1 148 ? 0.551 -40.844 -5.047 1 93.94 148 ILE B N 1
ATOM 4201 C CA . ILE B 1 148 ? -0.041 -40.969 -6.371 1 93.94 148 ILE B CA 1
ATOM 4202 C C . ILE B 1 148 ? 1.015 -40.719 -7.441 1 93.94 148 ILE B C 1
ATOM 4204 O O . ILE B 1 148 ? 1.977 -39.969 -7.199 1 93.94 148 ILE B O 1
ATOM 4208 N N . ARG B 1 149 ? 0.777 -41.375 -8.562 1 94.5 149 ARG B N 1
ATOM 4209 C CA . ARG B 1 149 ? 1.636 -41.062 -9.703 1 94.5 149 ARG B CA 1
ATOM 4210 C C . ARG B 1 149 ? 1.172 -39.812 -10.438 1 94.5 149 ARG B C 1
ATOM 4212 O O . ARG B 1 149 ? -0.001 -39.719 -10.797 1 94.5 149 ARG B O 1
ATOM 4219 N N . TRP B 1 150 ? 2.109 -38.906 -10.609 1 96.25 150 TRP B N 1
ATOM 4220 C CA . TRP B 1 150 ? 1.717 -37.688 -11.328 1 96.25 150 TRP B CA 1
ATOM 4221 C C . TRP B 1 150 ? 2.924 -37.031 -11.992 1 96.25 150 TRP B C 1
ATOM 4223 O O . TRP B 1 150 ? 4.066 -37.406 -11.703 1 96.25 150 TRP B O 1
ATOM 4233 N N . ASP B 1 151 ? 2.637 -36.219 -12.945 1 97.38 151 ASP B N 1
ATOM 4234 C CA . ASP B 1 151 ? 3.535 -35.281 -13.57 1 97.38 151 ASP B CA 1
ATOM 4235 C C . ASP B 1 151 ? 2.869 -33.906 -13.703 1 97.38 151 ASP B C 1
ATOM 4237 O O . ASP B 1 151 ? 1.709 -33.719 -13.32 1 97.38 151 ASP B O 1
ATOM 4241 N N . LEU B 1 152 ? 3.568 -32.969 -14.18 1 97.12 152 LEU B N 1
ATOM 4242 C CA . LEU B 1 152 ? 3.051 -31.609 -14.258 1 97.12 152 LEU B CA 1
ATOM 4243 C C . LEU B 1 152 ? 1.772 -31.562 -15.086 1 97.12 152 LEU B C 1
ATOM 4245 O O . LEU B 1 152 ? 0.854 -30.797 -14.781 1 97.12 152 LEU B O 1
ATOM 4249 N N . TYR B 1 153 ? 1.687 -32.406 -16.125 1 96.31 153 TYR B N 1
ATOM 4250 C CA . TYR B 1 153 ? 0.543 -32.344 -17.016 1 96.31 153 TYR B CA 1
ATOM 4251 C C . TYR B 1 153 ? -0.704 -32.938 -16.359 1 96.31 153 TYR B C 1
ATOM 4253 O O . TYR B 1 153 ? -1.819 -32.719 -16.859 1 96.31 153 TYR B O 1
ATOM 4261 N N . ASN B 1 154 ? -0.565 -33.688 -15.234 1 98.06 154 ASN B N 1
ATOM 4262 C CA . ASN B 1 154 ? -1.704 -34.219 -14.5 1 98.06 154 ASN B CA 1
ATOM 4263 C C . ASN B 1 154 ? -2.35 -33.188 -13.602 1 98.06 154 ASN B C 1
ATOM 4265 O O . ASN B 1 154 ? -3.531 -33.281 -13.266 1 98.06 154 ASN B O 1
ATOM 4269 N N . LEU B 1 155 ? -1.55 -32.188 -13.234 1 98.31 155 LEU B N 1
ATOM 4270 C CA . LEU B 1 155 ? -1.938 -31.297 -12.148 1 98.31 155 LEU B CA 1
ATOM 4271 C C . LEU B 1 155 ? -2.836 -30.172 -12.664 1 98.31 155 LEU B C 1
ATOM 4273 O O . LEU B 1 155 ? -2.574 -29.594 -13.719 1 98.31 155 LEU B O 1
ATOM 4277 N N . VAL B 1 156 ? -3.863 -29.875 -11.922 1 98.5 156 VAL B N 1
ATOM 4278 C CA . VAL B 1 156 ? -4.746 -28.734 -12.156 1 98.5 156 VAL B CA 1
ATOM 4279 C C . VAL B 1 156 ? -5.004 -28.016 -10.836 1 98.5 156 VAL B C 1
ATOM 4281 O O . VAL B 1 156 ? -5.469 -28.609 -9.867 1 98.5 156 VAL B O 1
ATOM 4284 N N . PHE B 1 157 ? -4.703 -26.766 -10.797 1 98.56 157 PHE B N 1
ATOM 4285 C CA . PHE B 1 157 ? -4.965 -25.953 -9.625 1 98.56 157 PHE B CA 1
ATOM 4286 C C . PHE B 1 157 ? -6.238 -25.125 -9.805 1 98.56 157 PHE B C 1
ATOM 4288 O O . PHE B 1 157 ? -6.43 -24.484 -10.844 1 98.56 157 PHE B O 1
ATOM 4295 N N . ILE B 1 158 ? -7.098 -25.156 -8.828 1 98.12 158 ILE B N 1
ATOM 4296 C CA . ILE B 1 158 ? -8.406 -24.516 -8.914 1 98.12 158 ILE B CA 1
ATOM 4297 C C . ILE B 1 158 ? -8.547 -23.5 -7.789 1 98.12 158 ILE B C 1
ATOM 4299 O O . ILE B 1 158 ? -8.273 -23.812 -6.625 1 98.12 158 ILE B O 1
ATOM 4303 N N . ASP B 1 159 ? -8.914 -22.312 -8.086 1 97.25 159 ASP B N 1
ATOM 4304 C CA . ASP B 1 159 ? -9.164 -21.281 -7.078 1 97.25 159 ASP B CA 1
ATOM 4305 C C . ASP B 1 159 ? -10.047 -20.172 -7.629 1 97.25 159 ASP B C 1
ATOM 4307 O O . ASP B 1 159 ? -10.242 -20.062 -8.844 1 97.25 159 ASP B O 1
ATOM 4311 N N . GLU B 1 160 ? -10.562 -19.438 -6.684 1 96.38 160 GLU B N 1
ATOM 4312 C CA . GLU B 1 160 ? -11.438 -18.328 -7.031 1 96.38 160 GLU B CA 1
ATOM 4313 C C . GLU B 1 160 ? -10.703 -16.984 -6.91 1 96.38 160 GLU B C 1
ATOM 4315 O O . GLU B 1 160 ? -9.867 -16.812 -6.023 1 96.38 160 GLU B O 1
ATOM 4320 N N . VAL B 1 161 ? -11.039 -16.141 -7.809 1 94.94 161 VAL B N 1
ATOM 4321 C CA . VAL B 1 161 ? -10.516 -14.781 -7.723 1 94.94 161 VAL B CA 1
ATOM 4322 C C . VAL B 1 161 ? -11.625 -13.781 -8.031 1 94.94 161 VAL B C 1
ATOM 4324 O O . VAL B 1 161 ? -12.5 -14.047 -8.852 1 94.94 161 VAL B O 1
ATOM 4327 N N . SER B 1 162 ? -11.555 -12.719 -7.316 1 94.06 162 SER B N 1
ATOM 4328 C CA . SER B 1 162 ? -12.531 -11.656 -7.539 1 94.06 162 SER B CA 1
ATOM 4329 C C . SER B 1 162 ? -11.852 -10.367 -7.984 1 94.06 162 SER B C 1
ATOM 4331 O O . SER B 1 162 ? -10.758 -10.039 -7.512 1 94.06 162 SER B O 1
ATOM 4333 N N . PHE B 1 163 ? -12.562 -9.68 -8.898 1 91.06 163 PHE B N 1
ATOM 4334 C CA . PHE B 1 163 ? -12.039 -8.422 -9.422 1 91.06 163 PHE B CA 1
ATOM 4335 C C . PHE B 1 163 ? -13.062 -7.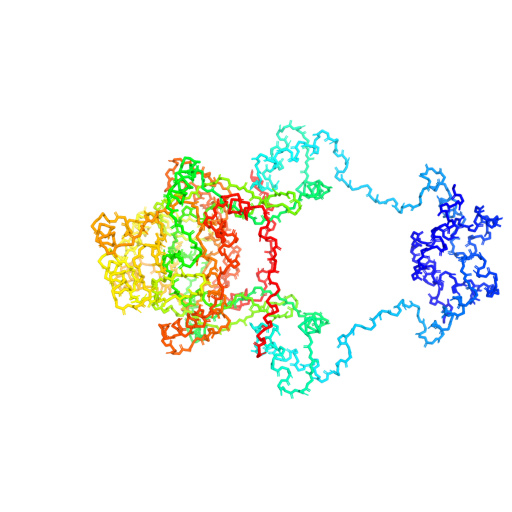305 -9.25 1 91.06 163 PHE B C 1
ATOM 4337 O O . PHE B 1 163 ? -14.258 -7.504 -9.461 1 91.06 163 PHE B O 1
ATOM 4344 N N . ASP B 1 164 ? -12.484 -6.211 -8.742 1 88.94 164 ASP B N 1
ATOM 4345 C CA . ASP B 1 164 ? -13.281 -4.992 -8.648 1 88.94 164 ASP B CA 1
ATOM 4346 C C . ASP B 1 164 ? -12.609 -3.836 -9.383 1 88.94 164 ASP B C 1
ATOM 4348 O O . ASP B 1 164 ? -11.414 -3.896 -9.68 1 88.94 164 ASP B O 1
ATOM 4352 N N . SER B 1 165 ? -13.359 -2.873 -9.766 1 87 165 SER B N 1
ATOM 4353 C CA . SER B 1 165 ? -12.852 -1.76 -10.555 1 87 165 SER B CA 1
ATOM 4354 C C . SER B 1 165 ? -11.789 -0.979 -9.789 1 87 165 SER B C 1
ATOM 4356 O O . SER B 1 165 ? -10.828 -0.484 -10.375 1 87 165 SER B O 1
ATOM 4358 N N . ARG B 1 166 ? -11.898 -0.9 -8.539 1 85.62 166 ARG B N 1
ATOM 4359 C CA . ARG B 1 166 ? -10.984 -0.112 -7.719 1 85.62 166 ARG B CA 1
ATOM 4360 C C . ARG B 1 166 ? -9.586 -0.718 -7.723 1 85.62 166 ARG B C 1
ATOM 4362 O O . ARG B 1 166 ? -8.586 0.005 -7.648 1 85.62 166 ARG B O 1
ATOM 4369 N N . GLY B 1 167 ? -9.586 -2 -7.766 1 86.88 167 GLY B N 1
ATOM 4370 C CA . GLY B 1 167 ? -8.305 -2.689 -7.746 1 86.88 167 GLY B CA 1
ATOM 4371 C C . GLY B 1 167 ? -7.531 -2.545 -9.047 1 86.88 167 GLY B C 1
ATOM 4372 O O . GLY B 1 167 ? -6.336 -2.846 -9.102 1 86.88 167 GLY B O 1
ATOM 4373 N N . MET B 1 168 ? -8.18 -2.035 -10.016 1 88.75 168 MET B N 1
ATOM 4374 C CA . MET B 1 168 ? -7.566 -1.971 -11.336 1 88.75 168 MET B CA 1
ATOM 4375 C C . MET B 1 168 ? -7.039 -0.57 -11.625 1 88.75 168 MET B C 1
ATOM 4377 O O . MET B 1 168 ? -6.457 -0.326 -12.688 1 88.75 168 MET B O 1
ATOM 4381 N N . LEU B 1 169 ? -7.188 0.286 -10.742 1 90.25 169 LEU B N 1
ATOM 4382 C CA . LEU B 1 169 ? -6.797 1.674 -10.961 1 90.25 169 LEU B CA 1
ATOM 4383 C C . LEU B 1 169 ? -5.301 1.86 -10.727 1 90.25 169 LEU B C 1
ATOM 4385 O O . LEU B 1 169 ? -4.734 1.266 -9.805 1 90.25 169 LEU B O 1
ATOM 4389 N N . ARG B 1 170 ? -4.773 2.639 -11.594 1 89.56 170 ARG B N 1
ATOM 4390 C CA . ARG B 1 170 ? -3.383 3.031 -11.391 1 89.56 170 ARG B CA 1
ATOM 4391 C C . ARG B 1 170 ? -3.256 4.02 -10.234 1 89.56 170 ARG B C 1
ATOM 4393 O O . ARG B 1 170 ? -4.098 4.906 -10.078 1 89.56 170 ARG B O 1
ATOM 4400 N N . ASN B 1 171 ? -2.225 3.852 -9.367 1 89.81 171 ASN B N 1
ATOM 4401 C CA . ASN B 1 171 ? -2.166 4.656 -8.156 1 89.81 171 ASN B CA 1
ATOM 4402 C C . ASN B 1 171 ? -0.905 5.512 -8.109 1 89.81 171 ASN B C 1
ATOM 4404 O O . ASN B 1 171 ? -0.664 6.219 -7.129 1 89.81 171 ASN B O 1
ATOM 4408 N N . ARG B 1 172 ? -0.117 5.438 -9.078 1 92.69 172 ARG B N 1
ATOM 4409 C CA . ARG B 1 172 ? 1.093 6.25 -9.141 1 92.69 172 ARG B CA 1
ATOM 4410 C C . ARG B 1 172 ? 1.224 6.938 -10.5 1 92.69 172 ARG B C 1
ATOM 4412 O O . ARG B 1 172 ? 0.575 6.535 -11.469 1 92.69 172 ARG B O 1
ATOM 4419 N N . GLY B 1 173 ? 1.962 7.98 -10.539 1 92.69 173 GLY B N 1
ATOM 4420 C CA . GLY B 1 173 ? 2.203 8.742 -11.75 1 92.69 173 GLY B CA 1
ATOM 4421 C C . GLY B 1 173 ? 3.414 9.656 -11.656 1 92.69 173 GLY B C 1
ATOM 4422 O O . GLY B 1 173 ? 4.062 9.719 -10.609 1 92.69 173 GLY B O 1
ATOM 4423 N N . TYR B 1 174 ? 3.682 10.227 -12.773 1 93.81 174 TYR B N 1
ATOM 4424 C CA . TYR B 1 174 ? 4.812 11.148 -12.836 1 93.81 174 TYR B CA 1
ATOM 4425 C C . TYR B 1 174 ? 4.348 12.594 -12.711 1 93.81 174 TYR B C 1
ATOM 4427 O O . TYR B 1 174 ? 3.324 12.977 -13.281 1 93.81 174 TYR B O 1
ATOM 4435 N N . ALA B 1 175 ? 5.027 13.398 -11.875 1 91.69 175 ALA B N 1
ATOM 4436 C CA . ALA B 1 175 ? 4.793 14.828 -11.734 1 91.69 175 ALA B CA 1
ATOM 4437 C C . ALA B 1 175 ? 6.059 15.547 -11.258 1 91.69 175 ALA B C 1
ATOM 4439 O O . ALA B 1 175 ? 7.039 14.906 -10.875 1 91.69 175 ALA B O 1
ATOM 4440 N N . ALA B 1 176 ? 5.996 16.797 -11.367 1 91.75 176 ALA B N 1
ATOM 4441 C CA . ALA B 1 176 ? 7.133 17.609 -10.953 1 91.75 176 ALA B CA 1
ATOM 4442 C C . ALA B 1 176 ? 7.461 17.375 -9.477 1 91.75 176 ALA B C 1
ATOM 4444 O O . ALA B 1 176 ? 6.559 17.25 -8.648 1 91.75 176 ALA B O 1
ATOM 4445 N N . VAL B 1 177 ? 8.695 17.328 -9.156 1 91.06 177 VAL B N 1
ATOM 4446 C CA . VAL B 1 177 ? 9.141 17.156 -7.777 1 91.06 177 VAL B CA 1
ATOM 4447 C C . VAL B 1 177 ? 8.578 18.266 -6.906 1 91.06 177 VAL B C 1
ATOM 4449 O O . VAL B 1 177 ? 8.609 19.438 -7.297 1 91.06 177 VAL B O 1
ATOM 4452 N N . GLY B 1 178 ? 8.023 18 -5.773 1 85.88 178 GLY B N 1
ATOM 4453 C CA . GLY B 1 178 ? 7.445 18.984 -4.879 1 85.88 178 GLY B CA 1
ATOM 4454 C C . GLY B 1 178 ? 5.965 19.219 -5.125 1 85.88 178 GLY B C 1
ATOM 4455 O O . GLY B 1 178 ? 5.297 19.891 -4.332 1 85.88 178 GLY B O 1
ATOM 4456 N N . LYS B 1 179 ? 5.523 18.734 -6.246 1 84.69 179 LYS B N 1
ATOM 4457 C CA . LYS B 1 179 ? 4.109 18.906 -6.574 1 84.69 179 LYS B CA 1
ATOM 4458 C C . LYS B 1 179 ? 3.375 17.562 -6.535 1 84.69 179 LYS B C 1
ATOM 4460 O O . LYS B 1 179 ? 3.947 16.531 -6.871 1 84.69 179 LYS B O 1
ATOM 4465 N N . ARG B 1 180 ? 2.172 17.609 -6.141 1 82.75 180 ARG B N 1
ATOM 4466 C CA . ARG B 1 180 ? 1.352 16.406 -6.129 1 82.75 180 ARG B CA 1
ATOM 4467 C C . ARG B 1 180 ? 0.805 16.094 -7.52 1 82.75 180 ARG B C 1
ATOM 4469 O O . ARG B 1 180 ? 0.597 17.016 -8.32 1 82.75 180 ARG B O 1
ATOM 4476 N N . VAL B 1 181 ? 0.622 14.844 -7.816 1 85.12 181 VAL B N 1
ATOM 4477 C CA . VAL B 1 181 ? 0.002 14.414 -9.062 1 85.12 181 VAL B CA 1
ATOM 4478 C C . VAL B 1 181 ? -1.517 14.383 -8.906 1 85.12 181 VAL B C 1
ATOM 4480 O O . VAL B 1 181 ? -2.059 13.508 -8.234 1 85.12 181 VAL B O 1
ATOM 4483 N N . LEU B 1 182 ? -2.203 15.352 -9.398 1 82.5 182 LEU B N 1
ATOM 4484 C CA . LEU B 1 182 ? -3.662 15.367 -9.383 1 82.5 182 LEU B CA 1
ATOM 4485 C C . LEU B 1 182 ? -4.227 14.617 -10.586 1 82.5 182 LEU B C 1
ATOM 4487 O O . LEU B 1 182 ? -3.854 14.891 -11.727 1 82.5 182 LEU B O 1
ATOM 4491 N N . TYR B 1 183 ? -4.949 13.625 -10.281 1 85.75 183 TYR B N 1
ATOM 4492 C CA . TYR B 1 183 ? -5.527 12.812 -11.344 1 85.75 183 TYR B CA 1
ATOM 4493 C C . TYR B 1 183 ? -7.039 12.688 -11.18 1 85.75 183 TYR B C 1
ATOM 4495 O O . TYR B 1 183 ? -7.523 12.258 -10.141 1 85.75 183 TYR B O 1
ATOM 4503 N N . ARG B 1 184 ? -7.766 13.203 -12.141 1 82.94 184 ARG B N 1
ATOM 4504 C CA . ARG B 1 184 ? -9.219 13.047 -12.133 1 82.94 184 ARG B CA 1
ATOM 4505 C C . ARG B 1 184 ? -9.633 11.68 -12.672 1 82.94 184 ARG B C 1
ATOM 4507 O O . ARG B 1 184 ? -9.469 11.406 -13.867 1 82.94 184 ARG B O 1
ATOM 4514 N N . GLY B 1 185 ? -10.031 10.898 -11.789 1 82.31 185 GLY B N 1
ATOM 4515 C CA . GLY B 1 185 ? -10.281 9.523 -12.195 1 82.31 185 GLY B CA 1
ATOM 4516 C C . GLY B 1 185 ? -11.609 8.984 -11.711 1 82.31 185 GLY B C 1
ATOM 4517 O O . GLY B 1 185 ? -12.508 9.758 -11.375 1 82.31 185 GLY B O 1
ATOM 4518 N N . GLU B 1 186 ? -11.773 7.688 -11.867 1 79.94 186 GLU B N 1
ATOM 4519 C CA . GLU B 1 186 ? -13.008 6.965 -11.57 1 79.94 186 GLU B CA 1
ATOM 4520 C C . GLU B 1 186 ? -13.18 6.766 -10.062 1 79.94 186 GLU B C 1
ATOM 4522 O O . GLU B 1 186 ? -12.227 6.414 -9.367 1 79.94 186 GLU B O 1
ATOM 4527 N N . PHE B 1 187 ? -14.422 7.094 -9.617 1 77.94 187 PHE B N 1
ATOM 4528 C CA . PHE B 1 187 ? -14.742 6.867 -8.211 1 77.94 187 PHE B CA 1
ATOM 4529 C C . PHE B 1 187 ? -15.898 5.887 -8.07 1 77.94 187 PHE B C 1
ATOM 4531 O O . PHE B 1 187 ? -16.125 5.328 -6.996 1 77.94 187 PHE B O 1
ATOM 4538 N N . LYS B 1 188 ? -16.594 5.758 -9.141 1 77.25 188 LYS B N 1
ATOM 4539 C CA . LYS B 1 188 ? -17.734 4.844 -9.094 1 77.25 188 LYS B CA 1
ATOM 4540 C C . LYS B 1 188 ? -17.281 3.391 -9.07 1 77.25 188 LYS B C 1
ATOM 4542 O O . LYS B 1 188 ? -16.391 3 -9.844 1 77.25 188 LYS B O 1
ATOM 4547 N N . ARG B 1 189 ? -17.922 2.658 -8.18 1 80.69 189 ARG B N 1
ATOM 4548 C CA . ARG B 1 189 ? -17.562 1.247 -8.062 1 80.69 189 ARG B CA 1
ATOM 4549 C C . ARG B 1 189 ? -18.422 0.388 -8.977 1 80.69 189 ARG B C 1
ATOM 4551 O O . ARG B 1 189 ? -19.656 0.544 -9.016 1 80.69 189 ARG B O 1
ATOM 4558 N N . LYS B 1 190 ? -17.812 -0.381 -9.742 1 83.12 190 LYS B N 1
ATOM 4559 C CA . LYS B 1 190 ? -18.5 -1.375 -10.562 1 83.12 190 LYS B CA 1
ATOM 4560 C C . LYS B 1 190 ? -18.672 -2.684 -9.797 1 83.12 190 LYS B C 1
ATOM 4562 O O . LYS B 1 190 ? -17.938 -2.959 -8.844 1 83.12 190 LYS B O 1
ATOM 4567 N N . PRO B 1 191 ? -19.75 -3.381 -10.172 1 85.62 191 PRO B N 1
ATOM 4568 C CA . PRO B 1 191 ? -19.953 -4.66 -9.492 1 85.62 191 PRO B CA 1
ATOM 4569 C C . PRO B 1 191 ? -18.75 -5.598 -9.625 1 85.62 191 PRO B C 1
ATOM 4571 O O . PRO B 1 191 ? -18.125 -5.66 -10.688 1 85.62 191 PRO B O 1
ATOM 4574 N N . ARG B 1 192 ? -18.516 -6.246 -8.531 1 89.56 192 ARG B N 1
ATOM 4575 C CA . ARG B 1 192 ? -17.406 -7.195 -8.5 1 89.56 192 ARG B CA 1
ATOM 4576 C C . ARG B 1 192 ? -17.719 -8.43 -9.344 1 89.56 192 ARG B C 1
ATOM 4578 O O . ARG B 1 192 ? -18.859 -8.883 -9.398 1 89.56 192 ARG B O 1
ATOM 4585 N N . VAL B 1 193 ? -16.766 -8.914 -10 1 91.94 193 VAL B N 1
ATOM 4586 C CA . VAL B 1 193 ? -16.875 -10.141 -10.789 1 91.94 193 VAL B CA 1
ATOM 4587 C C . VAL B 1 193 ? -15.984 -11.219 -10.18 1 91.94 193 VAL B C 1
ATOM 4589 O O . VAL B 1 193 ? -14.805 -10.969 -9.891 1 91.94 193 VAL B O 1
ATOM 4592 N N . SER B 1 194 ? -16.578 -12.352 -9.867 1 95.69 194 SER B N 1
ATOM 4593 C CA . SER B 1 194 ? -15.812 -13.492 -9.352 1 95.69 194 SER B CA 1
ATOM 4594 C C . SER B 1 194 ? -15.633 -14.562 -10.414 1 95.69 194 SER B C 1
ATOM 4596 O O . SER B 1 194 ? -16.562 -14.859 -11.172 1 95.69 194 SER B O 1
ATOM 4598 N N . VAL B 1 195 ? -14.469 -15.109 -10.484 1 96.88 195 VAL B N 1
ATOM 4599 C CA . VAL B 1 195 ? -14.133 -16.078 -11.516 1 96.88 195 VAL B CA 1
ATOM 4600 C C . VAL B 1 195 ? -13.492 -17.312 -10.875 1 96.88 195 VAL B C 1
ATOM 4602 O O . VAL B 1 195 ? -12.641 -17.188 -9.992 1 96.88 195 VAL B O 1
ATOM 4605 N N . LEU B 1 196 ? -13.953 -18.438 -11.258 1 97.62 196 LEU B N 1
ATOM 4606 C CA . LEU B 1 196 ? -13.289 -19.688 -10.914 1 97.62 196 LEU B CA 1
ATOM 4607 C C . LEU B 1 196 ? -12.352 -20.141 -12.031 1 97.62 196 LEU B C 1
ATOM 4609 O O . LEU B 1 196 ? -12.781 -20.281 -13.18 1 97.62 196 LEU B O 1
ATOM 4613 N N . CYS B 1 197 ? -11.117 -20.359 -11.641 1 97.94 197 CYS B N 1
ATOM 4614 C CA . CYS B 1 197 ? -10.125 -20.641 -12.672 1 97.94 197 CYS B CA 1
ATOM 4615 C C . CYS B 1 197 ? -9.508 -22.016 -12.461 1 97.94 197 CYS B C 1
ATOM 4617 O O . CYS B 1 197 ? -9.359 -22.469 -11.328 1 97.94 197 CYS B O 1
ATOM 4619 N N . PHE B 1 198 ? -9.188 -22.672 -13.578 1 98.31 198 PHE B N 1
ATOM 4620 C CA . PHE B 1 198 ? -8.477 -23.953 -13.625 1 98.31 198 PHE B CA 1
ATOM 4621 C C . PHE B 1 198 ? -7.125 -23.781 -14.312 1 98.31 198 PHE B C 1
ATOM 4623 O O . PHE B 1 198 ? -7.059 -23.531 -15.516 1 98.31 198 PHE B O 1
ATOM 4630 N N . LEU B 1 199 ? -6.059 -23.969 -13.547 1 98.19 199 LEU B N 1
ATOM 4631 C CA . LEU B 1 199 ? -4.719 -23.734 -14.078 1 98.19 199 LEU B CA 1
ATOM 4632 C C . LEU B 1 199 ? -3.949 -25.031 -14.234 1 98.19 199 LEU B C 1
ATOM 4634 O O . LEU B 1 199 ? -3.932 -25.859 -13.32 1 98.19 199 LEU B O 1
ATOM 4638 N N . SER B 1 200 ? -3.371 -25.25 -15.344 1 97.88 200 SER B N 1
ATOM 4639 C CA . SER B 1 200 ? -2.451 -26.344 -15.609 1 97.88 200 SER B CA 1
ATOM 4640 C C . SER B 1 200 ? -1.071 -25.828 -16 1 97.88 200 SER B C 1
ATOM 4642 O O . SER B 1 200 ? -0.835 -24.609 -16.016 1 97.88 200 SER B O 1
ATOM 4644 N N . GLU B 1 201 ? -0.171 -26.688 -16.266 1 96 201 GLU B N 1
ATOM 4645 C CA . GLU B 1 201 ? 1.181 -26.312 -16.656 1 96 201 GLU B CA 1
ATOM 4646 C C . GLU B 1 201 ? 1.174 -25.547 -17.984 1 96 201 GLU B C 1
ATOM 4648 O O . GLU B 1 201 ? 2.043 -24.703 -18.234 1 96 201 GLU B O 1
ATOM 4653 N N . CYS B 1 202 ? 0.156 -25.766 -18.781 1 95 202 CYS B N 1
ATOM 4654 C CA . CYS B 1 202 ? 0.1 -25.156 -20.109 1 95 202 CYS B CA 1
ATOM 4655 C C . CYS B 1 202 ? -0.741 -23.891 -20.094 1 95 202 CYS B C 1
ATOM 4657 O O . CYS B 1 202 ? -1.007 -23.297 -21.141 1 95 202 CYS B O 1
ATOM 4659 N N . GLY B 1 203 ? -1.155 -23.469 -18.906 1 95.75 203 GLY B N 1
ATOM 4660 C CA . GLY B 1 203 ? -1.899 -22.234 -18.797 1 95.75 203 GLY B CA 1
ATOM 4661 C C . GLY B 1 203 ? -3.295 -22.406 -18.234 1 95.75 203 GLY B C 1
ATOM 4662 O O . GLY B 1 203 ? -3.58 -23.422 -17.594 1 95.75 203 GLY B O 1
ATOM 4663 N N . LEU B 1 204 ? -4.094 -21.406 -18.422 1 96.88 204 LEU B N 1
ATOM 4664 C CA . LEU B 1 204 ? -5.469 -21.422 -17.938 1 96.88 204 LEU B CA 1
ATOM 4665 C C . LEU B 1 204 ? -6.348 -22.297 -18.828 1 96.88 204 LEU B C 1
ATOM 4667 O O . LEU B 1 204 ? -6.523 -22 -20.016 1 96.88 204 LEU B O 1
ATOM 4671 N N . LEU B 1 205 ? -6.863 -23.312 -18.266 1 96.88 205 LEU B N 1
ATOM 4672 C CA . LEU B 1 205 ? -7.66 -24.266 -19.031 1 96.88 205 LEU B CA 1
ATOM 4673 C C . LEU B 1 205 ? -9.078 -23.75 -19.234 1 96.88 205 LEU B C 1
ATOM 4675 O O . LEU B 1 205 ? -9.648 -23.906 -20.312 1 96.88 205 LEU B O 1
ATOM 4679 N N . GLU B 1 206 ? -9.617 -23.219 -18.188 1 96 206 GLU B N 1
ATOM 4680 C CA . GLU B 1 206 ? -11 -22.766 -18.219 1 96 206 GLU B CA 1
ATOM 4681 C C . GLU B 1 206 ? -11.266 -21.75 -17.109 1 96 206 GLU B C 1
ATOM 4683 O O . GLU B 1 206 ? -10.555 -21.719 -16.094 1 96 206 GLU B O 1
ATOM 4688 N N . SER B 1 207 ? -12.234 -20.938 -17.359 1 96.25 207 SER B N 1
ATOM 4689 C CA . SER B 1 207 ? -12.68 -19.953 -16.375 1 96.25 207 SER B CA 1
ATOM 4690 C C . SER B 1 207 ? -14.203 -19.844 -16.375 1 96.25 207 SER B C 1
ATOM 4692 O O . SER B 1 207 ? -14.844 -19.875 -17.422 1 96.25 207 SER B O 1
ATOM 4694 N N . TYR B 1 208 ? -14.758 -19.781 -15.188 1 96.5 208 TYR B N 1
ATOM 4695 C CA . TYR B 1 208 ? -16.203 -19.609 -15.023 1 96.5 208 TYR B CA 1
ATOM 4696 C C . TYR B 1 208 ? -16.516 -18.328 -14.266 1 96.5 208 TYR B C 1
ATOM 4698 O O . TYR B 1 208 ? -15.859 -18.016 -13.258 1 96.5 208 TYR B O 1
ATOM 4706 N N . TYR B 1 209 ? -17.516 -17.594 -14.719 1 93.94 209 TYR B N 1
ATOM 4707 C CA . TYR B 1 209 ? -17.812 -16.281 -14.164 1 93.94 209 TYR B CA 1
ATOM 4708 C C . TYR B 1 209 ? -19.125 -16.297 -13.383 1 93.94 209 TYR B C 1
ATOM 4710 O O . TYR B 1 209 ? -20.062 -17.031 -13.75 1 93.94 209 TYR B O 1
ATOM 4718 N N . THR B 1 210 ? -19.141 -15.578 -12.344 1 90.44 210 THR B N 1
ATOM 4719 C CA . THR B 1 210 ? -20.375 -15.398 -11.602 1 90.44 210 THR B CA 1
ATOM 4720 C C . THR B 1 210 ? -20.469 -13.992 -11.023 1 90.44 210 THR B C 1
ATOM 4722 O O . THR B 1 210 ? -19.453 -13.383 -10.703 1 90.44 210 THR B O 1
ATOM 4725 N N . ASP B 1 211 ? -21.719 -13.5 -11 1 84.25 211 ASP B N 1
ATOM 4726 C CA . ASP B 1 211 ? -21.969 -12.25 -10.289 1 84.25 211 ASP B CA 1
ATOM 4727 C C . ASP B 1 211 ? -21.969 -12.461 -8.781 1 84.25 211 ASP B C 1
ATOM 4729 O O . ASP B 1 211 ? -22.609 -13.398 -8.289 1 84.25 211 ASP B O 1
ATOM 4733 N N . GLY B 1 212 ? -21.234 -11.766 -8.109 1 84.06 212 GLY B N 1
ATOM 4734 C CA . GLY B 1 212 ? -21.172 -11.945 -6.664 1 84.06 212 GLY B CA 1
ATOM 4735 C C . GLY B 1 212 ? -20.141 -12.969 -6.238 1 84.06 212 GLY B C 1
ATOM 4736 O O . GLY B 1 212 ? -19 -12.969 -6.742 1 84.06 212 GLY B O 1
ATOM 4737 N N . THR B 1 213 ? -20.547 -13.906 -5.262 1 89.56 213 THR B N 1
ATOM 4738 C CA . THR B 1 213 ? -19.609 -14.875 -4.723 1 89.56 213 THR B CA 1
ATOM 4739 C C . THR B 1 213 ? -20 -16.297 -5.129 1 89.56 213 THR B C 1
ATOM 4741 O O . THR B 1 213 ? -21.156 -16.547 -5.48 1 89.56 213 THR B O 1
ATOM 4744 N N . PHE B 1 214 ? -19.062 -17.188 -5.219 1 93.69 214 PHE B N 1
ATOM 4745 C CA . PHE B 1 214 ? -19.328 -18.594 -5.504 1 93.69 214 PHE B CA 1
ATOM 4746 C C . PHE B 1 214 ? -19.859 -19.312 -4.27 1 93.69 214 PHE B C 1
ATOM 4748 O O . PHE B 1 214 ? -19.312 -19.156 -3.174 1 93.69 214 PHE B O 1
ATOM 4755 N N . ASN B 1 215 ? -20.938 -19.969 -4.445 1 94.31 215 ASN B N 1
ATOM 4756 C CA . ASN B 1 215 ? -21.406 -20.891 -3.412 1 94.31 215 ASN B CA 1
ATOM 4757 C C . ASN B 1 215 ? -21.078 -22.344 -3.768 1 94.31 215 ASN B C 1
ATOM 4759 O O . ASN B 1 215 ? -20.5 -22.609 -4.82 1 94.31 215 ASN B O 1
ATOM 4763 N N . ARG B 1 216 ? -21.406 -23.156 -2.885 1 94.56 216 ARG B N 1
ATOM 4764 C CA . ARG B 1 216 ? -21.078 -24.578 -3.053 1 94.56 216 ARG B CA 1
ATOM 4765 C C . ARG B 1 216 ? -21.672 -25.125 -4.336 1 94.56 216 ARG B C 1
ATOM 4767 O O . ARG B 1 216 ? -21.016 -25.844 -5.082 1 94.56 216 ARG B O 1
ATOM 4774 N N . LYS B 1 217 ? -22.938 -24.812 -4.551 1 94.44 217 LYS B N 1
ATOM 4775 C CA . LYS B 1 217 ? -23.625 -25.328 -5.73 1 94.44 217 LYS B CA 1
ATOM 4776 C C . LYS B 1 217 ? -22.953 -24.844 -7.016 1 94.44 217 LYS B C 1
ATOM 4778 O O . LYS B 1 217 ? -22.688 -25.625 -7.922 1 94.44 217 LYS B O 1
ATOM 4783 N N . LYS B 1 218 ? -22.703 -23.547 -7.09 1 95.06 218 LYS B N 1
ATOM 4784 C CA . LYS B 1 218 ? -22.047 -22.984 -8.266 1 95.06 218 LYS B CA 1
ATOM 4785 C C . LYS B 1 218 ? -20.672 -23.609 -8.477 1 95.06 218 LYS B C 1
ATOM 4787 O O . LYS B 1 218 ? -20.266 -23.906 -9.609 1 95.06 218 LYS B O 1
ATOM 4792 N N . PHE B 1 219 ? -19.984 -23.812 -7.395 1 96.75 219 PHE B N 1
ATOM 4793 C CA . PHE B 1 219 ? -18.672 -24.438 -7.461 1 96.75 219 PHE B CA 1
ATOM 4794 C C . PHE B 1 219 ? -18.766 -25.828 -8.062 1 96.75 219 PHE B C 1
ATOM 4796 O O . PHE B 1 219 ? -18.016 -26.156 -8.984 1 96.75 219 PHE B O 1
ATOM 4803 N N . PHE B 1 220 ? -19.656 -26.609 -7.551 1 96.25 220 PHE B N 1
ATOM 4804 C CA . PHE B 1 220 ? -19.844 -27.984 -8.023 1 96.25 220 PHE B CA 1
ATOM 4805 C C . PHE B 1 220 ? -20.203 -28 -9.5 1 96.25 220 PHE B C 1
ATOM 4807 O O . PHE B 1 220 ? -19.672 -28.781 -10.273 1 96.25 220 PHE B O 1
ATOM 4814 N N . ASP B 1 221 ? -21.141 -27.141 -9.852 1 96.38 221 ASP B N 1
ATOM 4815 C CA . ASP B 1 221 ? -21.578 -27.078 -11.242 1 96.38 221 ASP B CA 1
ATOM 4816 C C . ASP B 1 221 ? -20.406 -26.766 -12.18 1 96.38 221 ASP B C 1
ATOM 4818 O O . ASP B 1 221 ? -20.297 -27.359 -13.25 1 96.38 221 ASP B O 1
ATOM 482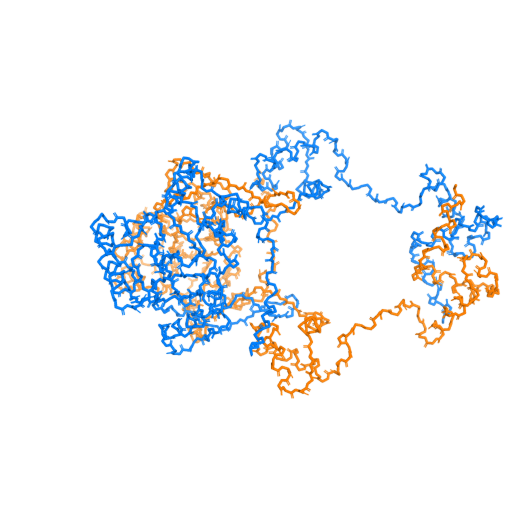2 N N . CYS B 1 222 ? -19.578 -25.859 -11.797 1 96.88 222 CYS B N 1
ATOM 4823 C CA . CYS B 1 222 ? -18.422 -25.5 -12.609 1 96.88 222 CYS B CA 1
ATOM 4824 C C . CYS B 1 222 ? -17.438 -26.672 -12.727 1 96.88 222 CYS B C 1
ATOM 4826 O O . CYS B 1 222 ? -16.938 -26.969 -13.812 1 96.88 222 CYS B O 1
ATOM 4828 N N . CYS B 1 223 ? -17.156 -27.328 -11.625 1 97.19 223 CYS B N 1
ATOM 4829 C CA . CYS B 1 223 ? -16.25 -28.469 -11.625 1 97.19 223 CYS B CA 1
ATOM 4830 C C . CYS B 1 223 ? -16.766 -29.594 -12.508 1 97.19 223 CYS B C 1
ATOM 4832 O O . CYS B 1 223 ? -16.016 -30.172 -13.281 1 97.19 223 CYS B O 1
ATOM 4834 N N . ARG B 1 224 ? -18.062 -29.844 -12.328 1 96.44 224 ARG B N 1
ATOM 4835 C CA . ARG B 1 224 ? -18.688 -30.891 -13.125 1 96.44 224 ARG B CA 1
ATOM 4836 C C . ARG B 1 224 ? -18.594 -30.578 -14.609 1 96.44 224 ARG B C 1
ATOM 4838 O O . ARG B 1 224 ? -18.219 -31.438 -15.414 1 96.44 224 ARG B O 1
ATOM 4845 N N . ASP B 1 225 ? -18.953 -29.375 -14.922 1 97.19 225 ASP B N 1
ATOM 4846 C CA . ASP B 1 225 ? -18.906 -28.938 -16.312 1 97.19 225 ASP B CA 1
ATOM 4847 C C . ASP B 1 225 ? -17.484 -29.078 -16.891 1 97.19 225 ASP B C 1
ATOM 4849 O O . ASP B 1 225 ? -17.312 -29.609 -17.984 1 97.19 225 ASP B O 1
ATOM 4853 N N . PHE B 1 226 ? -16.516 -28.656 -16.156 1 97.56 226 PHE B N 1
ATOM 4854 C CA . PHE B 1 226 ? -15.141 -28.734 -16.609 1 97.56 226 PHE B CA 1
ATOM 4855 C C . PHE B 1 226 ? -14.711 -30.188 -16.766 1 97.56 226 PHE B C 1
ATOM 4857 O O . PHE B 1 226 ? -14.055 -30.547 -17.75 1 97.56 226 PHE B O 1
ATOM 4864 N N . ALA B 1 227 ? -15.07 -31.047 -15.844 1 97.06 227 ALA B N 1
ATOM 4865 C CA . ALA B 1 227 ? -14.664 -32.438 -15.844 1 97.06 227 ALA B CA 1
ATOM 4866 C C . ALA B 1 227 ? -15.266 -33.188 -17.031 1 97.06 227 ALA B C 1
ATOM 4868 O O . ALA B 1 227 ? -14.586 -34 -17.672 1 97.06 227 ALA B O 1
ATOM 4869 N N . ILE B 1 228 ? -16.516 -32.875 -17.328 1 95.56 228 ILE B N 1
ATOM 4870 C CA . ILE B 1 228 ? -17.25 -33.688 -18.297 1 95.56 228 ILE B CA 1
ATOM 4871 C C . ILE B 1 228 ? -17.219 -33.031 -19.656 1 95.56 228 ILE B C 1
ATOM 4873 O O . ILE B 1 228 ? -16.953 -33.688 -20.672 1 95.56 228 ILE B O 1
ATOM 4877 N N . ASN B 1 229 ? -17.406 -31.719 -19.719 1 94.06 229 ASN B N 1
ATOM 4878 C CA . ASN B 1 229 ? -17.719 -31.078 -20.984 1 94.06 229 ASN B CA 1
ATOM 4879 C C . ASN B 1 229 ? -16.484 -30.438 -21.609 1 94.06 229 ASN B C 1
ATOM 4881 O O . ASN B 1 229 ? -16.469 -30.109 -22.797 1 94.06 229 ASN B O 1
ATOM 4885 N N . SER B 1 230 ? -15.414 -30.156 -20.875 1 91.75 230 SER B N 1
ATOM 4886 C CA . SER B 1 230 ? -14.258 -29.438 -21.406 1 91.75 230 SER B CA 1
ATOM 4887 C C . SER B 1 230 ? -13.453 -30.328 -22.359 1 91.75 230 SER B C 1
ATOM 4889 O O . SER B 1 230 ? -12.711 -29.812 -23.203 1 91.75 230 SER B O 1
ATOM 4891 N N . LYS B 1 231 ? -13.523 -31.656 -22.281 1 92.31 231 LYS B N 1
ATOM 4892 C CA . LYS B 1 231 ? -12.758 -32.625 -23.047 1 92.31 231 LYS B CA 1
ATOM 4893 C C . LYS B 1 231 ? -11.258 -32.469 -22.797 1 92.31 231 LYS B C 1
ATOM 4895 O O . LYS B 1 231 ? -10.438 -32.844 -23.641 1 92.31 231 LYS B O 1
ATOM 4900 N N . LYS B 1 232 ? -10.93 -31.844 -21.703 1 94.69 232 LYS B N 1
ATOM 4901 C CA . LYS B 1 232 ? -9.531 -31.609 -21.375 1 94.69 232 LYS B CA 1
ATOM 4902 C C . LYS B 1 232 ? -9.102 -32.469 -20.188 1 94.69 232 LYS B C 1
ATOM 4904 O O . LYS B 1 232 ? -7.914 -32.531 -19.859 1 94.69 232 LYS B O 1
ATOM 4909 N N . VAL B 1 233 ? -10.055 -33.094 -19.594 1 97.25 233 VAL B N 1
ATOM 4910 C CA . VAL B 1 233 ? -9.789 -33.875 -18.391 1 97.25 233 VAL B CA 1
ATOM 4911 C C . VAL B 1 233 ? -9.898 -35.375 -18.703 1 97.25 233 VAL B C 1
ATOM 4913 O O . VAL B 1 233 ? -10.875 -35.812 -19.328 1 97.25 233 VAL B O 1
ATOM 4916 N N . PHE B 1 234 ? -8.938 -36.125 -18.234 1 97.06 234 PHE B N 1
ATOM 4917 C CA . PHE B 1 234 ? -8.898 -37.594 -18.453 1 97.06 234 PHE B CA 1
ATOM 4918 C C . PHE B 1 234 ? -8.789 -38.312 -17.125 1 97.06 234 PHE B C 1
ATOM 4920 O O . PHE B 1 234 ? -8.477 -37.719 -16.094 1 97.06 234 PHE B O 1
ATOM 4927 N N . GLN B 1 235 ? -9.078 -39.594 -17.172 1 96.5 235 GLN B N 1
ATOM 4928 C CA . GLN B 1 235 ? -8.945 -40.438 -15.977 1 96.5 235 GLN B CA 1
ATOM 4929 C C . GLN B 1 235 ? -7.484 -40.594 -15.578 1 96.5 235 GLN B C 1
ATOM 4931 O O . GLN B 1 235 ? -6.609 -40.719 -16.438 1 96.5 235 GLN B O 1
ATOM 4936 N N . HIS B 1 236 ? -7.285 -40.625 -14.305 1 95.75 236 HIS B N 1
ATOM 4937 C CA . HIS B 1 236 ? -5.93 -40.781 -13.805 1 95.75 236 HIS B CA 1
ATOM 4938 C C . HIS B 1 236 ? -5.316 -42.094 -14.336 1 95.75 236 HIS B C 1
ATOM 4940 O O . HIS B 1 236 ? -5.977 -43.125 -14.344 1 95.75 236 HIS B O 1
ATOM 4946 N N . PRO B 1 237 ? -4.105 -41.938 -14.773 1 95.19 237 PRO B N 1
ATOM 4947 C CA . PRO B 1 237 ? -3.1 -40.875 -14.695 1 95.19 237 PRO B CA 1
ATOM 4948 C C . PRO B 1 237 ? -3.021 -40.031 -15.969 1 95.19 237 PRO B C 1
ATOM 4950 O O . PRO B 1 237 ? -1.925 -39.719 -16.438 1 95.19 237 PRO B O 1
ATOM 4953 N N . GLY B 1 238 ? -4.16 -39.812 -16.547 1 95.81 238 GLY B N 1
ATOM 4954 C CA . GLY B 1 238 ? -4.227 -39 -17.75 1 95.81 238 GLY B CA 1
ATOM 4955 C C . GLY B 1 238 ? -4.07 -37.5 -17.484 1 95.81 238 GLY B C 1
ATOM 4956 O O . GLY B 1 238 ? -3.787 -37.125 -16.344 1 95.81 238 GLY B O 1
ATOM 4957 N N . PHE B 1 239 ? -4.207 -36.688 -18.578 1 97.06 239 PHE B N 1
ATOM 4958 C CA . PHE B 1 239 ? -4.047 -35.25 -18.469 1 97.06 239 PHE B CA 1
ATOM 4959 C C . PHE B 1 239 ? -5.078 -34.656 -17.516 1 97.06 239 PHE B C 1
ATOM 4961 O O . PHE B 1 239 ? -6.246 -35.062 -17.531 1 97.06 239 PHE B O 1
ATOM 4968 N N . HIS B 1 240 ? -4.605 -33.75 -16.734 1 98.19 240 HIS B N 1
ATOM 4969 C CA . HIS B 1 240 ? -5.48 -32.969 -15.883 1 98.19 240 HIS B CA 1
ATOM 4970 C C . HIS B 1 240 ? -6.336 -33.844 -14.984 1 98.19 240 HIS B C 1
ATOM 4972 O O . HIS B 1 240 ? -7.531 -33.594 -14.82 1 98.19 240 HIS B O 1
ATOM 4978 N N . SER B 1 241 ? -5.695 -34.875 -14.414 1 97.69 241 SER B N 1
ATOM 4979 C CA . SER B 1 241 ? -6.418 -35.875 -13.648 1 97.69 241 SER B CA 1
ATOM 4980 C C . SER B 1 241 ? -6.203 -35.688 -12.148 1 97.69 241 SER B C 1
ATOM 4982 O O . SER B 1 241 ? -6.805 -36.406 -11.336 1 97.69 241 SER B O 1
ATOM 4984 N N . VAL B 1 242 ? -5.375 -34.75 -11.727 1 98.25 242 VAL B N 1
ATOM 4985 C CA . VAL B 1 242 ? -5.121 -34.469 -10.32 1 98.25 242 VAL B CA 1
ATOM 4986 C C . VAL B 1 242 ? -5.477 -33 -10.031 1 98.25 242 VAL B C 1
ATOM 4988 O O . VAL B 1 242 ? -4.816 -32.094 -10.523 1 98.25 242 VAL B O 1
ATOM 4991 N N . TRP B 1 243 ? -6.449 -32.812 -9.234 1 98.44 243 TRP B N 1
ATOM 4992 C CA . TRP B 1 243 ? -6.93 -31.469 -8.914 1 98.44 243 TRP B CA 1
ATOM 4993 C C . TRP B 1 243 ? -6.5 -31.047 -7.516 1 98.44 243 TRP B C 1
ATOM 4995 O O . TRP B 1 243 ? -6.625 -31.828 -6.566 1 98.44 243 TRP B O 1
ATOM 5005 N N . ILE B 1 244 ? -5.945 -29.875 -7.422 1 98.12 244 ILE B N 1
ATOM 5006 C CA . ILE B 1 244 ? -5.492 -29.359 -6.137 1 98.12 244 ILE B CA 1
ATOM 5007 C C . ILE B 1 244 ? -6.219 -28.047 -5.824 1 98.12 244 ILE B C 1
ATOM 5009 O O . ILE B 1 244 ? -6.277 -27.141 -6.66 1 98.12 244 ILE B O 1
ATOM 5013 N N . TRP B 1 245 ? -6.816 -27.875 -4.758 1 97.12 245 TRP B N 1
ATOM 5014 C CA . TRP B 1 245 ? -7.453 -26.641 -4.324 1 97.12 245 TRP B CA 1
ATOM 5015 C C . TRP B 1 245 ? -7.418 -26.516 -2.805 1 97.12 245 TRP B C 1
ATOM 5017 O O . TRP B 1 245 ? -6.941 -27.422 -2.111 1 97.12 245 TRP B O 1
ATOM 5027 N N . ASP B 1 246 ? -7.746 -25.344 -2.254 1 94.56 246 ASP B N 1
ATOM 5028 C CA . ASP B 1 246 ? -7.621 -25.094 -0.821 1 94.56 246 ASP B CA 1
ATOM 5029 C C . ASP B 1 246 ? -8.82 -25.656 -0.061 1 94.56 246 ASP B C 1
ATOM 5031 O O . ASP B 1 246 ? -9.742 -26.219 -0.666 1 94.56 246 ASP B O 1
ATOM 5035 N N . GLY B 1 247 ? -8.766 -25.594 1.234 1 92.06 247 GLY B N 1
ATOM 5036 C CA . GLY B 1 247 ? -9.773 -26.188 2.098 1 92.06 247 GLY B CA 1
ATOM 5037 C C . GLY B 1 247 ? -10.906 -25.234 2.436 1 92.06 247 GLY B C 1
ATOM 5038 O O . GLY B 1 247 ? -11.531 -25.359 3.494 1 92.06 247 GLY B O 1
ATOM 5039 N N . ALA B 1 248 ? -11.188 -24.281 1.573 1 91.62 248 ALA B N 1
ATOM 5040 C CA . ALA B 1 248 ? -12.32 -23.391 1.815 1 91.62 248 ALA B CA 1
ATOM 5041 C C . ALA B 1 248 ? -13.625 -24.188 1.941 1 91.62 248 ALA B C 1
ATOM 5043 O O . ALA B 1 248 ? -13.781 -25.234 1.314 1 91.62 248 ALA B O 1
ATOM 5044 N N . ARG B 1 249 ? -14.523 -23.672 2.648 1 90.44 249 ARG B N 1
ATOM 5045 C CA . ARG B 1 249 ? -15.773 -24.344 2.973 1 90.44 249 ARG B CA 1
ATOM 5046 C C . ARG B 1 249 ? -16.516 -24.781 1.708 1 90.44 249 ARG B C 1
ATOM 5048 O O . ARG B 1 249 ? -17.062 -25.875 1.646 1 90.44 249 ARG B O 1
ATOM 5055 N N . ILE B 1 250 ? -16.469 -23.969 0.749 1 92.06 250 ILE B N 1
ATOM 5056 C CA . ILE B 1 250 ? -17.219 -24.234 -0.471 1 92.06 250 ILE B CA 1
ATOM 5057 C C . ILE B 1 250 ? -16.578 -25.375 -1.24 1 92.06 250 ILE B C 1
ATOM 5059 O O . ILE B 1 250 ? -17.203 -25.984 -2.105 1 92.06 250 ILE B O 1
ATOM 5063 N N . HIS B 1 251 ? -15.312 -25.672 -0.972 1 93.06 251 HIS B N 1
ATOM 5064 C CA . HIS B 1 251 ? -14.562 -26.703 -1.692 1 93.06 251 HIS B CA 1
ATOM 5065 C C . HIS B 1 251 ? -14.672 -28.047 -0.997 1 93.06 251 HIS B C 1
ATOM 5067 O O . HIS B 1 251 ? -14.391 -29.094 -1.603 1 93.06 251 HIS B O 1
ATOM 5073 N N . CYS B 1 252 ? -15.008 -27.969 0.322 1 89.44 252 CYS B N 1
ATOM 5074 C CA . CYS B 1 252 ? -14.859 -29.156 1.156 1 89.44 252 CYS B CA 1
ATOM 5075 C C . CYS B 1 252 ? -16.172 -29.922 1.26 1 89.44 252 CYS B C 1
ATOM 5077 O O . CYS B 1 252 ? -16.516 -30.422 2.33 1 89.44 252 CYS B O 1
ATOM 5079 N N . ASP B 1 253 ? -16.844 -30.047 0.308 1 91.56 253 ASP B N 1
ATOM 5080 C CA . ASP B 1 253 ? -18.031 -30.875 0.307 1 91.56 253 ASP B CA 1
ATOM 5081 C C . ASP B 1 253 ? -17.719 -32.312 -0.136 1 91.56 253 ASP B C 1
ATOM 5083 O O . ASP B 1 253 ? -17.188 -32.531 -1.23 1 91.56 253 ASP B O 1
ATOM 5087 N N . PRO B 1 254 ? -18.016 -33.25 0.719 1 92.19 254 PRO B N 1
ATOM 5088 C CA . PRO B 1 254 ? -17.688 -34.656 0.401 1 92.19 254 PRO B CA 1
ATOM 5089 C C . PRO B 1 254 ? -18.391 -35.156 -0.859 1 92.19 254 PRO B C 1
ATOM 5091 O O . PRO B 1 254 ? -17.844 -36 -1.577 1 92.19 254 PRO B O 1
ATOM 5094 N N . ASN B 1 255 ? -19.562 -34.688 -1.044 1 92.69 255 ASN B N 1
ATOM 5095 C CA . ASN B 1 255 ? -20.297 -35.125 -2.227 1 92.69 255 ASN B CA 1
ATOM 5096 C C . ASN B 1 255 ? -19.594 -34.719 -3.512 1 92.69 255 ASN B C 1
ATOM 5098 O O . ASN B 1 255 ? -19.594 -35.438 -4.5 1 92.69 255 ASN B O 1
ATOM 5102 N N . ILE B 1 256 ? -18.984 -33.594 -3.461 1 94.12 256 ILE B N 1
ATOM 5103 C CA . ILE B 1 256 ? -18.266 -33.094 -4.625 1 94.12 256 ILE B CA 1
ATOM 5104 C C . ILE B 1 256 ? -17.047 -33.969 -4.883 1 94.12 256 ILE B C 1
ATOM 5106 O O . ILE B 1 256 ? -16.812 -34.406 -6.012 1 94.12 256 ILE B O 1
ATOM 5110 N N . THR B 1 257 ? -16.328 -34.219 -3.885 1 93.69 257 THR B N 1
ATOM 5111 C CA . THR B 1 257 ? -15.109 -35 -4.004 1 93.69 257 THR B CA 1
ATOM 5112 C C . THR B 1 257 ? -15.43 -36.438 -4.457 1 93.69 257 THR B C 1
ATOM 5114 O O . THR B 1 257 ? -14.742 -37 -5.324 1 93.69 257 THR B O 1
ATOM 5117 N N . ARG B 1 258 ? -16.453 -37.031 -3.879 1 95.19 258 ARG B N 1
ATOM 5118 C CA . ARG B 1 258 ? -16.844 -38.406 -4.25 1 95.19 258 ARG B CA 1
ATOM 5119 C C . ARG B 1 258 ? -17.234 -38.469 -5.723 1 95.19 258 ARG B C 1
ATOM 5121 O O . ARG B 1 258 ? -16.844 -39.406 -6.43 1 95.19 258 ARG B O 1
ATOM 5128 N N . TYR B 1 259 ? -18 -37.5 -6.066 1 96.19 259 TYR B N 1
ATOM 5129 C CA . TYR B 1 259 ? -18.438 -37.469 -7.461 1 96.19 259 TYR B CA 1
ATOM 5130 C C . TYR B 1 259 ? -17.25 -37.375 -8.406 1 96.19 259 TYR B C 1
ATOM 5132 O O . TYR B 1 259 ? -17.141 -38.156 -9.359 1 96.19 259 TYR B O 1
ATOM 5140 N N . LEU B 1 260 ? -16.344 -36.5 -8.195 1 96.44 260 LEU B N 1
ATOM 5141 C CA . LEU B 1 260 ? -15.188 -36.281 -9.062 1 96.44 260 LEU B CA 1
ATOM 5142 C C . LEU B 1 260 ? -14.266 -37.5 -9.047 1 96.44 260 LEU B C 1
ATOM 5144 O O . LEU B 1 260 ? -13.703 -37.875 -10.078 1 96.44 260 LEU B O 1
ATOM 5148 N N . ARG B 1 261 ? -14.148 -38.094 -7.91 1 96 261 ARG B N 1
ATOM 5149 C CA . ARG B 1 261 ? -13.336 -39.312 -7.805 1 96 261 ARG B CA 1
ATOM 5150 C C . ARG B 1 261 ? -13.922 -40.438 -8.656 1 96 261 ARG B C 1
ATOM 5152 O O . ARG B 1 261 ? -13.188 -41.219 -9.234 1 96 261 ARG B O 1
ATOM 5159 N N . SER B 1 262 ? -15.211 -40.5 -8.68 1 96.56 262 SER B N 1
ATOM 5160 C CA . SER B 1 262 ? -15.875 -41.5 -9.492 1 96.56 262 SER B CA 1
ATOM 5161 C C . SER B 1 262 ? -15.586 -41.312 -10.977 1 96.56 262 SER B C 1
ATOM 5163 O O . SER B 1 262 ? -15.703 -42.25 -11.766 1 96.56 262 SER B O 1
ATOM 5165 N N . LEU B 1 263 ? -15.227 -40.125 -11.336 1 96.38 263 LEU B N 1
ATOM 5166 C CA . LEU B 1 263 ? -14.875 -39.844 -12.719 1 96.38 263 LEU B CA 1
ATOM 5167 C C . LEU B 1 263 ? -13.406 -40.125 -12.984 1 96.38 263 LEU B C 1
ATOM 5169 O O . LEU B 1 263 ? -12.914 -39.938 -14.094 1 96.38 263 LEU B O 1
ATOM 5173 N N . GLY B 1 264 ? -12.688 -40.562 -11.938 1 96.5 264 GLY B N 1
ATOM 5174 C CA . GLY B 1 264 ? -11.281 -40.875 -12.086 1 96.5 264 GLY B CA 1
ATOM 5175 C C . GLY B 1 264 ? -10.359 -39.719 -11.773 1 96.5 264 GLY B C 1
ATOM 5176 O O . GLY B 1 264 ? -9.195 -39.719 -12.172 1 96.5 264 GLY B O 1
ATOM 5177 N N . ILE B 1 265 ? -10.828 -38.688 -11.18 1 97.5 265 ILE B N 1
ATOM 5178 C CA . ILE B 1 265 ? -10.047 -37.5 -10.836 1 97.5 265 ILE B CA 1
ATOM 5179 C C . ILE B 1 265 ? -9.578 -37.594 -9.391 1 97.5 265 ILE B C 1
ATOM 5181 O O . ILE B 1 265 ? -10.375 -37.875 -8.492 1 97.5 265 ILE B O 1
ATOM 5185 N N . HIS B 1 266 ? -8.312 -37.406 -9.141 1 97.25 266 HIS B N 1
ATOM 5186 C CA . HIS B 1 266 ? -7.781 -37.344 -7.781 1 97.25 266 HIS B CA 1
ATOM 5187 C C . HIS B 1 266 ? -7.828 -35.938 -7.223 1 97.25 266 HIS B C 1
ATOM 5189 O O . HIS B 1 266 ? -7.398 -34.969 -7.883 1 97.25 266 HIS B O 1
ATOM 5195 N N . ILE B 1 267 ? -8.336 -35.812 -6.062 1 96.75 267 ILE B N 1
ATOM 5196 C CA . ILE B 1 267 ? -8.453 -34.5 -5.43 1 96.75 267 ILE B CA 1
ATOM 5197 C C . ILE B 1 267 ? -7.496 -34.406 -4.246 1 96.75 267 ILE B C 1
ATOM 5199 O O . ILE B 1 267 ? -7.48 -35.312 -3.379 1 96.75 267 ILE B O 1
ATOM 5203 N N . ILE B 1 268 ? -6.715 -33.375 -4.238 1 96.56 268 ILE B N 1
ATOM 5204 C CA . ILE B 1 268 ? -5.789 -33.125 -3.141 1 96.56 268 ILE B CA 1
ATOM 5205 C C . ILE B 1 268 ? -6.047 -31.734 -2.568 1 96.56 268 ILE B C 1
ATOM 5207 O O . ILE B 1 268 ? -6.199 -30.766 -3.316 1 96.56 268 ILE B O 1
ATOM 5211 N N . TYR B 1 269 ? -6.043 -31.594 -1.262 1 96 269 TYR B N 1
ATOM 5212 C CA . TYR B 1 269 ? -6.277 -30.312 -0.596 1 96 269 TYR B CA 1
ATOM 5213 C C . TYR B 1 269 ? -4.961 -29.641 -0.218 1 96 269 TYR B C 1
ATOM 5215 O O . TYR B 1 269 ? -4.055 -30.297 0.308 1 96 269 TYR B O 1
ATOM 5223 N N . LEU B 1 270 ? -4.871 -28.391 -0.511 1 96.19 270 LEU B N 1
ATOM 5224 C CA . LEU B 1 270 ? -3.725 -27.609 -0.049 1 96.19 270 LEU B CA 1
ATOM 5225 C C . LEU B 1 270 ? -3.742 -27.469 1.47 1 96.19 270 LEU B C 1
ATOM 5227 O O . LEU B 1 270 ? -4.809 -27.344 2.074 1 96.19 270 LEU B O 1
ATOM 5231 N N . PRO B 1 271 ? -2.516 -27.531 2.01 1 92.88 271 PRO B N 1
ATOM 5232 C CA . PRO B 1 271 ? -2.49 -27.234 3.447 1 92.88 271 PRO B CA 1
ATOM 5233 C C . PRO B 1 271 ? -2.988 -25.828 3.775 1 92.88 271 PRO B C 1
ATOM 5235 O O . PRO B 1 271 ? -2.789 -24.906 2.986 1 92.88 271 PRO B O 1
ATOM 5238 N N . ALA B 1 272 ? -3.578 -25.719 4.945 1 89.12 272 ALA B N 1
ATOM 5239 C CA . ALA B 1 272 ? -4.121 -24.438 5.367 1 89.12 272 ALA B CA 1
ATOM 5240 C C . ALA B 1 272 ? -3.021 -23.391 5.48 1 89.12 272 ALA B C 1
ATOM 5242 O O . ALA B 1 272 ? -1.924 -23.672 5.961 1 89.12 272 ALA B O 1
ATOM 5243 N N . TYR B 1 273 ? -3.27 -22.219 5.008 1 86.56 273 TYR B N 1
ATOM 5244 C CA . TYR B 1 273 ? -2.434 -21.031 5.16 1 86.56 273 TYR B CA 1
ATOM 5245 C C . TYR B 1 273 ? -1.122 -21.188 4.398 1 86.56 273 TYR B C 1
ATOM 5247 O O . TYR B 1 273 ? -0.093 -20.641 4.809 1 86.56 273 TYR B O 1
ATOM 5255 N N . CYS B 1 274 ? -1.164 -22 3.369 1 88.81 274 CYS B N 1
ATOM 5256 C CA . CYS B 1 274 ? 0.039 -22.172 2.564 1 88.81 274 CYS B CA 1
ATOM 5257 C C . CYS B 1 274 ? -0.216 -21.797 1.111 1 88.81 274 CYS B C 1
ATOM 5259 O O . CYS B 1 274 ? -0.038 -22.609 0.208 1 88.81 274 CYS B O 1
ATOM 5261 N N . PRO B 1 275 ? -0.485 -20.578 0.968 1 88.69 275 PRO B N 1
ATOM 5262 C CA . PRO B 1 275 ? -0.764 -20.125 -0.399 1 88.69 275 PRO B CA 1
ATOM 5263 C C . PRO B 1 275 ? 0.455 -20.234 -1.313 1 88.69 275 PRO B C 1
ATOM 5265 O O . PRO B 1 275 ? 0.312 -20.25 -2.539 1 88.69 275 PRO B O 1
ATOM 5268 N N . PHE B 1 276 ? 1.58 -20.359 -0.794 1 87.31 276 PHE B N 1
ATOM 5269 C CA . PHE B 1 276 ? 2.809 -20.406 -1.576 1 87.31 276 PHE B CA 1
ATOM 5270 C C . PHE B 1 276 ? 2.967 -21.75 -2.262 1 87.31 276 PHE B C 1
ATOM 5272 O O . PHE B 1 276 ? 3.844 -21.922 -3.109 1 87.31 276 PHE B O 1
ATOM 5279 N N . PHE B 1 277 ? 2.113 -22.672 -1.964 1 94.31 277 PHE B N 1
ATOM 5280 C CA . PHE B 1 277 ? 2.082 -23.953 -2.676 1 94.31 277 PHE B CA 1
ATOM 5281 C C . PHE B 1 277 ? 1.082 -23.906 -3.826 1 94.31 277 PHE B C 1
ATOM 5283 O O . PHE B 1 277 ? 0.951 -24.859 -4.582 1 94.31 277 PHE B O 1
ATOM 5290 N N . ASN B 1 278 ? 0.384 -22.75 -3.965 1 96.12 278 ASN B N 1
ATOM 5291 C CA . ASN B 1 278 ? -0.674 -22.625 -4.961 1 96.12 278 ASN B CA 1
ATOM 5292 C C . ASN B 1 278 ? -0.24 -21.734 -6.129 1 96.12 278 ASN B C 1
ATOM 5294 O O . ASN B 1 278 ? -0.414 -20.516 -6.09 1 96.12 278 ASN B O 1
ATOM 5298 N N . PRO B 1 279 ? 0.187 -22.312 -7.215 1 96.88 279 PRO B N 1
ATOM 5299 C CA . PRO B 1 279 ? 0.692 -21.547 -8.359 1 96.88 279 PRO B CA 1
ATOM 5300 C C . PRO B 1 279 ? -0.348 -20.594 -8.93 1 96.88 279 PRO B C 1
ATOM 5302 O O . PRO B 1 279 ? 0.009 -19.562 -9.531 1 96.88 279 PRO B O 1
ATOM 5305 N N . ILE B 1 280 ? -1.58 -20.922 -8.789 1 97.69 280 ILE B N 1
ATOM 5306 C CA . ILE B 1 280 ? -2.627 -20.094 -9.391 1 97.69 280 ILE B CA 1
ATOM 5307 C C . ILE B 1 280 ? -2.633 -18.719 -8.75 1 97.69 280 ILE B C 1
ATOM 5309 O O . ILE B 1 280 ? -3.076 -17.734 -9.367 1 97.69 280 ILE B O 1
ATOM 5313 N N . GLU B 1 281 ? -2.164 -18.594 -7.527 1 95 281 GLU B N 1
ATOM 5314 C CA . GLU B 1 281 ? -2.061 -17.297 -6.863 1 95 281 GLU B CA 1
ATOM 5315 C C . GLU B 1 281 ? -1.062 -16.391 -7.574 1 95 281 GLU B C 1
ATOM 5317 O O . GLU B 1 281 ? -1.285 -15.188 -7.691 1 95 281 GLU B O 1
ATOM 5322 N N . ILE B 1 282 ? 0.007 -16.969 -8.008 1 94.5 282 ILE B N 1
ATOM 5323 C CA . ILE B 1 282 ? 1.003 -16.203 -8.75 1 94.5 282 ILE B CA 1
ATOM 5324 C C . ILE B 1 282 ? 0.41 -15.734 -10.086 1 94.5 282 ILE B C 1
ATOM 5326 O O . ILE B 1 282 ? 0.594 -14.586 -10.484 1 94.5 282 ILE B O 1
ATOM 5330 N N . LEU B 1 283 ? -0.263 -16.656 -10.703 1 96 283 LEU B N 1
ATOM 5331 C CA . LEU B 1 283 ? -0.917 -16.297 -11.953 1 96 283 LEU B CA 1
ATOM 5332 C C . LEU B 1 283 ? -1.899 -15.141 -11.734 1 96 283 LEU B C 1
ATOM 5334 O O . LEU B 1 283 ? -1.969 -14.219 -12.547 1 96 283 LEU B O 1
ATOM 5338 N N . PHE B 1 284 ? -2.695 -15.211 -10.633 1 95.94 284 PHE B N 1
ATOM 5339 C CA . PHE B 1 284 ? -3.639 -14.148 -10.328 1 95.94 284 PHE B CA 1
ATOM 5340 C C . PHE B 1 284 ? -2.918 -12.812 -10.188 1 95.94 284 PHE B C 1
ATOM 5342 O O . PHE B 1 284 ? -3.457 -11.766 -10.547 1 95.94 284 PHE B O 1
ATOM 5349 N N . GLY B 1 285 ? -1.752 -12.867 -9.609 1 93.81 285 GLY B N 1
ATOM 5350 C CA . GLY B 1 285 ? -0.941 -11.664 -9.555 1 93.81 285 GLY B CA 1
ATOM 5351 C C . GLY B 1 285 ? -0.644 -11.07 -10.914 1 93.81 285 GLY B C 1
ATOM 5352 O O . GLY B 1 285 ? -0.77 -9.859 -11.117 1 93.81 285 GLY B O 1
ATOM 5353 N N . PHE B 1 286 ? -0.28 -11.969 -11.867 1 94.06 286 PHE B N 1
ATOM 5354 C CA . PHE B 1 286 ? -0.003 -11.539 -13.227 1 94.06 286 PHE B CA 1
ATOM 5355 C C . PHE B 1 286 ? -1.255 -10.961 -13.875 1 94.06 286 PHE B C 1
ATOM 5357 O O . PHE B 1 286 ? -1.188 -9.945 -14.578 1 94.06 286 PHE B O 1
ATOM 5364 N N . VAL B 1 287 ? -2.291 -11.586 -13.617 1 95.06 287 VAL B N 1
ATOM 5365 C CA . VAL B 1 287 ? -3.564 -11.156 -14.188 1 95.06 287 VAL B CA 1
ATOM 5366 C C . VAL B 1 287 ? -3.91 -9.758 -13.688 1 95.06 287 VAL B C 1
ATOM 5368 O O . VAL B 1 287 ? -4.27 -8.883 -14.469 1 95.06 287 VAL B O 1
ATOM 5371 N N . LYS B 1 288 ? -3.818 -9.578 -12.398 1 93.69 288 LYS B N 1
ATOM 5372 C CA . LYS B 1 288 ? -4.137 -8.281 -11.812 1 93.69 288 LYS B CA 1
ATOM 5373 C C . LYS B 1 288 ? -3.232 -7.184 -12.359 1 93.69 288 LYS B C 1
ATOM 5375 O O . LYS B 1 288 ? -3.684 -6.062 -12.609 1 93.69 288 LYS B O 1
ATOM 5380 N N . GLN B 1 289 ? -2.023 -7.492 -12.508 1 92.19 289 GLN B N 1
ATOM 5381 C CA . GLN B 1 289 ? -1.092 -6.527 -13.086 1 92.19 289 GLN B CA 1
ATOM 5382 C C . GLN B 1 289 ? -1.496 -6.152 -14.508 1 92.19 289 GLN B C 1
ATOM 5384 O O . GLN B 1 289 ? -1.481 -4.977 -14.875 1 92.19 289 GLN B O 1
ATOM 5389 N N . LYS B 1 290 ? -1.763 -7.137 -15.273 1 93.31 290 LYS B N 1
ATOM 5390 C CA . LYS B 1 290 ? -2.182 -6.891 -16.656 1 93.31 290 LYS B CA 1
ATOM 5391 C C . LYS B 1 290 ? -3.486 -6.098 -16.703 1 93.31 290 LYS B C 1
ATOM 5393 O O . LYS B 1 290 ? -3.67 -5.246 -17.562 1 93.31 290 LYS B O 1
ATOM 5398 N N . MET B 1 291 ? -4.352 -6.383 -15.805 1 92.75 291 MET B N 1
ATOM 5399 C CA . MET B 1 291 ? -5.613 -5.648 -15.727 1 92.75 291 MET B CA 1
ATOM 5400 C C . MET B 1 291 ? -5.363 -4.176 -15.43 1 92.75 291 MET B C 1
ATOM 5402 O O . MET B 1 291 ? -5.961 -3.297 -16.062 1 92.75 291 MET B O 1
ATOM 5406 N N . LYS B 1 292 ? -4.555 -3.908 -14.484 1 91.06 292 LYS B N 1
ATOM 5407 C CA . LYS B 1 292 ? -4.227 -2.531 -14.125 1 91.06 292 LYS B CA 1
ATOM 5408 C C . LYS B 1 292 ? -3.668 -1.77 -15.32 1 91.06 292 LYS B C 1
ATOM 5410 O O . LYS B 1 292 ? -3.955 -0.583 -15.5 1 91.06 292 LYS B O 1
ATOM 5415 N N . ARG B 1 293 ? -2.936 -2.465 -16.109 1 90.94 293 ARG B N 1
ATOM 5416 C CA . ARG B 1 293 ? -2.299 -1.849 -17.266 1 90.94 293 ARG B CA 1
ATOM 5417 C C . ARG B 1 293 ? -3.322 -1.553 -18.359 1 90.94 293 ARG B C 1
ATOM 5419 O O . ARG B 1 293 ? -3.186 -0.574 -19.094 1 90.94 293 ARG B O 1
ATOM 5426 N N . ASN B 1 294 ? -4.297 -2.34 -18.453 1 91.88 294 ASN B N 1
ATOM 5427 C CA . ASN B 1 294 ? -5.18 -2.256 -19.609 1 91.88 294 ASN B CA 1
ATOM 5428 C C . ASN B 1 294 ? -6.52 -1.615 -19.25 1 91.88 294 ASN B C 1
ATOM 5430 O O . ASN B 1 294 ? -7.309 -1.276 -20.125 1 91.88 294 ASN B O 1
ATOM 5434 N N . TYR B 1 295 ? -6.758 -1.432 -18.016 1 90.88 295 TYR B N 1
ATOM 5435 C CA . TYR B 1 295 ? -8.047 -0.898 -17.578 1 90.88 295 TYR B CA 1
ATOM 5436 C C . TYR B 1 295 ? -8.164 0.581 -17.922 1 90.88 295 TYR B C 1
ATOM 5438 O O . TYR B 1 295 ? -7.246 1.362 -17.672 1 90.88 295 TYR B O 1
ATOM 5446 N N . VAL B 1 296 ? -9.211 0.929 -18.531 1 87.12 296 VAL B N 1
ATOM 5447 C CA . VAL B 1 296 ? -9.5 2.316 -18.875 1 87.12 296 VAL B CA 1
ATOM 5448 C C . VAL B 1 296 ? -10.547 2.875 -17.906 1 87.12 296 VAL B C 1
ATOM 5450 O O . VAL B 1 296 ? -11.688 2.41 -17.891 1 87.12 296 VAL B O 1
ATOM 5453 N N . GLU B 1 297 ? -10.141 3.863 -17.219 1 86.88 297 GLU B N 1
ATOM 5454 C CA . GLU B 1 297 ? -11.031 4.465 -16.234 1 86.88 297 GLU B CA 1
ATOM 5455 C C . GLU B 1 297 ? -12.227 5.145 -16.906 1 86.88 297 GLU B C 1
ATOM 5457 O O . GLU B 1 297 ? -12.102 5.672 -18.016 1 86.88 297 GLU B O 1
ATOM 5462 N N . ASN B 1 298 ? -13.344 5.152 -16.203 1 82 298 ASN B N 1
ATOM 5463 C CA . ASN B 1 298 ? -14.562 5.836 -16.625 1 82 298 ASN B CA 1
ATOM 5464 C C . ASN B 1 298 ? -15.086 5.301 -17.953 1 82 298 ASN B C 1
ATOM 5466 O O . ASN B 1 298 ? -15.711 6.035 -18.719 1 82 298 ASN B O 1
ATOM 5470 N N . SER B 1 299 ? -14.586 4.148 -18.281 1 81.88 299 SER B N 1
ATOM 5471 C CA . SER B 1 299 ? -15.102 3.512 -19.484 1 81.88 299 SER B CA 1
ATOM 5472 C C . SER B 1 299 ? -16.406 2.77 -19.203 1 81.88 299 SER B C 1
ATOM 5474 O O . SER B 1 299 ? -16.672 2.387 -18.062 1 81.88 299 SER B O 1
ATOM 5476 N N . ASN B 1 300 ? -17.234 2.658 -20.125 1 78.81 300 ASN B N 1
ATOM 5477 C CA . ASN B 1 300 ? -18.5 1.94 -19.984 1 78.81 300 ASN B CA 1
ATOM 5478 C C . ASN B 1 300 ? -18.328 0.456 -20.312 1 78.81 300 ASN B C 1
ATOM 5480 O O . ASN B 1 300 ? -19.328 -0.263 -20.453 1 78.81 300 ASN B O 1
ATOM 5484 N N . GLU B 1 301 ? -17.156 0.079 -20.328 1 79.94 301 GLU B N 1
ATOM 5485 C CA . GLU B 1 301 ? -16.922 -1.321 -20.672 1 79.94 301 GLU B CA 1
ATOM 5486 C C . GLU B 1 301 ? -17.375 -2.248 -19.547 1 79.94 301 GLU B C 1
ATOM 5488 O O . GLU B 1 301 ? -17.188 -1.941 -18.375 1 79.94 301 GLU B O 1
ATOM 5493 N N . ASN B 1 302 ? -18.062 -3.324 -19.984 1 85.88 302 ASN B N 1
ATOM 5494 C CA . ASN B 1 302 ? -18.469 -4.383 -19.062 1 85.88 302 ASN B CA 1
ATOM 5495 C C . ASN B 1 302 ? -17.25 -5.066 -18.422 1 85.88 302 ASN B C 1
ATOM 5497 O O . ASN B 1 302 ? -16.359 -5.527 -19.141 1 85.88 302 ASN B O 1
ATOM 5501 N N . LEU B 1 303 ? -17.266 -5.113 -17.125 1 87.88 303 LEU B N 1
ATOM 5502 C CA . LEU B 1 303 ? -16.125 -5.652 -16.391 1 87.88 303 LEU B CA 1
ATOM 5503 C C . LEU B 1 303 ? -15.914 -7.125 -16.719 1 87.88 303 LEU B C 1
ATOM 5505 O O . LEU B 1 303 ? -14.773 -7.594 -16.797 1 87.88 303 LEU B O 1
ATOM 5509 N N . VAL B 1 304 ? -16.969 -7.824 -16.938 1 88.75 304 VAL B N 1
ATOM 5510 C CA . VAL B 1 304 ? -16.891 -9.25 -17.234 1 88.75 304 VAL B CA 1
ATOM 5511 C C . VAL B 1 304 ? -16.156 -9.469 -18.562 1 88.75 304 VAL B C 1
ATOM 5513 O O . VAL B 1 304 ? -15.273 -10.328 -18.656 1 88.75 304 VAL B O 1
ATOM 5516 N N . LEU B 1 305 ? -16.516 -8.672 -19.516 1 89.94 305 LEU B N 1
ATOM 5517 C CA . LEU B 1 305 ? -15.891 -8.781 -20.828 1 89.94 305 LEU B CA 1
ATOM 5518 C C . LEU B 1 305 ? -14.414 -8.406 -20.75 1 89.94 305 LEU B C 1
ATOM 5520 O O . LEU B 1 305 ? -13.57 -9.062 -21.375 1 89.94 305 LEU B O 1
ATOM 5524 N N . PHE B 1 306 ? -14.203 -7.371 -20 1 91.69 306 PHE B N 1
ATOM 5525 C CA . PHE B 1 306 ? -12.828 -6.922 -19.828 1 91.69 306 PHE B CA 1
ATOM 5526 C C . PHE B 1 306 ? -11.984 -8 -19.172 1 91.69 306 PHE B C 1
ATOM 5528 O O . PHE B 1 306 ? -10.898 -8.336 -19.656 1 91.69 306 PHE B O 1
ATOM 5535 N N . VAL B 1 307 ? -12.461 -8.617 -18.078 1 92.62 307 VAL B N 1
ATOM 5536 C CA . VAL B 1 307 ? -11.75 -9.656 -17.344 1 92.62 307 VAL B CA 1
ATOM 5537 C C . VAL B 1 307 ? -11.555 -10.883 -18.234 1 92.62 307 VAL B C 1
ATOM 5539 O O . VAL B 1 307 ? -10.469 -11.469 -18.266 1 92.62 307 VAL B O 1
ATOM 5542 N N . GLY B 1 308 ? -12.578 -11.234 -18.953 1 93.19 308 GLY B N 1
ATOM 5543 C CA . GLY B 1 308 ? -12.492 -12.359 -19.859 1 93.19 308 GLY B CA 1
ATOM 5544 C C . GLY B 1 308 ? -11.398 -12.195 -20.906 1 93.19 308 GLY B C 1
ATOM 5545 O O . GLY B 1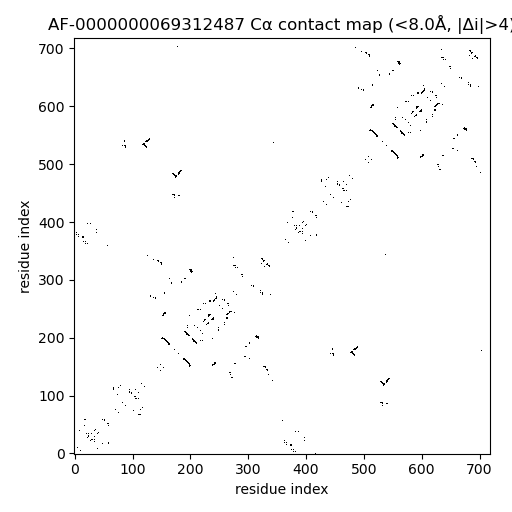 308 ? -10.656 -13.141 -21.188 1 93.19 308 GLY B O 1
ATOM 5546 N N . LYS B 1 309 ? -11.328 -11.031 -21.438 1 93.69 309 LYS B N 1
ATOM 5547 C CA . LYS B 1 309 ? -10.305 -10.75 -22.438 1 93.69 309 LYS B CA 1
ATOM 5548 C C . LYS B 1 309 ? -8.906 -10.922 -21.859 1 93.69 309 LYS B C 1
ATOM 5550 O O . LYS B 1 309 ? -8.031 -11.5 -22.5 1 93.69 309 LYS B O 1
ATOM 5555 N N . ILE B 1 310 ? -8.719 -10.438 -20.688 1 94.81 310 ILE B N 1
ATOM 5556 C CA . ILE B 1 310 ? -7.406 -10.523 -20.047 1 94.81 310 ILE B CA 1
ATOM 5557 C C . ILE B 1 310 ? -7.078 -11.984 -19.734 1 94.81 310 ILE B C 1
ATOM 5559 O O . ILE B 1 310 ? -5.969 -12.445 -20 1 94.81 310 ILE B O 1
ATOM 5563 N N . LEU B 1 311 ? -8.016 -12.695 -19.188 1 95.88 311 LEU B N 1
ATOM 5564 C CA . LEU B 1 311 ? -7.797 -14.086 -18.812 1 95.88 311 LEU B CA 1
ATOM 5565 C C . LEU B 1 311 ? -7.5 -14.938 -20.047 1 95.88 311 LEU B C 1
ATOM 5567 O O . LEU B 1 311 ? -6.723 -15.891 -19.969 1 95.88 311 LEU B O 1
ATOM 5571 N N . ASP B 1 312 ? -8.086 -14.602 -21.141 1 95.06 312 ASP B N 1
ATOM 5572 C CA . ASP B 1 312 ? -7.871 -15.32 -22.391 1 95.06 312 ASP B CA 1
ATOM 5573 C C . ASP B 1 312 ? -6.402 -15.273 -22.812 1 95.06 312 ASP B C 1
ATOM 5575 O O . ASP B 1 312 ? -5.898 -16.219 -23.422 1 95.06 312 ASP B O 1
ATOM 5579 N N . SER B 1 313 ? -5.793 -14.273 -22.469 1 94.69 313 SER B N 1
ATOM 5580 C CA . SER B 1 313 ? -4.391 -14.133 -22.844 1 94.69 313 SER B CA 1
ATOM 5581 C C . SER B 1 313 ? -3.506 -15.078 -22.031 1 94.69 313 SER B C 1
ATOM 5583 O O . SER B 1 313 ? -2.34 -15.281 -22.375 1 94.69 313 SER B O 1
ATOM 5585 N N . PHE B 1 314 ? -4.047 -15.672 -21.016 1 96 314 PHE B N 1
ATOM 5586 C CA . PHE B 1 314 ? -3.262 -16.578 -20.172 1 96 314 PHE B CA 1
ATOM 5587 C C . PHE B 1 314 ? -3.57 -18.031 -20.5 1 96 314 PHE B C 1
ATOM 5589 O O . PHE B 1 314 ? -3.061 -18.938 -19.844 1 96 314 PHE B O 1
ATOM 5596 N N . LYS B 1 315 ? -4.352 -18.281 -21.5 1 94.06 315 LYS B N 1
ATOM 5597 C CA . LYS B 1 315 ? -4.688 -19.641 -21.922 1 94.06 315 LYS B CA 1
ATOM 5598 C C . LYS B 1 315 ? -3.467 -20.359 -22.469 1 94.06 315 LYS B C 1
ATOM 5600 O O . LYS B 1 315 ? -3.33 -21.578 -22.312 1 94.06 315 LYS B O 1
ATOM 5605 N N . SER B 1 316 ? -2.576 -19.625 -23.062 1 90.31 316 SER B N 1
ATOM 5606 C CA . SER B 1 316 ? -1.369 -20.234 -23.625 1 90.31 316 SER B CA 1
ATOM 5607 C C . SER B 1 316 ? -0.134 -19.844 -22.812 1 90.31 316 SER B C 1
ATOM 5609 O O . SER B 1 316 ? 0.987 -19.891 -23.328 1 90.31 316 SER B O 1
ATOM 5611 N N . PHE B 1 317 ? -0.383 -19.531 -21.594 1 89.06 317 PHE B N 1
ATOM 5612 C CA . PHE B 1 317 ? 0.684 -19.125 -20.688 1 89.06 317 PHE B CA 1
ATOM 5613 C C . PHE B 1 317 ? 1.392 -20.344 -20.094 1 89.06 317 PHE B C 1
ATOM 5615 O O . PHE B 1 317 ? 0.753 -21.203 -19.5 1 89.06 317 PHE B O 1
ATOM 5622 N N . SER B 1 318 ? 2.699 -20.5 -20.375 1 91 318 SER B N 1
ATOM 5623 C CA . SER B 1 318 ? 3.445 -21.594 -19.75 1 91 318 SER B CA 1
ATOM 5624 C C . SER B 1 318 ? 3.646 -21.359 -18.266 1 91 318 SER B C 1
ATOM 5626 O O . SER B 1 318 ? 4.398 -20.469 -17.859 1 91 318 SER B O 1
ATOM 5628 N N . ALA B 1 319 ? 3.066 -22.234 -17.5 1 94.56 319 ALA B N 1
ATOM 5629 C CA . ALA B 1 319 ? 3.104 -22.031 -16.062 1 94.56 319 ALA B CA 1
ATOM 5630 C C . ALA B 1 319 ? 4.148 -22.938 -15.406 1 94.56 319 ALA B C 1
ATOM 5632 O O . ALA B 1 319 ? 4.148 -23.125 -14.188 1 94.56 319 ALA B O 1
ATOM 5633 N N . THR B 1 320 ? 5.004 -23.531 -16.156 1 94.25 320 THR B N 1
ATOM 5634 C CA . THR B 1 320 ? 5.996 -24.453 -15.648 1 94.25 320 THR B CA 1
ATOM 5635 C C . THR B 1 320 ? 6.887 -23.781 -14.609 1 94.25 320 THR B C 1
ATOM 5637 O O . THR B 1 320 ? 7.184 -24.359 -13.562 1 94.25 320 THR B O 1
ATOM 5640 N N . ASN B 1 321 ? 7.234 -22.594 -14.922 1 92.88 321 ASN B N 1
ATOM 5641 C CA . ASN B 1 321 ? 8.109 -21.875 -14 1 92.88 321 ASN B CA 1
ATOM 5642 C C . ASN B 1 321 ? 7.395 -21.562 -12.688 1 92.88 321 ASN B C 1
ATOM 5644 O O . ASN B 1 321 ? 8 -21.625 -11.617 1 92.88 321 ASN B O 1
ATOM 5648 N N . ILE B 1 322 ? 6.18 -21.219 -12.805 1 94.75 322 ILE B N 1
ATOM 5649 C CA . ILE B 1 322 ? 5.414 -20.906 -11.609 1 94.75 322 ILE B CA 1
ATOM 5650 C C . ILE B 1 322 ? 5.234 -22.156 -10.758 1 94.75 322 ILE B C 1
ATOM 5652 O O . ILE B 1 322 ? 5.293 -22.094 -9.531 1 94.75 322 ILE B O 1
ATOM 5656 N N . PHE B 1 323 ? 4.996 -23.312 -11.445 1 96.75 323 PHE B N 1
ATOM 5657 C CA . PHE B 1 323 ? 4.887 -24.578 -10.734 1 96.75 323 PHE B CA 1
ATOM 5658 C C . PHE B 1 323 ? 6.168 -24.875 -9.977 1 96.75 323 PHE B C 1
ATOM 5660 O O . PHE B 1 323 ? 6.125 -25.25 -8.797 1 96.75 323 PHE B O 1
ATOM 5667 N N . ARG B 1 324 ? 7.234 -24.641 -10.625 1 93.69 324 ARG B N 1
ATOM 5668 C CA . ARG B 1 324 ? 8.531 -24.891 -10.008 1 93.69 324 ARG B CA 1
ATOM 5669 C C . ARG B 1 324 ? 8.742 -24 -8.789 1 93.69 324 ARG B C 1
ATOM 5671 O O . ARG B 1 324 ? 9.227 -24.453 -7.754 1 93.69 324 ARG B O 1
ATOM 5678 N N . LYS B 1 325 ? 8.344 -22.812 -8.961 1 92 325 LYS B N 1
ATOM 5679 C CA . LYS B 1 325 ? 8.484 -21.844 -7.875 1 92 325 LYS B CA 1
ATOM 5680 C C . LYS B 1 325 ? 7.684 -22.281 -6.648 1 92 325 LYS B C 1
ATOM 5682 O O . LYS B 1 325 ? 8.062 -21.984 -5.516 1 92 325 LYS B O 1
ATOM 5687 N N . CYS B 1 326 ? 6.625 -22.984 -6.895 1 95.25 326 CYS B N 1
ATOM 5688 C CA . CYS B 1 326 ? 5.758 -23.422 -5.801 1 95.25 326 CYS B CA 1
ATOM 5689 C C . CYS B 1 326 ? 6.168 -24.797 -5.297 1 95.25 326 CYS B C 1
ATOM 5691 O O . CYS B 1 326 ? 5.547 -25.344 -4.379 1 95.25 326 CYS B O 1
ATOM 5693 N N . GLY B 1 327 ? 7.145 -25.438 -5.945 1 94.56 327 GLY B N 1
ATOM 5694 C CA . GLY B 1 327 ? 7.703 -26.672 -5.426 1 94.56 327 GLY B CA 1
ATOM 5695 C C . GLY B 1 327 ? 7.367 -27.875 -6.277 1 94.56 327 GLY B C 1
ATOM 5696 O O . GLY B 1 327 ? 7.746 -29.016 -5.945 1 94.56 327 GLY B O 1
ATOM 5697 N N . TYR B 1 328 ? 6.699 -27.703 -7.406 1 96.75 328 TYR B N 1
ATOM 5698 C CA . TYR B 1 328 ? 6.297 -28.812 -8.266 1 96.75 328 TYR B CA 1
ATOM 5699 C C . TYR B 1 328 ? 7.273 -28.984 -9.422 1 96.75 328 TYR B C 1
ATOM 5701 O O . TYR B 1 328 ? 7.449 -28.078 -10.234 1 96.75 328 TYR B O 1
ATOM 5709 N N . TYR B 1 329 ? 7.777 -30.141 -9.5 1 94.75 329 TYR B N 1
ATOM 5710 C CA . TYR B 1 329 ? 8.75 -30.438 -10.547 1 94.75 329 TYR B CA 1
ATOM 5711 C C . TYR B 1 329 ? 8.273 -31.578 -11.438 1 94.75 329 TYR B C 1
ATOM 5713 O O . TYR B 1 329 ? 7.449 -32.406 -11.016 1 94.75 329 TYR B O 1
ATOM 5721 N N . ALA B 1 330 ? 8.836 -31.625 -12.609 1 93.75 330 ALA B N 1
ATOM 5722 C CA . ALA B 1 330 ? 8.547 -32.719 -13.516 1 93.75 330 ALA B CA 1
ATOM 5723 C C . ALA B 1 330 ? 8.992 -34.062 -12.914 1 93.75 330 ALA B C 1
ATOM 5725 O O . ALA B 1 330 ? 9.945 -34.125 -12.141 1 93.75 330 ALA B O 1
ATOM 5726 N N . GLY B 1 331 ? 8.32 -35.094 -13.188 1 92.5 331 GLY B N 1
ATOM 5727 C CA . GLY B 1 331 ? 8.664 -36.438 -12.68 1 92.5 331 GLY B CA 1
ATOM 5728 C C . GLY B 1 331 ? 7.938 -36.781 -11.398 1 92.5 331 GLY B C 1
ATOM 5729 O O . GLY B 1 331 ? 8.227 -37.812 -10.773 1 92.5 331 GLY B O 1
ATOM 5730 N N . GLY B 1 332 ? 7.074 -35.938 -10.992 1 93.38 332 GLY B N 1
ATOM 5731 C CA . GLY B 1 332 ? 6.258 -36.25 -9.828 1 93.38 332 GLY B CA 1
ATOM 5732 C C . GLY B 1 332 ? 6.953 -35.906 -8.516 1 93.38 332 GLY B C 1
ATOM 5733 O O . GLY B 1 332 ? 6.758 -36.625 -7.52 1 93.38 332 GLY B O 1
ATOM 5734 N N . VAL B 1 333 ? 7.812 -34.969 -8.539 1 92.44 333 VAL B N 1
ATOM 5735 C CA . VAL B 1 333 ? 8.57 -34.594 -7.348 1 92.44 333 VAL B CA 1
ATOM 5736 C C . VAL B 1 333 ? 8.047 -33.281 -6.785 1 92.44 333 VAL B C 1
ATOM 5738 O O . VAL B 1 333 ? 7.848 -32.312 -7.527 1 92.44 333 VAL B O 1
ATOM 5741 N N . PHE B 1 334 ? 7.754 -33.281 -5.551 1 94.56 334 PHE B N 1
ATOM 5742 C CA . PHE B 1 334 ? 7.328 -32.094 -4.855 1 94.56 334 PHE B CA 1
ATOM 5743 C C . PHE B 1 334 ? 8.32 -31.719 -3.76 1 94.56 334 PHE B C 1
ATOM 5745 O O . PHE B 1 334 ? 8.617 -32.531 -2.883 1 94.56 334 PHE B O 1
ATOM 5752 N N . ASP B 1 335 ? 8.859 -30.5 -3.816 1 90.69 335 ASP B N 1
ATOM 5753 C CA . ASP B 1 335 ? 9.773 -29.969 -2.809 1 90.69 335 ASP B CA 1
ATOM 5754 C C . ASP B 1 335 ? 9.125 -28.828 -2.027 1 90.69 335 ASP B C 1
ATOM 5756 O O . ASP B 1 335 ? 9.008 -27.719 -2.539 1 90.69 335 ASP B O 1
ATOM 5760 N N . PRO B 1 336 ? 8.781 -29.109 -0.83 1 86.44 336 PRO B N 1
ATOM 5761 C CA . PRO B 1 336 ? 8.102 -28.078 -0.05 1 86.44 336 PRO B CA 1
ATOM 5762 C C . PRO B 1 336 ? 9.031 -26.922 0.323 1 86.44 336 PRO B C 1
ATOM 5764 O O . PRO B 1 336 ? 8.562 -25.828 0.669 1 86.44 336 PRO B O 1
ATOM 5767 N N . ASN B 1 337 ? 10.305 -27.078 0.208 1 80 337 ASN B N 1
ATOM 5768 C CA . ASN B 1 337 ? 11.258 -26.062 0.65 1 80 337 ASN B CA 1
ATOM 5769 C C . ASN B 1 337 ? 11.273 -24.859 -0.292 1 80 337 ASN B C 1
ATOM 5771 O O . ASN B 1 337 ? 11.57 -23.734 0.127 1 80 337 ASN B O 1
ATOM 5775 N N . ASN B 1 338 ? 11.062 -25.141 -1.518 1 70.56 338 ASN B N 1
ATOM 5776 C CA . ASN B 1 338 ? 11.023 -24.031 -2.463 1 70.56 338 ASN B CA 1
ATOM 5777 C C . ASN B 1 338 ? 9.867 -23.078 -2.16 1 70.56 338 ASN B C 1
ATOM 5779 O O . ASN B 1 338 ? 10.023 -21.859 -2.234 1 70.56 338 ASN B O 1
ATOM 5783 N N . GLY B 1 339 ? 8.766 -23.672 -1.923 1 64.12 339 GLY B N 1
ATOM 5784 C CA . GLY B 1 339 ? 7.609 -22.875 -1.555 1 64.12 339 GLY B CA 1
ATOM 5785 C C . GLY B 1 339 ? 7.762 -22.188 -0.206 1 64.12 339 GLY B C 1
ATOM 5786 O O . GLY B 1 339 ? 7.375 -21.031 -0.04 1 64.12 339 GLY B O 1
ATOM 5787 N N . LEU B 1 340 ? 8.375 -23.094 0.497 1 63.41 340 LEU B N 1
ATOM 5788 C CA . LEU B 1 340 ? 8.57 -22.562 1.845 1 63.41 340 LEU B CA 1
ATOM 5789 C C . LEU B 1 340 ? 9.672 -21.516 1.867 1 63.41 340 LEU B C 1
ATOM 5791 O O . LEU B 1 340 ? 9.625 -20.578 2.662 1 63.41 340 LEU B O 1
ATOM 5795 N N . ARG B 1 341 ? 10.703 -21.828 0.881 1 55.97 341 ARG B N 1
ATOM 5796 C CA . ARG B 1 341 ? 11.82 -20.891 0.77 1 55.97 341 ARG B CA 1
ATOM 5797 C C . ARG B 1 341 ? 11.398 -19.609 0.065 1 55.97 341 ARG B C 1
ATOM 5799 O O . ARG B 1 341 ? 12.008 -18.562 0.258 1 55.97 341 ARG B O 1
ATOM 5806 N N . GLN B 1 342 ? 10.648 -19.719 -1.199 1 50.47 342 GLN B N 1
ATOM 5807 C CA . GLN B 1 342 ? 10.117 -18.453 -1.71 1 50.47 342 GLN B CA 1
ATOM 5808 C C . GLN B 1 342 ? 9.734 -17.531 -0.568 1 50.47 342 GLN B C 1
ATOM 5810 O O . GLN B 1 342 ? 9.555 -16.328 -0.777 1 50.47 342 GLN B O 1
ATOM 5815 N N . GLN B 1 343 ? 9.648 -17.781 0.548 1 41.53 343 GLN B N 1
ATOM 5816 C CA . GLN B 1 343 ? 9.703 -17.094 1.831 1 41.53 343 GLN B CA 1
ATOM 5817 C C . GLN B 1 343 ? 11.023 -16.344 1.986 1 41.53 343 GLN B C 1
ATOM 5819 O O . GLN B 1 343 ? 11.047 -15.234 2.525 1 41.53 343 GLN B O 1
ATOM 5824 N N . ARG B 1 344 ? 12.258 -16.891 1.541 1 37.34 344 ARG B N 1
ATOM 5825 C CA . ARG B 1 344 ? 13.523 -16.172 1.617 1 37.34 344 ARG B CA 1
ATOM 5826 C C . ARG B 1 344 ? 13.734 -15.305 0.383 1 37.34 344 ARG B C 1
ATOM 5828 O O . ARG B 1 344 ? 14.289 -14.203 0.477 1 37.34 344 ARG B O 1
ATOM 5835 N N . GLU B 1 345 ? 13.727 -15.742 -0.903 1 36.38 345 GLU B N 1
ATOM 5836 C CA . GLU B 1 345 ? 14.281 -15.078 -2.078 1 36.38 345 GLU B CA 1
ATOM 5837 C C . GLU B 1 345 ? 13.273 -14.117 -2.701 1 36.38 345 GLU B C 1
ATOM 5839 O O . GLU B 1 345 ? 13.656 -13.125 -3.32 1 36.38 345 GLU B O 1
ATOM 5844 N N . VAL B 1 346 ? 12.023 -14.438 -2.818 1 35.41 346 VAL B N 1
ATOM 5845 C CA . VAL B 1 346 ? 11.234 -13.828 -3.885 1 35.41 346 VAL B CA 1
ATOM 5846 C C . VAL B 1 346 ? 10.953 -12.367 -3.551 1 35.41 346 VAL B C 1
ATOM 5848 O O . VAL B 1 346 ? 10.484 -11.609 -4.402 1 35.41 346 VAL B O 1
ATOM 5851 N N . PHE B 1 347 ? 10.938 -11.922 -2.391 1 29.62 347 PHE B N 1
ATOM 5852 C CA . PHE B 1 347 ? 10.359 -10.586 -2.432 1 29.62 347 PHE B CA 1
ATOM 5853 C C . PHE B 1 347 ? 11.336 -9.594 -3.061 1 29.62 347 PHE B C 1
ATOM 5855 O O . PHE B 1 347 ? 11.062 -8.391 -3.113 1 29.62 347 PHE B O 1
ATOM 5862 N N . GLY B 1 348 ? 12.594 -10 -3.328 1 26.48 348 GLY B N 1
ATOM 5863 C CA . GLY B 1 348 ? 13.492 -8.961 -3.799 1 26.48 348 GLY B CA 1
ATOM 5864 C C . GLY B 1 348 ? 13.273 -8.594 -5.254 1 26.48 348 GLY B C 1
ATOM 5865 O O . GLY B 1 348 ? 13.953 -7.719 -5.789 1 26.48 348 GLY B O 1
ATOM 5866 N N . SER B 1 349 ? 12.875 -9.562 -6.094 1 26.95 349 SER B N 1
ATOM 5867 C CA . SER B 1 349 ? 13.055 -9.219 -7.504 1 26.95 349 SER B CA 1
ATOM 5868 C C . SER B 1 349 ? 11.992 -8.234 -7.969 1 26.95 349 SER B C 1
ATOM 5870 O O . SER B 1 349 ? 10.797 -8.484 -7.828 1 26.95 349 SER B O 1
ATOM 5872 N N . ASN B 1 350 ? 12.195 -6.953 -7.852 1 26.47 350 ASN B N 1
ATOM 5873 C CA . ASN B 1 350 ? 11.539 -5.957 -8.695 1 26.47 350 ASN B CA 1
ATOM 5874 C C . ASN B 1 350 ? 11.398 -6.441 -10.133 1 26.47 350 ASN B C 1
ATOM 5876 O O . ASN B 1 350 ? 12.406 -6.672 -10.812 1 26.47 350 ASN B O 1
ATOM 5880 N N . THR B 1 351 ? 10.461 -7.273 -10.461 1 27.06 351 THR B N 1
ATOM 5881 C CA . THR B 1 351 ? 10.172 -7.621 -11.844 1 27.06 351 THR B CA 1
ATOM 5882 C C . THR B 1 351 ? 10.211 -6.383 -12.734 1 27.06 351 THR B C 1
ATOM 5884 O O . THR B 1 351 ? 9.43 -5.449 -12.547 1 27.06 351 THR B O 1
ATOM 5887 N N . ASN B 1 352 ? 11.375 -5.996 -13.211 1 26.09 352 ASN B N 1
ATOM 5888 C CA . ASN B 1 352 ? 11.562 -5.273 -14.469 1 26.09 352 ASN B CA 1
ATOM 5889 C C . ASN B 1 352 ? 10.734 -5.887 -15.594 1 26.09 352 ASN B C 1
ATOM 5891 O O . ASN B 1 352 ? 10.984 -7.023 -16 1 26.09 352 ASN B O 1
ATOM 5895 N N . VAL B 1 353 ? 9.461 -5.703 -15.75 1 27.19 353 VAL B N 1
ATOM 5896 C CA . VAL B 1 353 ? 8.562 -5.977 -16.859 1 27.19 353 VAL B CA 1
ATOM 5897 C C . VAL B 1 353 ? 9.227 -5.578 -18.188 1 27.19 353 VAL B C 1
ATOM 5899 O O . VAL B 1 353 ? 9.234 -4.402 -18.547 1 27.19 353 VAL B O 1
ATOM 5902 N N . HIS B 1 354 ? 10.492 -5.914 -18.422 1 24.12 354 HIS B N 1
ATOM 5903 C CA . HIS B 1 354 ? 10.781 -5.891 -19.844 1 24.12 354 HIS B CA 1
ATOM 5904 C C . HIS B 1 354 ? 9.961 -6.938 -20.594 1 24.12 354 HIS B C 1
ATOM 5906 O O . HIS B 1 354 ? 10.164 -8.141 -20.406 1 24.12 354 HIS B O 1
ATOM 5912 N N . GLY B 1 355 ? 8.648 -6.977 -20.609 1 24.23 355 GLY B N 1
ATOM 5913 C CA . GLY B 1 355 ? 7.934 -7.812 -21.562 1 24.23 355 GLY B CA 1
ATOM 5914 C C . GLY B 1 355 ? 8.523 -7.758 -22.953 1 24.23 355 GLY B C 1
ATOM 5915 O O . GLY B 1 355 ? 8.578 -6.691 -23.578 1 24.23 355 GLY B O 1
ATOM 5916 N N . SER B 1 356 ? 9.555 -8.594 -23.203 1 22.17 356 SER B N 1
ATOM 5917 C CA . SER B 1 356 ? 9.789 -9.07 -24.562 1 22.17 356 SER B CA 1
ATOM 5918 C C . SER B 1 356 ? 8.539 -9.742 -25.141 1 22.17 356 SER B C 1
ATOM 5920 O O . SER B 1 356 ? 8.195 -10.852 -24.75 1 22.17 356 SER B O 1
ATOM 5922 N N . PHE B 1 357 ? 7.391 -9.156 -25.328 1 21.38 357 PHE B N 1
ATOM 5923 C CA . PHE B 1 357 ? 6.473 -9.703 -26.312 1 21.38 357 PHE B CA 1
ATOM 5924 C C . PHE B 1 357 ? 7.176 -9.922 -27.656 1 21.38 357 PHE B C 1
ATOM 5926 O O . PHE B 1 357 ? 7.496 -8.961 -28.344 1 21.38 357 PHE B O 1
ATOM 5933 N N . GLU B 1 358 ? 8.172 -10.75 -27.797 1 18.7 358 GLU B N 1
ATOM 5934 C CA . GLU B 1 358 ? 8.422 -11.297 -29.125 1 18.7 358 GLU B CA 1
ATOM 5935 C C . GLU B 1 358 ? 7.145 -11.867 -29.734 1 18.7 358 GLU B C 1
ATOM 5937 O O . GLU B 1 358 ? 6.355 -12.516 -29.047 1 18.7 358 GLU B O 1
ATOM 5942 N N . GLN B 1 359 ? 6.902 -11.32 -31.094 1 17.88 359 GLN B N 1
ATOM 5943 C CA . GLN B 1 359 ? 6.629 -12.109 -32.281 1 17.88 359 GLN B CA 1
ATOM 5944 C C . GLN B 1 359 ? 7.684 -13.195 -32.469 1 17.88 359 GLN B C 1
ATOM 5946 O O . GLN B 1 359 ? 8.867 -12.977 -32.188 1 17.88 359 GLN B O 1
#

Organism: Aedes albopictus (NCBI:txid7160)

InterPro domains:
  IPR009057 Homedomain-like superfamily [SSF46689] (28-117)
  IPR036397 Ribonuclease H superfamily [G3DSA:3.30.420.10] (125-328)
  IPR038717 Tc1-like transposase, DDE domain [PF13358] (155-298)
  IPR047655 Transposase IS630-like [NF033545] (30-301)

Nearest PDB structures (foldseek):
  5hoo-assembly1_B  TM=6.366E-01  e=1.513E-11  Drosophila mauritiana
  4r79-assembly1_B  TM=5.721E-01  e=2.646E-12  Drosophila mauritiana
  3hot-assembly1_A  TM=6.207E-01  e=2.023E-11  Drosophila mauritiana
  3hot-assembly1_B  TM=5.694E-01  e=3.220E-11  Drosophila mauritiana
  3f2k-assembly1_A  TM=6.496E-01  e=7.064E-07  Homo sapiens

Secondary structure (DSSP, 8-state):
-HHHHHHHHHTSPPPHHHHHHHHHHHHTS---HHHHHHHHT--HHHHHHHHHHHHHHSS--------GGGGS-HHHHHHHHHHHHH-TT--HHHHHHHHHHHH-----HHHHHHHHHHTTEEEEEEEEEETT--HHHHHHHHHHHHHS---GGGEEEEEEEEE-SGGGS--EEEEETTS-EEEEE--PPPPPEEEEEEEETTEEEEEEEEES---HHHHHHHHHHHHHHSS---STTSTT-EEEE---GGG--HHHHHHHHHTT-EEEEPPTT-GGG-HHHHHHHHHHHHHHHHPPTT----HHHHHHHHHHTTTT---HHHHHHTTEETTTEE-HHHHHHHHHHGGG-----------/-HHHHHIIIIISPPPHHHHHHHHHHHHTS---HHHHHHHHT--HHHHHHHHHHHHHHSS--------GGGGS-HHHHHHHHHHHHH-TT--HHHHHHHHHHHH-----HHHHHHHHHHTTEEEEEEEEEETT--HHHHHHHHHHHHHS---GGGEEEEEEEEE-SGGGS--EEEEETTS-EEEEE--PPPPPEEEEEEEETTEEEEEEEEES---HHHHHHHHHHHHHHSS---STTSTT-EEEE---GGG--HHHHHHHHHTT-EEEEPPTT-GGG-HHHHHHHHHHHHHHHHPPTT----HHHHHHHHHHTTTT---HHHHHHTTEETTTEE-HHHHHHHHHHGGG-----------

pLDDT: mean 87.07, std 15.69, range [17.88, 98.56]

Sequence (718 aa):
MTLLLKQEVYRKHASANTVYHCLYGFYVLGLPRKSLATIYGKTLATICNWIRQYEAHGFFSRKERESVYKKFPLKMRKWIVQLYAEEPVLFLDEAKAKFEKQFNVSISVASICRILHSENISWKCIERRAIQIRERDVLEFCAELSSIRWDLYNLVFIDEVSFDSRGMLRNRGYAAVGKRVLYRGEFKRKPRVSVLCFLSECGLLESYYTDGTFNRKKFFDCCRDFAINSKKVFQHPGFHSVWIWDGARIHCDPNITRYLRSLGIHIIYLPAYCPFFNPIEILFGFVKQKMKRNYVENSNENLVLFVGKILDSFKSFSATNIFRKCGYYAGGVFDPNNGLRQQREVFGSNTNVHGSFEQMTLLLKQEVYRKHASANTVYHCLYGFYVLGLPRKSLATIYGKTLATICNWIRQYEAHGFFSRKERESVYKKFPLKMRKWIVQLYAEEPVLFLDEAKAKFEKQFNVSISVASICRILHSENISWKCIERRAIQIRERDVLEFCAELSSIRWDLYNLVFIDEVSFDSRGMLRNRGYAAVGKRVLYRGEFKRKPRVSVLCFLSECGLLESYYTDGTFNRKKFFDCCRDFAINSKKVFQHPGFHSVWIWDGARIHCDPNITRYLRSLGIHIIYLPAYCPFFNPIEILFGFVKQKMKRNYVENSNENLVLFVGKILDSFKSFSATNIFRKCGYYAGGVFDPNNGLRQQREVFGSNTNVHGSFEQ